Protein AF-A0A958Q5T4-F1 (afdb_monomer_lite)

pLDDT: mean 77.92, std 19.81, range [26.31, 97.94]

Sequence (708 aa):
MKKSYIVLLFTLIIPFDSLLALPPLSQSTQILERIGKQESAKDATCWTTARMMEQFYSQLPLSEEAALLKIEILKSLANQIWNEAGALRSSCRISKKDMEEVLAPYVAQVNSTFSSPEGLQARSEYARITENWRVLLSLFYQTELKEKKVLASEALELFGTSLTDITLLFLHLSSREAKAAGHREVQPEDMKQALQKLPPARESKSVLAETCPSISLAYEDLLAVTKQNVHQKISSLQSWNKRAWKSELERKRGEHDIALEFLAKVSPVPLTRKAQSYVLDAVMKAVRYISKGYYPERSNLMYEPLTLFNYHPIWDRSAQGKPLVLQSDHIFNVTQELFPRYTDIRGDVHLRLKAKHGEEKDTNILLEGTYLDALRDTTLHWWIMDTVWSEEGALPLEPLAAELLAERTSEMIGAYLQIAALGVEKDTEPLNTFDIQLRVHRFHLLSPERPEQYVAQWKEGLSSEHKLQYFKDRTSETIFSQFDCNQLSREASKKLQAGEFPDLSIQLHSGSGIAVGDLNSDGLMDLFISGTNCNRLLYNKGNFVFEDKSESLPNRSKLQSARHPLFADFNGDGSLDLLVVQSNNPSQIWFQTGDGNFRDVTEESGIQSGTGAHFAVAFDYNRDGKLDLFLGHYGEGNNPALDGKNGVLSQLYQNVGQGKFKNVTQEAQLHTTAWSLAGVSADFNGDGWNDIFLANDFGFDELFLNKG

Foldseek 3Di:
DDDDDDDDDDDDPDDPPPPPPPPPQDVLNLLLVVLLVLLQVDPLDFPLNLQLLLCVLLVFHAFPVQVQLLLVLLLVVLLLLQQQLQQPDQDLERELVSSCVSCVQVVVLLCVVQVDPVSVVSLVVNVSDSSLSLSVSLNLVDPPPDFGRHYDSNNVVVSSSSSSSSSSQLSNQQSVQCVVVVHRHRDNVSSVVSSVVGDDRDDGDHPHPPDHHGRHDDQVRLLVSLLSLLVSSLVSLCSVLVVLCVVVVVVVDDVVVLLLVLLCVLFPAFADSQQSVLLLVLLLLLLLCVQLQKAFPAAQSQDDRDPPGPIDRVDDPPPDPDADEADQVSLVVRLCRNAPWDADSQRKIKWWWPFPDPPDHTDIDIDGPVSLVSLVSSCSLSVSVSVSSPDPNGGRYRNVSSSSSSSSSSVSSVVLSVLLCPPPDPPDDHDYNVSSSVSSNGIGTDNPPDPPDDPVPPPPPDDDDDDPPVDDDPVVPCLDDDDDPVVVVVVVVVCVVVVVDDDDDPDDFDAADKEWDQQPPPPDIWIFTADQVDTFTWHDPPPSDTDTPVVLAPPCVQRRAWHEKYWDDQQPPPGTWIWTWGAAAFTWTWDADPVSGTDTCSVVQQDDLHHQFHYKEWDDQPPPPHTWIKTDGAAPDDDADQQQQQGDQTWTWDRPHSNHTDTCCVVQVRGGRHRFNDKYWDQPPPPPGIWIWTDGPHHDTDTGDRDD

Secondary structure (DSSP, 8-state):
---PPP---------S------PPPPHHHHHHHHHHHHHHHS----HHHHHHHHHHHHTSPBPHHHHHHHHHHHHHHHHHHHHHHHHSSS-SEE-HHHHHHHHHHHHHHHHHHS-SHHHHHHHHHHTT--HHHHHHHHHTT-TT---BPEEPHHHHHHHHHHHHHHHHHHHHHHHHHHHHTT-SSB-HHHHHHHHTTSPPPP-------S----B---HHHHHHHHHHHHHHHHHHHHHHSHHHHHHHHTTT--HHHHHHHHHHHH-SS-B-HHHHHHHHHHHHHHHHHHHTTEEESS--TTSSSSTT--EEESS-TTSTTPPP-B-HHHHHHHHHHHS--EE-TTS-EEEEEEESSTTS--EEEEE-HHHHHHHHTTTHHHHHHHHHHTSTTPPPB-HHHHHHHHHHHHHHHHHHHHHHHTTPPTTPPPB-HHHHHHHHHHEEEEPP---S-SSGGGT-SS------------TTS--SPPP--HHHHHHHHHHHHTT--S---S-S-----EEEE-SSSSSS-EEEE--TTT-EEEEE-STT-EEE-GGGSTTGGG-SSEEEEEEE-SSSSSSPEEEEEESSS--EEEEE-TTS-EEE-TTTT-----S-EEEEEEE-SSSSSS-EEEEEE---SSPPPTTS--SPPPEEEEEEETTEEEE-TTTTT-----EEEEEEEE-SSSSSS-EEEEEEEES--EEE----

Structure (mmCIF, N/CA/C/O backbone):
data_AF-A0A958Q5T4-F1
#
_entry.id   AF-A0A958Q5T4-F1
#
loop_
_atom_site.group_PDB
_atom_site.id
_atom_site.type_symbol
_atom_site.label_atom_id
_atom_site.label_alt_id
_atom_site.label_comp_id
_atom_site.label_asym_id
_atom_site.label_entity_id
_atom_site.label_seq_id
_atom_site.pdbx_PDB_ins_code
_atom_site.Cartn_x
_atom_site.Cartn_y
_atom_site.Cartn_z
_atom_site.occupancy
_atom_site.B_iso_or_equiv
_atom_site.auth_seq_id
_atom_site.auth_comp_id
_atom_site.auth_asym_id
_atom_site.auth_atom_id
_atom_site.pdbx_PDB_model_num
ATOM 1 N N . MET A 1 1 ? 64.726 25.976 32.834 1.00 33.22 1 MET A N 1
ATOM 2 C CA . MET A 1 1 ? 65.744 26.004 31.760 1.00 33.22 1 MET A CA 1
ATOM 3 C C . MET A 1 1 ? 65.544 24.813 30.830 1.00 33.22 1 MET A C 1
ATOM 5 O O . MET A 1 1 ? 65.548 23.688 31.298 1.00 33.22 1 MET A O 1
ATOM 9 N N . LYS A 1 2 ? 65.314 25.124 29.548 1.00 31.72 2 LYS A N 1
ATOM 10 C CA . LYS A 1 2 ? 65.485 24.340 28.309 1.00 31.72 2 LYS A CA 1
ATOM 11 C C . LYS A 1 2 ? 66.128 22.944 28.419 1.00 31.72 2 LYS A C 1
ATOM 13 O O . LYS A 1 2 ? 67.253 22.837 28.894 1.00 31.72 2 LYS A O 1
ATOM 18 N N . LYS A 1 3 ? 65.530 21.972 27.717 1.00 28.44 3 LYS A N 1
ATOM 19 C CA . LYS A 1 3 ? 66.079 21.465 26.440 1.00 28.44 3 LYS A CA 1
ATOM 20 C C . LYS A 1 3 ? 65.000 20.755 25.610 1.00 28.44 3 LYS A C 1
ATOM 22 O O . LYS A 1 3 ? 64.536 19.677 25.954 1.00 28.44 3 LYS A O 1
ATOM 27 N N . SER A 1 4 ? 64.621 21.422 24.524 1.00 27.56 4 SER A N 1
ATOM 28 C CA . SER A 1 4 ? 63.907 20.885 23.368 1.00 27.56 4 SER A CA 1
ATOM 29 C C . SER A 1 4 ? 64.782 19.869 22.629 1.00 27.56 4 SER A C 1
ATOM 31 O O . SER A 1 4 ? 65.980 20.110 22.482 1.00 27.56 4 SER A O 1
ATOM 33 N N . TYR A 1 5 ? 64.182 18.805 22.093 1.00 31.56 5 TYR A N 1
ATOM 34 C CA . TYR A 1 5 ? 64.761 18.058 20.978 1.00 31.56 5 TYR A CA 1
ATOM 35 C C . TYR A 1 5 ? 64.020 18.442 19.697 1.00 31.56 5 TYR A C 1
ATOM 37 O O . TYR A 1 5 ? 62.804 18.309 19.590 1.00 31.56 5 TYR A O 1
ATOM 45 N N . ILE A 1 6 ? 64.793 18.997 18.768 1.00 28.72 6 ILE A N 1
ATOM 46 C CA . ILE A 1 6 ? 64.432 19.305 17.388 1.00 28.72 6 ILE A CA 1
ATOM 47 C C . ILE A 1 6 ? 64.458 17.981 16.619 1.00 28.72 6 ILE A C 1
ATOM 49 O O . ILE A 1 6 ? 65.491 17.314 16.612 1.00 28.72 6 ILE A O 1
ATOM 53 N N . VAL A 1 7 ? 63.361 17.618 15.955 1.00 30.12 7 VAL A N 1
ATOM 54 C CA . VAL A 1 7 ? 63.380 16.611 14.885 1.00 30.12 7 VAL A CA 1
ATOM 55 C C . VAL A 1 7 ? 63.278 17.368 13.566 1.00 30.12 7 VAL A C 1
ATOM 57 O O . VAL A 1 7 ? 62.334 18.124 13.344 1.00 30.12 7 VAL A O 1
ATOM 60 N N . LEU A 1 8 ? 64.320 17.227 12.745 1.00 27.28 8 LEU A N 1
ATOM 61 C CA . LEU A 1 8 ? 64.471 17.872 11.446 1.00 27.28 8 LEU A CA 1
ATOM 62 C C . LEU A 1 8 ? 63.356 17.456 10.476 1.00 27.28 8 LEU A C 1
ATOM 64 O O . LEU A 1 8 ? 63.148 16.272 10.224 1.00 27.28 8 LEU A O 1
ATOM 68 N N . LEU A 1 9 ? 62.723 18.459 9.866 1.00 29.73 9 LEU A N 1
ATOM 69 C CA . LEU A 1 9 ? 61.973 18.335 8.620 1.00 29.73 9 LEU A CA 1
ATOM 70 C C . LEU A 1 9 ? 62.948 18.040 7.471 1.00 29.73 9 LEU A C 1
ATOM 72 O O . LEU A 1 9 ? 63.755 18.895 7.112 1.00 29.73 9 LEU A O 1
ATOM 76 N N . PHE A 1 10 ? 62.838 16.856 6.869 1.00 27.39 10 PHE A N 1
ATOM 77 C CA . PHE A 1 10 ? 63.330 16.605 5.517 1.00 27.39 10 PHE A CA 1
ATOM 78 C C . PHE A 1 10 ? 62.153 16.730 4.548 1.00 27.39 10 PHE A C 1
ATOM 80 O O . PHE A 1 10 ? 61.291 15.858 4.469 1.00 27.39 10 PHE A O 1
ATOM 87 N N . THR A 1 11 ? 62.110 17.838 3.812 1.00 33.59 11 THR A N 1
ATOM 88 C CA . THR A 1 11 ? 61.262 18.001 2.628 1.00 33.59 11 THR A CA 1
ATOM 89 C C . THR A 1 11 ? 61.837 17.168 1.490 1.00 33.59 11 THR A C 1
ATOM 91 O O . THR A 1 11 ? 62.760 17.598 0.799 1.00 33.59 11 THR A O 1
ATOM 94 N N . LEU A 1 12 ? 61.294 15.968 1.307 1.00 28.16 12 LEU A N 1
ATOM 95 C CA . LEU A 1 12 ? 61.454 15.186 0.087 1.00 28.16 12 LEU A CA 1
ATOM 96 C C . LEU A 1 12 ? 60.363 15.620 -0.896 1.00 28.16 12 LEU A C 1
ATOM 98 O O . LEU A 1 12 ? 59.195 15.270 -0.753 1.00 28.16 12 LEU A O 1
ATOM 102 N N . ILE A 1 13 ? 60.764 16.428 -1.877 1.00 36.38 13 ILE A N 1
ATOM 103 C CA . ILE A 1 13 ? 59.991 16.687 -3.091 1.00 36.38 13 ILE A CA 1
ATOM 104 C C . ILE A 1 13 ? 60.004 15.376 -3.885 1.00 36.38 13 ILE A C 1
ATOM 106 O O . ILE A 1 13 ? 61.005 15.035 -4.512 1.00 36.38 13 ILE A O 1
ATOM 110 N N . ILE A 1 14 ? 58.917 14.613 -3.793 1.00 28.94 14 ILE A N 1
ATOM 111 C CA . ILE A 1 14 ? 58.650 13.446 -4.641 1.00 28.94 14 ILE A CA 1
ATOM 112 C C . ILE A 1 14 ? 57.854 13.956 -5.853 1.00 28.94 14 ILE A C 1
ATOM 114 O O . ILE A 1 14 ? 56.924 14.744 -5.661 1.00 28.94 14 ILE A O 1
ATOM 118 N N . PRO A 1 15 ? 58.217 13.576 -7.092 1.00 28.61 15 PRO A N 1
ATOM 119 C CA . PRO A 1 15 ? 57.541 14.050 -8.289 1.00 28.61 15 PRO A CA 1
ATOM 120 C C . PRO A 1 15 ? 56.079 13.601 -8.287 1.00 28.61 15 PRO A C 1
ATOM 122 O O . PRO A 1 15 ? 55.739 12.478 -7.912 1.00 28.61 15 PRO A O 1
ATOM 125 N N . PHE A 1 16 ? 55.224 14.520 -8.714 1.00 33.25 16 PHE A N 1
ATOM 126 C CA . PHE A 1 16 ? 53.782 14.385 -8.855 1.00 33.25 16 PHE A CA 1
ATOM 127 C C . PHE A 1 16 ? 53.451 13.495 -10.071 1.00 33.25 16 PHE A C 1
ATOM 129 O O . PHE A 1 16 ? 52.829 13.961 -11.008 1.00 33.25 16 PHE A O 1
ATOM 136 N N . ASP A 1 17 ? 53.932 12.248 -10.090 1.00 30.55 17 ASP A N 1
ATOM 137 C CA . ASP A 1 17 ? 53.707 11.281 -11.185 1.00 30.55 17 ASP A CA 1
ATOM 138 C C . ASP A 1 17 ? 53.578 9.824 -10.700 1.00 30.55 17 ASP A C 1
ATOM 140 O O . ASP A 1 17 ? 53.676 8.871 -11.469 1.00 30.55 17 ASP A O 1
ATOM 144 N N . SER A 1 18 ? 53.262 9.633 -9.419 1.00 27.16 18 SER A N 1
ATOM 145 C CA . SER A 1 18 ? 52.708 8.369 -8.918 1.00 27.16 18 SER A CA 1
ATOM 146 C C . SER A 1 18 ? 51.216 8.553 -8.679 1.00 27.16 18 SER A C 1
ATOM 148 O O . SER A 1 18 ? 50.721 8.426 -7.559 1.00 27.16 18 SER A O 1
ATOM 150 N N . LEU A 1 19 ? 50.502 8.907 -9.752 1.00 30.08 19 LEU A N 1
ATOM 151 C CA . LEU A 1 19 ? 49.067 8.698 -9.841 1.00 30.08 19 LEU A CA 1
ATOM 152 C C . LEU A 1 19 ? 48.874 7.190 -9.641 1.00 30.08 19 LEU A C 1
ATOM 154 O O . LEU A 1 19 ? 49.152 6.394 -10.538 1.00 30.08 19 LEU A O 1
ATOM 158 N N . LEU A 1 20 ? 48.470 6.786 -8.435 1.00 30.52 20 LEU A N 1
ATOM 159 C CA . LEU A 1 20 ? 47.796 5.511 -8.247 1.00 30.52 20 LEU A CA 1
ATOM 160 C C . LEU A 1 20 ? 46.687 5.513 -9.290 1.00 30.52 20 LEU A C 1
ATOM 162 O O . LEU A 1 20 ? 45.735 6.287 -9.182 1.00 30.52 20 LEU A O 1
ATOM 166 N N . ALA A 1 21 ? 46.867 4.724 -10.346 1.00 27.05 21 ALA A N 1
ATOM 167 C CA . ALA A 1 21 ? 45.788 4.364 -11.230 1.00 27.05 21 ALA A CA 1
ATOM 168 C C . ALA A 1 21 ? 44.727 3.757 -10.313 1.00 27.05 21 ALA A C 1
ATOM 170 O O . ALA A 1 21 ? 44.869 2.620 -9.861 1.00 27.05 21 ALA A O 1
ATOM 171 N N . LEU A 1 22 ? 43.726 4.567 -9.954 1.00 26.31 22 LEU A N 1
ATOM 172 C CA . LEU A 1 22 ? 42.492 4.078 -9.368 1.00 26.31 22 LEU A CA 1
ATOM 173 C C . LEU A 1 22 ? 42.101 2.884 -10.241 1.00 26.31 22 LEU A C 1
ATOM 175 O O . LEU A 1 22 ? 42.079 3.041 -11.471 1.00 26.31 22 LEU A O 1
ATOM 179 N N . PRO A 1 23 ? 41.891 1.688 -9.661 1.00 29.09 23 PRO A N 1
ATOM 180 C CA . PRO A 1 23 ? 41.446 0.557 -10.455 1.00 29.09 23 PRO A CA 1
ATOM 181 C C . PRO A 1 23 ? 40.224 1.020 -11.257 1.00 29.09 23 PRO A C 1
ATOM 183 O O . PRO A 1 23 ? 39.472 1.868 -10.759 1.00 29.09 23 PRO A O 1
ATOM 186 N N . PRO A 1 24 ? 40.035 0.548 -12.503 1.00 36.84 24 PRO A N 1
ATOM 187 C CA . PRO A 1 24 ? 38.848 0.903 -13.266 1.00 36.84 24 PRO A CA 1
ATOM 188 C C . PRO A 1 24 ? 37.636 0.691 -12.361 1.00 36.84 24 PRO A C 1
ATOM 190 O O . PRO A 1 24 ? 37.448 -0.415 -11.854 1.00 36.84 24 PRO A O 1
ATOM 193 N N . LEU A 1 25 ? 36.883 1.764 -12.085 1.00 54.09 25 LEU A N 1
ATOM 194 C CA . LEU A 1 25 ? 35.748 1.694 -11.173 1.00 54.09 25 LEU A CA 1
ATOM 195 C C . LEU A 1 25 ? 34.855 0.540 -11.620 1.00 54.09 25 LEU A C 1
ATOM 197 O O . LEU A 1 25 ? 34.359 0.549 -12.756 1.00 54.09 25 LEU A O 1
ATOM 201 N N . SER A 1 26 ? 34.658 -0.441 -10.736 1.00 76.00 26 SER A N 1
ATOM 202 C CA . SER A 1 26 ? 33.715 -1.521 -10.996 1.00 76.00 26 SER A CA 1
ATOM 203 C C . SER A 1 26 ? 32.347 -0.910 -11.319 1.00 76.00 26 SER A C 1
ATOM 205 O O . SER A 1 26 ? 32.003 0.178 -10.845 1.00 76.00 26 SER A O 1
ATOM 207 N N . GLN A 1 27 ? 31.568 -1.554 -12.187 1.00 84.31 27 GLN A N 1
ATOM 208 C CA . GLN A 1 27 ? 30.297 -0.972 -12.616 1.00 84.31 27 GLN A CA 1
ATOM 209 C C . GLN A 1 27 ? 29.318 -0.755 -11.457 1.00 84.31 27 GLN A C 1
ATOM 211 O O . GLN A 1 27 ? 28.593 0.237 -11.466 1.00 84.31 27 GLN A O 1
ATOM 216 N N . SER A 1 28 ? 29.339 -1.624 -10.443 1.00 87.25 28 SER A N 1
ATOM 217 C CA . SER A 1 28 ? 28.566 -1.448 -9.212 1.00 87.25 28 SER A CA 1
ATOM 218 C C . SER A 1 28 ? 28.974 -0.173 -8.466 1.00 87.25 28 SER A C 1
ATOM 220 O O . SER A 1 28 ? 28.103 0.584 -8.044 1.00 87.25 28 SER A O 1
ATOM 222 N N . THR A 1 29 ? 30.274 0.142 -8.393 1.00 86.88 29 THR A N 1
ATOM 223 C CA . THR A 1 29 ? 30.763 1.405 -7.812 1.00 86.88 29 THR A CA 1
ATOM 224 C C . THR A 1 29 ? 30.268 2.623 -8.600 1.00 86.88 29 THR A C 1
ATOM 226 O O . THR A 1 29 ? 29.798 3.578 -7.990 1.00 86.88 29 THR A O 1
ATOM 229 N N . GLN A 1 30 ? 30.293 2.590 -9.941 1.00 88.94 30 GLN A N 1
ATOM 230 C CA . GLN A 1 30 ? 29.779 3.704 -10.762 1.00 88.94 30 GLN A CA 1
ATOM 231 C C . GLN A 1 30 ? 28.279 3.936 -10.541 1.00 88.94 30 GLN A C 1
ATOM 233 O O . GLN A 1 30 ? 27.825 5.079 -10.516 1.00 88.94 30 GLN A O 1
ATOM 238 N N . ILE A 1 31 ? 27.500 2.860 -10.384 1.00 92.12 31 ILE A N 1
ATOM 239 C CA . ILE A 1 31 ? 26.067 2.960 -10.087 1.00 92.12 31 ILE A CA 1
ATOM 240 C C . ILE A 1 31 ? 25.854 3.558 -8.689 1.00 92.12 31 ILE A C 1
ATOM 242 O O . ILE A 1 31 ? 25.067 4.492 -8.549 1.00 92.12 31 ILE A O 1
ATOM 246 N N . LEU A 1 32 ? 26.593 3.093 -7.677 1.00 91.12 32 LEU A N 1
ATOM 247 C CA . LEU A 1 32 ? 26.521 3.625 -6.310 1.00 91.12 32 LEU A CA 1
ATOM 248 C C . LEU A 1 32 ? 26.897 5.108 -6.223 1.00 91.12 32 LEU A C 1
ATOM 250 O O . LEU A 1 32 ? 26.228 5.870 -5.530 1.00 91.12 32 LEU A O 1
ATOM 254 N N . GLU A 1 33 ? 27.916 5.555 -6.958 1.00 89.25 33 GLU A N 1
ATOM 255 C CA . GLU A 1 33 ? 28.280 6.976 -7.019 1.00 89.25 33 GLU A CA 1
ATOM 256 C C . GLU A 1 33 ? 27.157 7.837 -7.608 1.00 89.25 33 GLU A C 1
ATOM 258 O O . GLU A 1 33 ? 26.916 8.952 -7.140 1.00 89.25 33 GLU A O 1
ATOM 263 N N . ARG A 1 34 ? 26.436 7.326 -8.613 1.00 88.94 34 ARG A N 1
ATOM 264 C CA . ARG A 1 34 ? 25.285 8.026 -9.202 1.00 88.94 34 ARG A CA 1
ATOM 265 C C . ARG A 1 34 ? 24.118 8.099 -8.234 1.00 88.94 34 ARG A C 1
ATOM 267 O O . ARG A 1 34 ? 23.555 9.182 -8.077 1.00 88.94 34 ARG A O 1
ATOM 274 N N . ILE A 1 35 ? 23.811 6.992 -7.555 1.00 90.88 35 ILE A N 1
ATOM 275 C CA . ILE A 1 35 ? 22.806 6.960 -6.488 1.00 90.88 35 ILE A CA 1
ATOM 276 C C . ILE A 1 35 ? 23.155 8.010 -5.429 1.00 90.88 35 ILE A C 1
ATOM 278 O O . ILE A 1 35 ? 22.358 8.912 -5.173 1.00 90.88 35 ILE A O 1
ATOM 282 N N . GLY A 1 36 ? 24.376 7.959 -4.891 1.00 88.12 36 GLY A N 1
ATOM 283 C CA . GLY A 1 36 ? 24.844 8.877 -3.856 1.00 88.12 36 GLY A CA 1
ATOM 284 C C . GLY A 1 36 ? 24.833 10.339 -4.297 1.00 88.12 36 GLY A C 1
ATOM 285 O O . GLY A 1 36 ? 24.403 11.206 -3.537 1.00 88.12 36 GLY A O 1
ATOM 286 N N . LYS A 1 37 ? 25.234 10.646 -5.536 1.00 85.62 37 LYS A N 1
ATOM 287 C CA . LYS A 1 37 ? 25.168 12.010 -6.085 1.00 85.62 37 LYS A CA 1
ATOM 288 C C . LYS A 1 37 ? 23.729 12.517 -6.181 1.00 85.62 37 LYS A C 1
ATOM 290 O O . LYS A 1 37 ? 23.477 13.682 -5.878 1.00 85.62 37 LYS A O 1
ATOM 295 N N . GLN A 1 38 ? 22.801 11.667 -6.611 1.00 86.25 38 GLN A N 1
ATOM 296 C CA . GLN A 1 38 ? 21.397 12.026 -6.762 1.00 86.25 38 GLN A CA 1
ATOM 297 C C . GLN A 1 38 ? 20.707 12.216 -5.404 1.00 86.25 38 GLN A C 1
ATOM 299 O O . GLN A 1 38 ? 20.081 13.255 -5.201 1.00 86.25 38 GLN A O 1
ATOM 304 N N . GLU A 1 39 ? 20.885 11.282 -4.468 1.00 86.69 39 GLU A N 1
ATOM 305 C CA . GLU A 1 39 ? 20.304 11.333 -3.115 1.00 86.69 39 GLU A CA 1
ATOM 306 C C . GLU A 1 39 ? 20.946 12.382 -2.211 1.00 86.69 39 GLU A C 1
ATOM 308 O O . GLU A 1 39 ? 20.311 12.849 -1.281 1.00 86.69 39 GLU A O 1
ATOM 313 N N . SER A 1 40 ? 22.195 12.782 -2.455 1.00 79.12 40 SER A N 1
ATOM 314 C CA . SER A 1 40 ? 22.830 13.841 -1.651 1.00 79.12 40 SER A CA 1
ATOM 315 C C . SER A 1 40 ? 22.491 15.249 -2.150 1.00 79.12 40 SER A C 1
ATOM 317 O O . SER A 1 40 ? 22.622 16.221 -1.406 1.00 79.12 40 SER A O 1
ATOM 319 N N . ALA A 1 41 ? 22.103 15.385 -3.423 1.00 73.44 41 ALA A N 1
ATOM 320 C CA . ALA A 1 41 ? 21.695 16.658 -4.021 1.00 73.44 41 ALA A CA 1
ATOM 321 C C . ALA A 1 41 ? 20.182 16.923 -3.911 1.00 73.44 41 ALA A C 1
ATOM 323 O O . ALA A 1 41 ? 19.737 18.051 -4.136 1.00 73.44 41 ALA A O 1
ATOM 324 N N . LYS A 1 42 ? 19.390 15.888 -3.627 1.00 70.50 42 LYS A N 1
ATOM 325 C CA . LYS A 1 42 ? 17.925 15.903 -3.518 1.00 70.50 42 LYS A CA 1
ATOM 326 C C . LYS A 1 42 ? 17.522 15.163 -2.235 1.00 70.50 42 LYS A C 1
ATOM 328 O O . LYS A 1 42 ? 18.385 14.830 -1.438 1.00 70.50 42 LYS A O 1
ATOM 333 N N . ASP A 1 43 ? 16.229 14.938 -2.039 1.00 70.62 43 ASP A N 1
ATOM 334 C CA . ASP A 1 43 ? 15.725 14.128 -0.933 1.00 70.62 43 ASP A CA 1
ATOM 335 C C . ASP A 1 43 ? 16.193 12.670 -1.068 1.00 70.62 43 ASP A C 1
ATOM 337 O O . ASP A 1 43 ? 16.110 12.089 -2.157 1.00 70.62 43 ASP A O 1
ATOM 341 N N . ALA A 1 44 ? 16.695 12.086 0.021 1.00 76.06 44 ALA A N 1
ATOM 342 C CA . ALA A 1 44 ? 17.087 10.683 0.078 1.00 76.06 44 ALA A CA 1
ATOM 343 C C . ALA A 1 44 ? 15.827 9.828 0.269 1.00 76.06 44 ALA A C 1
ATOM 345 O O . ALA A 1 44 ? 15.585 9.279 1.342 1.00 76.06 44 ALA A O 1
ATOM 346 N N . THR A 1 45 ? 15.022 9.741 -0.795 1.00 78.81 45 THR A N 1
ATOM 347 C CA . THR A 1 45 ? 13.688 9.126 -0.791 1.00 78.81 45 THR A CA 1
ATOM 348 C C . THR A 1 45 ? 13.698 7.752 -0.124 1.00 78.81 45 THR A C 1
ATOM 350 O O . THR A 1 45 ? 14.502 6.883 -0.489 1.00 78.81 45 THR A O 1
ATOM 353 N N . CYS A 1 46 ? 12.807 7.554 0.848 1.00 82.56 46 CYS A N 1
ATOM 354 C CA . CYS A 1 46 ? 12.574 6.251 1.459 1.00 82.56 46 CYS A CA 1
ATOM 355 C C . CYS A 1 46 ? 11.692 5.369 0.559 1.00 82.56 46 CYS A C 1
ATOM 357 O O . CYS A 1 46 ? 11.111 5.843 -0.423 1.00 82.56 46 CYS A O 1
ATOM 359 N N . TRP A 1 47 ? 11.577 4.087 0.911 1.00 83.62 47 TRP A N 1
ATOM 360 C CA . TRP A 1 47 ? 10.745 3.118 0.195 1.00 83.62 47 TRP A CA 1
ATOM 361 C C . TRP A 1 47 ? 9.298 3.597 0.023 1.00 83.62 47 TRP A C 1
ATOM 363 O O . TRP A 1 47 ? 8.774 3.613 -1.089 1.00 83.62 47 TRP A O 1
ATOM 373 N N . THR A 1 48 ? 8.660 4.033 1.110 1.00 83.25 48 THR A N 1
ATOM 374 C CA . THR A 1 48 ? 7.250 4.445 1.090 1.00 83.25 48 THR A CA 1
ATOM 375 C C . THR A 1 48 ? 7.042 5.710 0.262 1.00 83.25 48 THR A C 1
ATOM 377 O O . THR A 1 48 ? 6.130 5.745 -0.562 1.00 83.25 48 THR A O 1
ATOM 380 N N . THR A 1 49 ? 7.938 6.699 0.355 1.00 82.19 49 THR A N 1
ATOM 381 C CA . THR A 1 49 ? 7.905 7.886 -0.516 1.00 82.19 49 THR A CA 1
ATOM 382 C C . THR A 1 49 ? 8.024 7.503 -1.988 1.00 82.19 49 THR A C 1
ATOM 384 O O . THR A 1 49 ? 7.249 7.994 -2.808 1.00 82.19 49 THR A O 1
ATOM 387 N N . ALA A 1 50 ? 8.957 6.608 -2.336 1.00 85.56 50 ALA A N 1
ATOM 388 C CA . ALA A 1 50 ? 9.113 6.149 -3.711 1.00 85.56 50 ALA A CA 1
ATOM 389 C C . ALA A 1 50 ? 7.818 5.502 -4.226 1.00 85.56 50 ALA A C 1
ATOM 391 O O . ALA A 1 50 ? 7.326 5.866 -5.293 1.00 85.56 50 ALA A O 1
ATOM 392 N N . ARG A 1 51 ? 7.195 4.636 -3.419 1.00 85.25 51 ARG A N 1
ATOM 393 C CA . ARG A 1 51 ? 5.921 3.995 -3.770 1.00 85.25 51 ARG A CA 1
ATOM 394 C C . ARG A 1 51 ? 4.764 4.981 -3.891 1.00 85.25 51 ARG A C 1
ATOM 396 O O . ARG A 1 51 ? 4.004 4.886 -4.848 1.00 85.25 51 ARG A O 1
ATOM 403 N N . MET A 1 52 ? 4.634 5.950 -2.990 1.00 82.00 52 MET A N 1
ATOM 404 C CA . MET A 1 52 ? 3.600 6.988 -3.098 1.00 82.00 52 MET A CA 1
ATOM 405 C C . MET A 1 52 ? 3.768 7.829 -4.369 1.00 82.00 52 MET A C 1
ATOM 407 O O . MET A 1 52 ? 2.788 8.149 -5.041 1.00 82.00 52 MET A O 1
ATOM 411 N N . MET A 1 53 ? 5.009 8.143 -4.755 1.00 83.69 53 MET A N 1
ATOM 412 C CA . MET A 1 53 ? 5.279 8.810 -6.030 1.00 83.69 53 MET A CA 1
ATOM 413 C C . MET A 1 53 ? 4.859 7.937 -7.221 1.00 83.69 53 MET A C 1
ATOM 415 O O . MET A 1 53 ? 4.252 8.432 -8.167 1.00 83.69 53 MET A O 1
ATOM 419 N N . GLU A 1 54 ? 5.110 6.629 -7.183 1.00 86.25 54 GLU A N 1
ATOM 420 C CA . GLU A 1 54 ? 4.655 5.704 -8.230 1.00 86.25 54 GLU A CA 1
ATOM 421 C C . GLU A 1 54 ? 3.136 5.606 -8.334 1.00 86.25 54 GLU A C 1
ATOM 423 O O . GLU A 1 54 ? 2.598 5.547 -9.442 1.00 86.25 54 GLU A O 1
ATOM 428 N N . GLN A 1 55 ? 2.432 5.627 -7.204 1.00 82.69 55 GLN A N 1
ATOM 429 C CA . GLN A 1 55 ? 0.968 5.681 -7.163 1.00 82.69 55 GLN A CA 1
ATOM 430 C C . GLN A 1 55 ? 0.449 6.974 -7.801 1.00 82.69 55 GLN A C 1
ATOM 432 O O . GLN A 1 55 ? -0.492 6.951 -8.595 1.00 82.69 55 GLN A O 1
ATOM 437 N N . PHE A 1 56 ? 1.108 8.103 -7.526 1.00 81.56 56 PHE A N 1
ATOM 438 C CA . PHE A 1 56 ? 0.782 9.377 -8.159 1.00 81.56 56 PHE A CA 1
ATOM 439 C C . PHE A 1 56 ? 0.940 9.310 -9.687 1.00 81.56 56 PHE A C 1
ATOM 441 O O . PHE A 1 56 ? 0.028 9.699 -10.419 1.00 81.56 56 PHE A O 1
ATOM 448 N N . TYR A 1 57 ? 2.048 8.754 -10.189 1.00 80.50 57 TYR A N 1
ATOM 449 C CA . TYR A 1 57 ? 2.291 8.665 -11.636 1.00 80.50 57 TYR A CA 1
ATOM 450 C C . TYR A 1 57 ? 1.444 7.613 -12.349 1.00 80.50 57 TYR A C 1
ATOM 452 O O . TYR A 1 57 ? 1.027 7.824 -13.489 1.00 80.50 57 TYR A O 1
ATOM 460 N N . SER A 1 58 ? 1.157 6.492 -11.693 1.00 78.81 58 SER A N 1
ATOM 461 C CA . SER A 1 58 ? 0.225 5.493 -12.216 1.00 78.81 58 SER A CA 1
ATOM 462 C C . SER A 1 58 ? -1.230 5.964 -12.125 1.00 78.81 58 SER A C 1
ATOM 464 O O . SER A 1 58 ? -2.073 5.434 -12.838 1.00 78.81 58 SER A O 1
ATOM 466 N N . GLN A 1 59 ? -1.557 6.996 -11.339 1.00 83.31 59 GLN A N 1
ATOM 467 C CA . GLN A 1 59 ? -2.929 7.491 -11.127 1.00 83.31 59 GLN A CA 1
ATOM 468 C C . GLN A 1 59 ? -3.878 6.443 -10.520 1.00 83.31 59 GLN A C 1
ATOM 470 O O . GLN A 1 59 ? -5.099 6.600 -10.592 1.00 83.31 59 GLN A O 1
ATOM 475 N N . LEU A 1 60 ? -3.326 5.361 -9.977 1.00 85.81 60 LEU A N 1
ATOM 476 C CA . LEU A 1 60 ? -4.015 4.342 -9.203 1.00 85.81 60 LEU A CA 1
ATOM 477 C C . LEU A 1 60 ? -3.057 3.861 -8.109 1.00 85.81 60 LEU A C 1
ATOM 479 O O . LEU A 1 60 ? -1.857 3.775 -8.353 1.00 85.81 60 LEU A O 1
ATOM 483 N N . PRO A 1 61 ? -3.547 3.515 -6.913 1.00 86.12 61 PRO A N 1
ATOM 484 C CA . PRO A 1 61 ? -2.719 2.841 -5.926 1.00 86.12 61 PRO A CA 1
ATOM 485 C C . PRO A 1 61 ? -2.117 1.554 -6.501 1.00 86.12 61 PRO A C 1
ATOM 487 O O . PRO A 1 61 ? -2.737 0.902 -7.336 1.00 86.12 61 PRO A O 1
ATOM 490 N N . LEU A 1 62 ? -0.918 1.179 -6.061 1.00 85.19 62 LEU A N 1
ATOM 491 C CA . LEU A 1 62 ? -0.323 -0.126 -6.345 1.00 85.19 62 LEU A CA 1
ATOM 492 C C . LEU A 1 62 ? -0.474 -0.976 -5.093 1.00 85.19 62 LEU A C 1
ATOM 494 O O . LEU A 1 62 ? 0.033 -0.551 -4.047 1.00 85.19 62 LEU A O 1
ATOM 498 N N . SER A 1 63 ? -1.054 -2.173 -5.220 1.00 83.62 63 SER A N 1
ATOM 499 C CA . SER A 1 63 ? -1.021 -3.146 -4.126 1.00 83.62 63 SER A CA 1
ATOM 500 C C . SER A 1 63 ? 0.427 -3.476 -3.754 1.00 83.62 63 SER A C 1
ATOM 502 O O . SER A 1 63 ? 1.362 -3.297 -4.554 1.00 83.62 63 SER A O 1
ATOM 504 N N . GLU A 1 64 ? 0.665 -3.895 -2.511 1.00 78.62 64 GLU A N 1
ATOM 505 C CA . GLU A 1 64 ? 2.023 -4.122 -2.015 1.00 78.62 64 GLU A CA 1
ATOM 506 C C . GLU A 1 64 ? 2.759 -5.159 -2.875 1.00 78.62 64 GLU A C 1
ATOM 508 O O . GLU A 1 64 ? 3.878 -4.900 -3.334 1.00 78.62 64 GLU A O 1
ATOM 513 N N . GLU A 1 65 ? 2.059 -6.243 -3.204 1.00 78.50 65 GLU A N 1
ATOM 514 C CA . GLU A 1 65 ? 2.471 -7.323 -4.092 1.00 78.50 65 GLU A CA 1
ATOM 515 C C . GLU A 1 65 ? 2.748 -6.823 -5.507 1.00 78.50 65 GLU A C 1
ATOM 517 O O . GLU A 1 65 ? 3.737 -7.234 -6.117 1.00 78.50 65 GLU A O 1
ATOM 522 N N . ALA A 1 66 ? 1.917 -5.917 -6.031 1.00 83.94 66 ALA A N 1
ATOM 523 C CA . ALA A 1 66 ? 2.130 -5.363 -7.356 1.00 83.94 66 ALA A CA 1
ATOM 524 C C . ALA A 1 66 ? 3.469 -4.619 -7.427 1.00 83.94 66 ALA A C 1
ATOM 526 O O . ALA A 1 66 ? 4.279 -4.948 -8.288 1.00 83.94 66 ALA A O 1
ATOM 527 N N . ALA A 1 67 ? 3.805 -3.692 -6.517 1.00 85.56 67 ALA A N 1
ATOM 528 C CA . ALA A 1 67 ? 5.123 -3.048 -6.662 1.00 85.56 67 ALA A CA 1
ATOM 529 C C . ALA A 1 67 ? 6.327 -3.929 -6.290 1.00 85.56 67 ALA A C 1
ATOM 531 O O . ALA A 1 67 ? 7.428 -3.627 -6.749 1.00 85.56 67 ALA A O 1
ATOM 532 N N . LEU A 1 68 ? 6.148 -5.039 -5.563 1.00 82.38 68 LEU A N 1
ATOM 533 C CA . LEU A 1 68 ? 7.195 -6.068 -5.474 1.00 82.38 68 LEU A CA 1
ATOM 534 C C . LEU A 1 68 ? 7.381 -6.780 -6.816 1.00 82.38 68 LEU A C 1
ATOM 536 O O . LEU A 1 68 ? 8.503 -6.896 -7.304 1.00 82.38 68 LEU A O 1
ATOM 540 N N . LEU A 1 69 ? 6.287 -7.182 -7.466 1.00 81.50 69 LEU A N 1
ATOM 541 C CA . LEU A 1 69 ? 6.342 -7.784 -8.796 1.00 81.50 69 LEU A CA 1
ATOM 542 C C . LEU A 1 69 ? 6.941 -6.820 -9.831 1.00 81.50 69 LEU A C 1
ATOM 544 O O . LEU A 1 69 ? 7.742 -7.240 -10.662 1.00 81.50 69 LEU A O 1
ATOM 548 N N . LYS A 1 70 ? 6.609 -5.526 -9.762 1.00 89.56 70 LYS A N 1
ATOM 549 C CA . LYS A 1 70 ? 7.212 -4.472 -10.591 1.00 89.56 70 LYS A CA 1
ATOM 550 C C . LYS A 1 70 ? 8.736 -4.507 -10.497 1.00 89.56 70 LYS A C 1
ATOM 552 O O . LYS A 1 70 ? 9.395 -4.459 -11.530 1.00 89.56 70 LYS A O 1
ATOM 557 N N . ILE A 1 71 ? 9.299 -4.615 -9.293 1.00 84.12 71 ILE A N 1
ATOM 558 C CA . ILE A 1 71 ? 10.752 -4.691 -9.099 1.00 84.12 71 ILE A CA 1
ATOM 559 C C . ILE A 1 71 ? 11.343 -5.897 -9.838 1.00 84.12 71 ILE A C 1
ATOM 561 O O . ILE A 1 71 ? 12.314 -5.739 -10.579 1.00 84.12 71 ILE A O 1
ATOM 565 N N . GLU A 1 72 ? 10.740 -7.077 -9.700 1.00 82.12 72 GLU A N 1
ATOM 566 C CA . GLU A 1 72 ? 11.221 -8.290 -10.372 1.00 82.12 72 GLU A CA 1
ATOM 567 C C . GLU A 1 72 ? 11.083 -8.211 -11.899 1.00 82.12 72 GLU A C 1
ATOM 569 O O . GLU A 1 72 ? 12.003 -8.584 -12.633 1.00 82.12 72 GLU A O 1
ATOM 574 N N . ILE A 1 73 ? 9.985 -7.633 -12.397 1.00 82.19 73 ILE A N 1
ATOM 575 C CA . ILE A 1 73 ? 9.792 -7.363 -13.827 1.00 82.19 73 ILE A CA 1
ATOM 576 C C . ILE A 1 73 ? 10.869 -6.404 -14.343 1.00 82.19 73 ILE A C 1
ATOM 578 O O . ILE A 1 73 ? 11.482 -6.676 -15.375 1.00 82.19 73 ILE A O 1
ATOM 582 N N . LEU A 1 74 ? 11.146 -5.310 -13.629 1.00 87.19 74 LEU A N 1
ATOM 583 C CA . LEU A 1 74 ? 12.155 -4.329 -14.029 1.00 87.19 74 LEU A CA 1
ATOM 584 C C . LEU A 1 74 ? 13.569 -4.917 -14.010 1.00 87.19 74 LEU A C 1
ATOM 586 O O . LEU A 1 74 ? 14.344 -4.642 -14.927 1.00 87.19 74 LEU A O 1
ATOM 590 N N . LYS A 1 75 ? 13.910 -5.760 -13.025 1.00 84.25 75 LYS A N 1
ATOM 591 C CA . LYS A 1 75 ? 15.182 -6.503 -13.011 1.00 84.25 75 LYS A CA 1
ATOM 592 C C . LYS A 1 75 ? 15.286 -7.429 -14.221 1.00 84.25 75 LYS A C 1
ATOM 594 O O . LYS A 1 75 ? 16.292 -7.400 -14.926 1.00 84.25 75 LYS A O 1
ATOM 599 N N . SER A 1 76 ? 14.245 -8.213 -14.497 1.00 83.00 76 SER A N 1
ATOM 600 C CA . SER A 1 76 ? 14.210 -9.122 -15.648 1.00 83.00 76 SER A CA 1
ATOM 601 C C . SER A 1 76 ? 14.372 -8.366 -16.973 1.00 83.00 76 SER A C 1
ATOM 603 O O . SER A 1 76 ? 15.246 -8.687 -17.783 1.00 83.00 76 SER A O 1
ATOM 605 N N . LEU A 1 77 ? 13.616 -7.281 -17.148 1.00 85.69 77 LEU A N 1
ATOM 606 C CA . LEU A 1 77 ? 13.671 -6.428 -18.330 1.00 85.69 77 LEU A CA 1
ATOM 607 C C . LEU A 1 77 ? 15.047 -5.770 -18.500 1.00 85.69 77 LEU A C 1
ATOM 609 O O . LEU A 1 77 ? 15.624 -5.796 -19.587 1.00 85.69 77 LEU A O 1
ATOM 613 N N . ALA A 1 78 ? 15.616 -5.220 -17.427 1.00 89.38 78 ALA A N 1
ATOM 614 C CA . ALA A 1 78 ? 16.947 -4.626 -17.461 1.00 89.38 78 ALA A CA 1
ATOM 615 C C . ALA A 1 78 ? 18.028 -5.675 -17.783 1.00 89.38 78 ALA A C 1
ATOM 617 O O . ALA A 1 78 ? 18.942 -5.422 -18.575 1.00 89.38 78 ALA A O 1
ATOM 618 N N . ASN A 1 79 ? 17.914 -6.882 -17.224 1.00 85.81 79 ASN A N 1
ATOM 619 C CA . ASN A 1 79 ? 18.807 -7.988 -17.546 1.00 85.81 79 ASN A CA 1
ATOM 620 C C . ASN A 1 79 ? 18.760 -8.323 -19.046 1.00 85.81 79 ASN A C 1
ATOM 622 O O . ASN A 1 79 ? 19.812 -8.469 -19.679 1.00 85.81 79 ASN A O 1
ATOM 626 N N . GLN A 1 80 ? 17.555 -8.387 -19.612 1.00 84.94 80 GLN A N 1
ATOM 627 C CA . GLN A 1 80 ? 17.315 -8.672 -21.021 1.00 84.94 80 GLN A CA 1
ATOM 628 C C . GLN A 1 80 ? 17.883 -7.580 -21.940 1.00 84.94 80 GLN A C 1
ATOM 630 O O . GLN A 1 80 ? 18.680 -7.898 -22.822 1.00 84.94 80 GLN A O 1
ATOM 635 N N . ILE A 1 81 ? 17.575 -6.302 -21.687 1.00 89.75 81 ILE A N 1
ATOM 636 C CA . ILE A 1 81 ? 18.095 -5.153 -22.455 1.00 89.75 81 ILE A CA 1
ATOM 637 C C . ILE A 1 81 ? 19.626 -5.165 -22.483 1.00 89.75 81 ILE A C 1
ATOM 639 O O . ILE A 1 81 ? 20.253 -4.983 -23.529 1.00 89.75 81 ILE A O 1
ATOM 643 N N . TRP A 1 82 ? 20.253 -5.430 -21.337 1.00 88.38 82 TRP A N 1
ATOM 644 C CA . TRP A 1 82 ? 21.706 -5.509 -21.250 1.00 88.38 82 TRP A CA 1
ATOM 645 C C . TRP A 1 82 ? 22.253 -6.691 -22.069 1.00 88.38 82 TRP A C 1
ATOM 647 O O . TRP A 1 82 ? 23.232 -6.530 -22.800 1.00 88.38 82 TRP A O 1
ATOM 657 N N . ASN A 1 83 ? 21.617 -7.866 -22.012 1.00 84.69 83 ASN A N 1
ATOM 658 C CA . ASN A 1 83 ? 22.029 -9.027 -22.811 1.00 84.69 83 ASN A CA 1
ATOM 659 C C . ASN A 1 83 ? 21.903 -8.772 -24.318 1.00 84.69 83 ASN A C 1
ATOM 661 O O . ASN A 1 83 ? 22.820 -9.103 -25.070 1.00 84.69 83 ASN A O 1
ATOM 665 N N . GLU A 1 84 ? 20.812 -8.144 -24.754 1.00 87.50 84 GLU A N 1
ATOM 666 C CA . GLU A 1 84 ? 20.613 -7.746 -26.149 1.00 87.50 84 GLU A CA 1
ATOM 667 C C . GLU A 1 84 ? 21.713 -6.785 -26.610 1.00 87.50 84 GLU A C 1
ATOM 669 O O . GLU A 1 84 ? 22.352 -7.025 -27.635 1.00 87.50 84 GLU A O 1
ATOM 674 N N . ALA A 1 85 ? 22.021 -5.757 -25.813 1.00 89.50 85 ALA A N 1
ATOM 675 C CA . ALA A 1 85 ? 23.066 -4.791 -26.145 1.00 89.50 85 ALA A CA 1
ATOM 676 C C . ALA A 1 85 ? 24.458 -5.446 -26.201 1.00 89.50 85 ALA A C 1
ATOM 678 O O . ALA A 1 85 ? 25.286 -5.095 -27.043 1.00 89.50 85 ALA A O 1
ATOM 679 N N . GLY A 1 86 ? 24.708 -6.439 -25.343 1.00 85.88 86 GLY A N 1
ATOM 680 C CA . GLY A 1 86 ? 25.928 -7.247 -25.358 1.00 85.88 86 GLY A CA 1
ATOM 681 C C . GLY A 1 86 ? 26.065 -8.157 -26.583 1.00 85.88 86 GLY A C 1
ATOM 682 O O . GLY A 1 86 ? 27.190 -8.488 -26.971 1.00 85.88 86 GLY A O 1
ATOM 683 N N . ALA A 1 87 ? 24.951 -8.541 -27.206 1.00 84.12 87 ALA A N 1
ATOM 684 C CA . ALA A 1 87 ? 24.924 -9.438 -28.356 1.00 84.12 87 ALA A CA 1
ATOM 685 C C . ALA A 1 87 ? 25.053 -8.722 -29.711 1.00 84.12 87 ALA A C 1
ATOM 687 O O . ALA A 1 87 ? 25.408 -9.370 -30.693 1.00 84.12 87 ALA A O 1
ATOM 688 N N . LEU A 1 88 ? 24.813 -7.405 -29.776 1.00 85.56 88 LEU A N 1
ATOM 689 C CA . LEU A 1 88 ? 24.828 -6.650 -31.038 1.00 85.56 88 LEU A CA 1
ATOM 690 C C . LEU A 1 88 ? 26.179 -6.681 -31.760 1.00 85.56 88 LEU A C 1
ATOM 692 O O . LEU A 1 88 ? 26.230 -6.692 -32.991 1.00 85.56 88 LEU A O 1
ATOM 696 N N . ARG A 1 89 ? 27.286 -6.621 -31.012 1.00 83.88 89 ARG A N 1
ATOM 697 C CA . ARG A 1 89 ? 28.635 -6.451 -31.574 1.00 83.88 89 ARG A CA 1
ATOM 698 C C . ARG A 1 89 ? 29.639 -7.341 -30.851 1.00 83.88 89 ARG A C 1
ATOM 700 O O . ARG A 1 89 ? 29.511 -7.616 -29.660 1.00 83.88 89 ARG A O 1
ATOM 707 N N . SER A 1 90 ? 30.692 -7.748 -31.557 1.00 76.00 90 SER A N 1
ATOM 708 C CA . SER A 1 90 ? 31.768 -8.597 -31.017 1.00 76.00 90 SER A CA 1
ATOM 709 C C . SER A 1 90 ? 32.671 -7.894 -29.992 1.00 76.00 90 SER A C 1
ATOM 711 O O . SER A 1 90 ? 33.436 -8.563 -29.306 1.00 76.00 90 SER A O 1
ATOM 713 N N . SER A 1 91 ? 32.563 -6.566 -29.843 1.00 81.25 91 SER A N 1
ATOM 714 C CA . SER A 1 91 ? 33.266 -5.792 -28.808 1.00 81.25 91 SER A CA 1
ATOM 715 C C . SER A 1 91 ? 32.976 -6.336 -27.406 1.00 81.25 91 SER A C 1
ATOM 717 O O . SER A 1 91 ? 31.839 -6.700 -27.103 1.00 81.25 91 SER A O 1
ATOM 719 N N . CYS A 1 92 ? 33.984 -6.324 -26.531 1.00 78.31 92 CYS A N 1
ATOM 720 C CA . CYS A 1 92 ? 33.833 -6.676 -25.115 1.00 78.31 92 CYS A CA 1
ATOM 721 C C . CYS A 1 92 ? 33.212 -5.565 -24.261 1.00 78.31 92 CYS A C 1
ATOM 723 O O . CYS A 1 92 ? 32.839 -5.809 -23.114 1.00 78.31 92 CYS A O 1
ATOM 725 N N . ARG A 1 93 ? 33.089 -4.352 -24.811 1.00 86.56 93 ARG A N 1
ATOM 726 C CA . ARG A 1 93 ? 32.452 -3.209 -24.155 1.00 86.56 93 ARG A CA 1
ATOM 727 C C . ARG A 1 93 ? 31.232 -2.763 -24.951 1.00 86.56 93 ARG A C 1
ATOM 729 O O . ARG A 1 93 ? 31.351 -2.507 -26.150 1.00 86.56 93 ARG A O 1
ATOM 736 N N . ILE A 1 94 ? 30.094 -2.647 -24.273 1.00 89.81 94 ILE A N 1
ATOM 737 C CA . ILE A 1 94 ? 28.837 -2.143 -24.833 1.00 89.81 94 ILE A CA 1
ATOM 738 C C . ILE A 1 94 ? 28.944 -0.618 -24.916 1.00 89.81 94 ILE A C 1
ATOM 740 O O . ILE A 1 94 ? 29.070 0.064 -23.896 1.00 89.81 94 ILE A O 1
ATOM 744 N N . SER A 1 95 ? 28.948 -0.081 -26.132 1.00 93.94 95 SER A N 1
ATOM 745 C CA . SER A 1 95 ? 29.021 1.358 -26.384 1.00 93.94 95 SER A CA 1
ATOM 746 C C . SER A 1 95 ? 27.664 2.035 -26.190 1.00 93.94 95 SER A C 1
ATOM 748 O O . SER A 1 95 ? 26.617 1.385 -26.179 1.00 93.94 95 SER A O 1
ATOM 750 N N . LYS A 1 96 ? 27.659 3.371 -26.114 1.00 95.75 96 LYS A N 1
ATOM 751 C CA . LYS A 1 96 ? 26.413 4.147 -26.101 1.00 95.75 96 LYS A CA 1
ATOM 752 C C . LYS A 1 96 ? 25.526 3.806 -27.306 1.00 95.75 96 LYS A C 1
ATOM 754 O O . LYS A 1 96 ? 24.335 3.601 -27.133 1.00 95.75 96 LYS A O 1
ATOM 759 N N . LYS A 1 97 ? 26.118 3.649 -28.495 1.00 95.69 97 LYS A N 1
ATOM 760 C CA . LYS A 1 97 ? 25.401 3.314 -29.735 1.00 95.69 97 LYS A CA 1
ATOM 761 C C . LYS A 1 97 ? 24.782 1.912 -29.709 1.00 95.69 97 LYS A C 1
ATOM 763 O O . LYS A 1 97 ? 23.766 1.693 -30.352 1.00 95.69 97 LYS A O 1
ATOM 768 N N . ASP A 1 98 ? 25.413 0.939 -29.040 1.00 94.12 98 ASP A N 1
ATOM 769 C CA . ASP A 1 98 ? 24.795 -0.387 -28.824 1.00 94.12 98 ASP A CA 1
ATOM 770 C C . ASP A 1 98 ? 23.517 -0.232 -27.994 1.00 94.12 98 ASP A C 1
ATOM 772 O O . ASP A 1 98 ? 22.461 -0.740 -28.351 1.00 94.12 98 ASP A O 1
ATOM 776 N N . MET A 1 99 ? 23.613 0.538 -26.911 1.00 95.19 99 MET A N 1
ATOM 777 C CA . MET A 1 99 ? 22.502 0.761 -25.996 1.00 95.19 99 MET A CA 1
ATOM 778 C C . MET A 1 99 ? 21.373 1.595 -26.633 1.00 95.19 99 MET A C 1
ATOM 780 O O . MET A 1 99 ? 20.207 1.243 -26.490 1.00 95.19 99 MET A O 1
ATOM 784 N N . GLU A 1 100 ? 21.695 2.637 -27.411 1.00 96.38 100 GLU A N 1
ATOM 785 C CA . GLU A 1 100 ? 20.721 3.422 -28.195 1.00 96.38 100 GLU A CA 1
ATOM 786 C C . GLU A 1 100 ? 19.907 2.531 -29.147 1.00 96.38 100 GLU A C 1
ATOM 788 O O . GLU A 1 100 ? 18.699 2.709 -29.284 1.00 96.38 100 GLU A O 1
ATOM 793 N N . GLU A 1 101 ? 20.547 1.545 -29.781 1.00 94.75 101 GLU A N 1
ATOM 794 C CA . GLU A 1 101 ? 19.903 0.654 -30.749 1.00 94.75 101 GLU A CA 1
ATOM 795 C C . GLU A 1 101 ? 18.890 -0.308 -30.104 1.00 94.75 101 GLU A C 1
ATOM 797 O O . GLU A 1 101 ? 17.839 -0.579 -30.697 1.00 94.75 101 GLU A O 1
ATOM 802 N N . VAL A 1 102 ? 19.188 -0.809 -28.899 1.00 93.88 102 VAL A N 1
ATOM 803 C CA . VAL A 1 102 ? 18.283 -1.681 -28.126 1.00 93.88 102 VAL A CA 1
ATOM 804 C C . VAL A 1 102 ? 17.159 -0.883 -27.472 1.00 93.88 102 VAL A C 1
ATOM 806 O O . VAL A 1 102 ? 16.017 -1.335 -27.449 1.00 93.88 102 VAL A O 1
ATOM 809 N N . LEU A 1 103 ? 17.453 0.322 -26.979 1.00 95.44 103 LEU A N 1
ATOM 810 C CA . LEU A 1 103 ? 16.474 1.170 -26.296 1.00 95.44 103 LEU A CA 1
ATOM 811 C C . LEU A 1 103 ? 15.547 1.930 -27.251 1.00 95.44 103 LEU A C 1
ATOM 813 O O . LEU A 1 103 ? 14.472 2.348 -26.830 1.00 95.44 103 LEU A O 1
ATOM 817 N N . ALA A 1 104 ? 15.913 2.092 -28.527 1.00 95.31 104 ALA A N 1
ATOM 818 C CA . ALA A 1 104 ? 15.122 2.806 -29.533 1.00 95.31 104 ALA A CA 1
ATOM 819 C C . ALA A 1 104 ? 13.604 2.498 -29.527 1.00 95.31 104 ALA A C 1
ATOM 821 O O . ALA A 1 104 ? 12.827 3.456 -29.510 1.00 95.31 104 ALA A O 1
ATOM 822 N N . PRO A 1 105 ? 13.135 1.229 -29.514 1.00 94.62 105 PRO A N 1
ATOM 823 C CA . PRO A 1 105 ? 11.701 0.937 -29.470 1.00 94.62 105 PRO A CA 1
ATOM 824 C C . PRO A 1 105 ? 11.032 1.410 -28.171 1.00 94.62 105 PRO A C 1
ATOM 826 O O . PRO A 1 105 ? 9.932 1.959 -28.221 1.00 94.62 105 PRO A O 1
ATOM 829 N N . TYR A 1 106 ? 11.706 1.273 -27.026 1.00 94.50 106 TYR A N 1
ATOM 830 C CA . TYR A 1 106 ? 11.208 1.763 -25.739 1.00 94.50 106 TYR A CA 1
ATOM 831 C C . TYR A 1 106 ? 11.108 3.290 -25.741 1.00 94.50 106 TYR A C 1
ATOM 833 O O . TYR A 1 106 ? 10.065 3.844 -25.408 1.00 94.50 106 TYR A O 1
ATOM 841 N N . VAL A 1 107 ? 12.159 3.976 -26.199 1.00 93.44 107 VAL A N 1
ATOM 842 C CA . VAL A 1 107 ? 12.203 5.443 -26.302 1.00 93.44 107 VAL A CA 1
ATOM 843 C C . VAL A 1 107 ? 11.111 5.969 -27.237 1.00 93.44 107 VAL A C 1
ATOM 845 O O . VAL A 1 107 ? 10.469 6.974 -26.931 1.00 93.44 107 VAL A O 1
ATOM 848 N N . ALA A 1 108 ? 10.858 5.296 -28.362 1.00 94.50 108 ALA A N 1
ATOM 849 C CA . ALA A 1 108 ? 9.781 5.665 -29.276 1.00 94.50 108 ALA A CA 1
ATOM 850 C C . ALA A 1 108 ? 8.405 5.579 -28.594 1.00 94.50 108 ALA A C 1
ATOM 852 O O . ALA A 1 108 ? 7.617 6.525 -28.678 1.00 94.50 108 ALA A O 1
ATOM 853 N N . GLN A 1 109 ? 8.139 4.490 -27.866 1.00 94.88 109 GLN A N 1
ATOM 854 C CA . GLN A 1 109 ? 6.876 4.309 -27.152 1.00 94.88 109 GLN A CA 1
ATOM 855 C C . GLN A 1 109 ? 6.719 5.308 -25.997 1.00 94.88 109 GLN A C 1
ATOM 857 O O . GLN A 1 109 ? 5.664 5.937 -25.881 1.00 94.88 109 GLN A O 1
ATOM 862 N N . VAL A 1 110 ? 7.771 5.533 -25.203 1.00 92.50 110 VAL A N 1
ATOM 863 C CA . VAL A 1 110 ? 7.812 6.562 -24.149 1.00 92.50 110 VAL A CA 1
ATOM 864 C C . VAL A 1 110 ? 7.473 7.929 -24.733 1.00 92.50 110 VAL A C 1
ATOM 866 O O . VAL A 1 110 ? 6.582 8.606 -24.228 1.00 92.50 110 VAL A O 1
ATOM 869 N N . ASN A 1 111 ? 8.133 8.333 -25.820 1.00 92.62 111 ASN A N 1
ATOM 870 C CA . ASN A 1 111 ? 7.897 9.638 -26.432 1.00 92.62 111 ASN A CA 1
ATOM 871 C C . ASN A 1 111 ? 6.480 9.766 -26.990 1.00 92.62 111 ASN A C 1
ATOM 873 O O . ASN A 1 111 ? 5.883 10.825 -26.844 1.00 92.62 111 ASN A O 1
ATOM 877 N N . SER A 1 112 ? 5.920 8.700 -27.569 1.00 92.69 112 SER A N 1
ATOM 878 C CA . SER A 1 112 ? 4.522 8.704 -28.015 1.00 92.69 112 SER A CA 1
ATOM 879 C C . SER A 1 112 ? 3.516 8.792 -26.859 1.00 92.69 112 SER A C 1
ATOM 881 O O . SER A 1 112 ? 2.429 9.330 -27.039 1.00 92.69 112 SER A O 1
ATOM 883 N N . THR A 1 113 ? 3.885 8.296 -25.674 1.00 89.56 113 THR A N 1
ATOM 884 C CA . THR A 1 113 ? 3.015 8.261 -24.487 1.00 89.56 113 THR A CA 1
ATOM 885 C C . THR A 1 113 ? 3.097 9.562 -23.683 1.00 89.56 113 THR A C 1
ATOM 887 O O . THR A 1 113 ? 2.082 10.060 -23.208 1.00 89.56 113 THR A O 1
ATOM 890 N N . PHE A 1 114 ? 4.293 10.144 -23.553 1.00 88.19 114 PHE A N 1
ATOM 891 C CA . PHE A 1 114 ? 4.582 11.276 -22.664 1.00 88.19 114 PHE A CA 1
ATOM 892 C C . PHE A 1 114 ? 5.047 12.537 -23.411 1.00 88.19 114 PHE A C 1
ATOM 894 O O . PHE A 1 114 ? 5.858 13.304 -22.887 1.00 88.19 114 PHE A O 1
ATOM 901 N N . SER A 1 115 ? 4.569 12.766 -24.639 1.00 86.00 115 SER A N 1
ATOM 902 C CA . SER A 1 115 ? 4.914 13.961 -25.429 1.00 86.00 115 SER A CA 1
ATOM 903 C C . SER A 1 115 ? 4.305 15.264 -24.898 1.00 86.00 115 SER A C 1
ATOM 905 O O . SER A 1 115 ? 4.661 16.332 -25.393 1.00 86.00 115 SER A O 1
ATOM 907 N N . SER A 1 116 ? 3.380 15.206 -23.934 1.00 86.62 116 SER A N 1
ATOM 908 C CA . SER A 1 116 ? 2.781 16.406 -23.341 1.00 86.62 116 SER A CA 1
ATOM 909 C C . SER A 1 116 ? 3.722 17.075 -22.320 1.00 86.62 116 SER A C 1
ATOM 911 O O . SER A 1 116 ? 4.584 16.399 -21.745 1.00 86.62 116 SER A O 1
ATOM 913 N N . PRO A 1 117 ? 3.571 18.389 -22.059 1.00 83.88 117 PRO A N 1
ATOM 914 C CA . PRO A 1 117 ? 4.312 19.088 -21.006 1.00 83.88 117 PRO A CA 1
ATOM 915 C C . PRO A 1 117 ? 4.197 18.416 -19.631 1.00 83.88 117 PRO A C 1
ATOM 917 O O . PRO A 1 117 ? 5.193 18.290 -18.922 1.00 83.88 117 PRO A O 1
ATOM 920 N N . GLU A 1 118 ? 3.012 17.915 -19.282 1.00 80.25 118 GLU A N 1
ATOM 921 C CA . GLU A 1 118 ? 2.751 17.214 -18.022 1.00 80.25 118 GLU A CA 1
ATOM 922 C C . GLU A 1 118 ? 3.505 15.879 -17.965 1.00 80.25 118 GLU A C 1
ATOM 924 O O . GLU A 1 118 ? 4.122 15.553 -16.953 1.00 80.25 118 GLU A O 1
ATOM 929 N N . GLY A 1 119 ? 3.528 15.123 -19.070 1.00 80.19 119 GLY A N 1
ATOM 930 C CA . GLY A 1 119 ? 4.297 13.880 -19.168 1.00 80.19 119 GLY A CA 1
ATOM 931 C C . GLY A 1 119 ? 5.812 14.102 -19.079 1.00 80.19 119 GLY A C 1
ATOM 932 O O . GLY A 1 119 ? 6.532 13.296 -18.491 1.00 80.19 119 GLY A O 1
ATOM 933 N N . LEU A 1 120 ? 6.317 15.210 -19.625 1.00 82.06 120 LEU A N 1
ATOM 934 C CA . LEU A 1 120 ? 7.718 15.621 -19.480 1.00 82.06 120 LEU A CA 1
ATOM 935 C C . LEU A 1 120 ? 8.057 16.024 -18.039 1.00 82.06 120 LEU A C 1
ATOM 937 O O . LEU A 1 120 ? 9.115 15.645 -17.531 1.00 82.06 120 LEU A O 1
ATOM 941 N N . GLN A 1 121 ? 7.162 16.753 -17.369 1.00 84.25 121 GLN A N 1
ATOM 942 C CA . GLN A 1 121 ? 7.322 17.104 -15.959 1.00 84.25 121 GLN A CA 1
ATOM 943 C C . GLN A 1 121 ? 7.347 15.850 -15.078 1.00 84.25 121 GLN A C 1
ATOM 945 O O . GLN A 1 121 ? 8.267 15.698 -14.275 1.00 84.25 121 GLN A O 1
ATOM 950 N N . ALA A 1 122 ? 6.414 14.918 -15.293 1.00 78.94 122 ALA A N 1
ATOM 951 C CA . ALA A 1 122 ? 6.366 13.647 -14.577 1.00 78.94 122 ALA A CA 1
ATOM 952 C C . ALA A 1 122 ? 7.678 12.856 -14.710 1.00 78.94 122 ALA A C 1
ATOM 954 O O . ALA A 1 122 ? 8.224 12.393 -13.710 1.00 78.94 122 ALA A O 1
ATOM 955 N N . ARG A 1 123 ? 8.247 12.782 -15.922 1.00 83.69 123 ARG A N 1
ATOM 956 C CA . ARG A 1 123 ? 9.576 12.187 -16.155 1.00 83.69 123 ARG A CA 1
ATOM 957 C C . ARG A 1 123 ? 10.673 12.864 -15.339 1.00 83.69 123 ARG A C 1
ATOM 959 O O . ARG A 1 123 ? 11.446 12.192 -14.660 1.00 83.69 123 ARG A O 1
ATOM 966 N N . SER A 1 124 ? 10.730 14.194 -15.374 1.00 84.12 124 SER A N 1
ATOM 967 C CA . SER A 1 124 ? 11.738 14.970 -14.642 1.00 84.12 124 SER A CA 1
ATOM 968 C C . SER A 1 124 ? 11.637 14.798 -13.121 1.00 84.12 124 SER A C 1
ATOM 970 O O . SER A 1 124 ? 12.654 14.785 -12.421 1.00 84.12 124 SER A O 1
ATOM 972 N N . GLU A 1 125 ? 10.422 14.704 -12.590 1.00 84.00 125 GLU A N 1
ATOM 973 C CA . GLU A 1 125 ? 10.172 14.538 -11.160 1.00 84.00 125 GLU A CA 1
ATOM 974 C C . GLU A 1 125 ? 10.419 13.099 -10.690 1.00 84.00 125 GLU A C 1
ATOM 976 O O . GLU A 1 125 ? 11.086 12.904 -9.674 1.00 84.00 125 GLU A O 1
ATOM 981 N N . TYR A 1 126 ? 9.984 12.091 -11.449 1.00 84.81 126 TYR A N 1
ATOM 982 C CA . TYR A 1 126 ? 10.240 10.686 -11.123 1.00 84.81 126 TYR A CA 1
ATOM 983 C C . TYR A 1 126 ? 11.723 10.319 -11.242 1.00 84.81 126 TYR A C 1
ATOM 985 O O . TYR A 1 126 ? 12.233 9.546 -10.438 1.00 84.81 126 TYR A O 1
ATOM 993 N N . ALA A 1 127 ? 12.470 10.956 -12.152 1.00 83.25 127 ALA A N 1
ATOM 994 C CA . ALA A 1 127 ? 13.926 10.815 -12.249 1.00 83.25 127 ALA A CA 1
ATOM 995 C C . ALA A 1 127 ? 14.683 11.263 -10.987 1.00 83.25 127 ALA A C 1
ATOM 997 O O . ALA A 1 127 ? 15.907 11.155 -10.928 1.00 83.25 127 ALA A O 1
ATOM 998 N N . ARG A 1 128 ? 13.995 11.806 -9.974 1.00 80.62 128 ARG A N 1
ATOM 999 C CA . ARG A 1 128 ? 14.559 12.052 -8.641 1.00 80.62 128 ARG A CA 1
ATOM 1000 C C . ARG A 1 128 ? 14.662 10.767 -7.818 1.00 80.62 128 ARG A C 1
ATOM 1002 O O . ARG A 1 128 ? 15.572 10.690 -6.997 1.00 80.62 128 ARG A O 1
ATOM 1009 N N . ILE A 1 129 ? 13.826 9.767 -8.086 1.00 83.25 129 ILE A N 1
ATOM 1010 C CA . ILE A 1 129 ? 13.857 8.464 -7.423 1.00 83.25 129 ILE A CA 1
ATOM 1011 C C . ILE A 1 129 ? 15.010 7.636 -7.997 1.00 83.25 129 ILE A C 1
ATOM 1013 O O . ILE A 1 129 ? 15.173 7.481 -9.207 1.00 83.25 129 ILE A O 1
ATOM 1017 N N . THR A 1 130 ? 15.844 7.105 -7.113 1.00 85.94 130 THR A N 1
ATOM 1018 C CA . THR A 1 130 ? 17.041 6.314 -7.441 1.00 85.94 130 THR A CA 1
ATOM 1019 C C . THR A 1 130 ? 16.760 4.815 -7.578 1.00 85.94 130 THR A C 1
ATOM 1021 O O . THR A 1 130 ? 17.690 4.021 -7.726 1.00 85.94 130 THR A O 1
ATOM 1024 N N . GLU A 1 131 ? 15.491 4.407 -7.553 1.00 87.19 131 GLU A N 1
ATOM 1025 C CA . GLU A 1 131 ? 15.069 3.006 -7.614 1.00 87.19 131 GLU A CA 1
ATOM 1026 C C . GLU A 1 131 ? 15.545 2.321 -8.902 1.00 87.19 131 GLU A C 1
ATOM 1028 O O . GLU A 1 131 ? 16.079 1.219 -8.851 1.00 87.19 131 GLU A O 1
ATOM 1033 N N . ASN A 1 132 ? 15.498 3.009 -10.047 1.00 89.12 132 ASN A N 1
ATOM 1034 C CA . ASN A 1 132 ? 15.973 2.458 -11.324 1.00 89.12 132 ASN A CA 1
ATOM 1035 C C . ASN A 1 132 ? 17.486 2.175 -11.314 1.00 89.12 132 ASN A C 1
ATOM 1037 O O . ASN A 1 132 ? 17.948 1.164 -11.843 1.00 89.12 132 ASN A O 1
ATOM 1041 N N . TRP A 1 133 ? 18.278 3.020 -10.650 1.00 92.81 133 TRP A N 1
ATOM 1042 C CA . TRP A 1 133 ? 19.700 2.740 -10.439 1.00 92.81 133 TRP A CA 1
ATOM 1043 C C . TRP A 1 133 ? 19.906 1.538 -9.511 1.00 92.81 133 TRP A C 1
ATOM 1045 O O . TRP A 1 133 ? 20.804 0.730 -9.748 1.00 92.81 133 TRP A O 1
ATOM 1055 N N . ARG A 1 134 ? 19.045 1.361 -8.502 1.00 92.81 134 ARG A N 1
ATOM 1056 C CA . ARG A 1 134 ? 19.056 0.173 -7.636 1.00 92.81 134 ARG A CA 1
ATOM 1057 C C . ARG A 1 134 ? 18.622 -1.094 -8.358 1.00 92.81 134 ARG A C 1
ATOM 1059 O O . ARG A 1 134 ? 19.176 -2.144 -8.051 1.00 92.81 134 ARG A O 1
ATOM 1066 N N . VAL A 1 135 ? 17.720 -1.021 -9.339 1.00 92.25 135 VAL A N 1
ATOM 1067 C CA . VAL A 1 135 ? 17.409 -2.152 -10.232 1.00 92.25 135 VAL A CA 1
ATOM 1068 C C . VAL A 1 135 ? 18.680 -2.596 -10.954 1.00 92.25 135 VAL A C 1
ATOM 1070 O O . VAL A 1 135 ? 19.037 -3.769 -10.881 1.00 92.25 135 VAL A O 1
ATOM 1073 N N . LEU A 1 136 ? 19.422 -1.663 -11.566 1.00 92.31 136 LEU A N 1
ATOM 1074 C CA . LEU A 1 136 ? 20.692 -1.980 -12.234 1.00 92.31 136 LEU A CA 1
ATOM 1075 C C . LEU A 1 136 ? 21.739 -2.553 -11.271 1.00 92.31 136 LEU A C 1
ATOM 1077 O O . LEU A 1 136 ? 22.443 -3.496 -11.628 1.00 92.31 136 LEU A O 1
ATOM 1081 N N . LEU A 1 137 ? 21.836 -2.011 -10.055 1.00 92.31 137 LEU A N 1
ATOM 1082 C CA . LEU A 1 137 ? 22.751 -2.516 -9.030 1.00 92.31 137 LEU A CA 1
ATOM 1083 C C . LEU A 1 137 ? 22.341 -3.906 -8.512 1.00 92.31 137 LEU A C 1
ATOM 1085 O O . LEU A 1 137 ? 23.205 -4.724 -8.214 1.00 92.31 137 LEU A O 1
ATOM 1089 N N . SER A 1 138 ? 21.040 -4.201 -8.455 1.00 90.56 138 SER A N 1
ATOM 1090 C CA . SER A 1 138 ? 20.516 -5.506 -8.030 1.00 90.56 138 SER A CA 1
ATOM 1091 C C . SER A 1 138 ? 20.853 -6.615 -9.024 1.00 90.56 138 SER A C 1
ATOM 1093 O O . SER A 1 138 ? 20.974 -7.768 -8.628 1.00 90.56 138 SER A O 1
ATOM 1095 N N . LEU A 1 139 ? 21.083 -6.291 -10.303 1.00 87.12 139 LEU A N 1
ATOM 1096 C CA . LEU A 1 139 ? 21.461 -7.306 -11.288 1.00 87.12 139 LEU A CA 1
ATOM 1097 C C . LEU A 1 139 ? 22.738 -8.042 -10.883 1.00 87.12 139 LEU A C 1
ATOM 1099 O O . LEU A 1 139 ? 22.780 -9.257 -11.014 1.00 87.12 139 LEU A O 1
ATOM 1103 N N . PHE A 1 140 ? 23.730 -7.356 -10.304 1.00 85.19 140 PHE A N 1
ATOM 1104 C CA . PHE A 1 140 ? 25.003 -7.961 -9.882 1.00 85.19 140 PHE A CA 1
ATOM 1105 C C . PHE A 1 140 ? 24.839 -9.103 -8.872 1.00 85.19 140 PHE A C 1
ATOM 1107 O O . PHE A 1 140 ? 25.723 -9.944 -8.759 1.00 85.19 140 PHE A O 1
ATOM 1114 N N . TYR A 1 141 ? 23.712 -9.136 -8.167 1.00 82.12 141 TYR A N 1
ATOM 1115 C CA . TYR A 1 141 ? 23.384 -10.121 -7.149 1.00 82.12 141 TYR A CA 1
ATOM 1116 C C . TYR A 1 141 ? 22.682 -11.371 -7.714 1.00 82.12 141 TYR A C 1
ATOM 1118 O O . TYR A 1 141 ? 22.487 -12.347 -6.989 1.00 82.12 141 TYR A O 1
ATOM 1126 N N . GLN A 1 142 ? 22.302 -11.378 -8.997 1.00 73.06 142 GLN A N 1
ATOM 1127 C CA . GLN A 1 142 ? 21.607 -12.504 -9.621 1.00 73.06 142 GLN A CA 1
ATOM 1128 C C . GLN A 1 142 ? 22.591 -13.586 -10.086 1.00 73.06 142 GLN A C 1
ATOM 1130 O O . GLN A 1 142 ? 23.433 -13.365 -10.953 1.00 73.06 142 GLN A O 1
ATOM 1135 N N . THR A 1 143 ? 22.433 -14.807 -9.567 1.00 57.19 143 THR A N 1
ATOM 1136 C CA . THR A 1 143 ? 23.333 -15.939 -9.877 1.00 57.19 143 THR A CA 1
ATOM 1137 C C . THR A 1 143 ? 23.198 -16.494 -11.301 1.00 57.19 143 THR A C 1
ATOM 1139 O O . THR A 1 143 ? 24.000 -17.331 -11.720 1.00 57.19 143 THR A O 1
ATOM 1142 N N . GLU A 1 144 ? 22.172 -16.067 -12.040 1.00 54.44 144 GLU A N 1
ATOM 1143 C CA . GLU A 1 144 ? 21.928 -16.432 -13.442 1.00 54.44 144 GLU A CA 1
ATOM 1144 C C . GLU A 1 144 ? 22.607 -15.480 -14.432 1.00 54.44 144 GLU A C 1
ATOM 1146 O O . GLU A 1 144 ? 22.570 -15.717 -15.644 1.00 54.44 144 GLU A O 1
ATOM 1151 N N . LEU A 1 145 ? 23.261 -14.427 -13.927 1.00 56.72 145 LEU A N 1
ATOM 1152 C CA . LEU A 1 145 ? 24.141 -13.583 -14.717 1.00 56.72 145 LEU A CA 1
ATOM 1153 C C . LEU A 1 145 ? 25.323 -14.398 -15.243 1.00 56.72 145 LEU A C 1
ATOM 1155 O O . LEU A 1 145 ? 26.396 -14.453 -14.650 1.00 56.72 145 LEU A O 1
ATOM 1159 N N . LYS A 1 146 ? 25.141 -15.013 -16.411 1.00 52.91 146 LYS A N 1
ATOM 1160 C CA . LYS A 1 146 ? 26.269 -15.398 -17.256 1.00 52.91 146 LYS A CA 1
ATOM 1161 C C . LYS A 1 146 ? 27.071 -14.140 -17.573 1.00 52.91 146 LYS A C 1
ATOM 1163 O O . LYS A 1 146 ? 26.489 -13.075 -17.765 1.00 52.91 146 LYS A O 1
ATOM 1168 N N . GLU A 1 147 ? 28.386 -14.301 -17.637 1.00 63.44 147 GLU A N 1
ATOM 1169 C CA . GLU A 1 147 ? 29.390 -13.296 -17.977 1.00 63.44 147 GLU A CA 1
ATOM 1170 C C . GLU A 1 147 ? 28.858 -12.105 -18.807 1.00 63.44 147 GLU A C 1
ATOM 1172 O O . GLU A 1 147 ? 28.779 -12.160 -20.036 1.00 63.44 147 GLU A O 1
ATOM 1177 N N . LYS A 1 148 ? 28.469 -11.007 -18.138 1.00 70.81 148 LYS A N 1
ATOM 1178 C CA . LYS A 1 148 ? 27.983 -9.804 -18.829 1.00 70.81 148 LYS A CA 1
ATOM 1179 C C . LYS A 1 148 ? 29.150 -8.967 -19.335 1.00 70.81 148 LYS A C 1
ATOM 1181 O O . LYS A 1 148 ? 30.108 -8.713 -18.603 1.00 70.81 148 LYS A O 1
ATOM 1186 N N . LYS A 1 149 ? 29.024 -8.469 -20.569 1.00 81.88 149 LYS A N 1
ATOM 1187 C CA . LYS A 1 149 ? 29.923 -7.445 -21.116 1.00 81.88 149 LYS A CA 1
ATOM 1188 C C . LYS A 1 149 ? 29.757 -6.129 -20.361 1.00 81.88 149 LYS A C 1
ATOM 1190 O O . LYS A 1 149 ? 28.641 -5.712 -20.042 1.00 81.88 149 LYS A O 1
ATOM 1195 N N . VAL A 1 150 ? 30.878 -5.449 -20.145 1.00 85.00 150 VAL A N 1
ATOM 1196 C CA . VAL A 1 150 ? 30.938 -4.164 -19.443 1.00 85.00 150 VAL A CA 1
ATOM 1197 C C . VAL A 1 150 ? 30.287 -3.066 -20.295 1.00 85.00 150 VAL A C 1
ATOM 1199 O O . VAL A 1 150 ? 30.588 -2.917 -21.478 1.00 85.00 150 VAL A O 1
ATOM 1202 N N . LEU A 1 151 ? 29.424 -2.248 -19.697 1.00 88.81 151 LEU A N 1
ATOM 1203 C CA . LEU A 1 151 ? 28.887 -1.023 -20.305 1.00 88.81 151 LEU A CA 1
ATOM 1204 C C . LEU A 1 151 ? 29.930 0.101 -20.252 1.00 88.81 151 LEU A C 1
ATOM 1206 O O . LEU A 1 151 ? 30.573 0.334 -19.225 1.00 88.81 151 LEU A O 1
ATOM 1210 N N . ALA A 1 152 ? 30.075 0.844 -21.348 1.00 90.75 152 ALA A N 1
ATOM 1211 C CA . ALA A 1 152 ? 30.713 2.156 -21.312 1.00 90.75 152 ALA A CA 1
ATOM 1212 C C . ALA A 1 152 ? 29.968 3.105 -20.363 1.00 90.75 152 ALA A C 1
ATOM 1214 O O . ALA A 1 152 ? 28.770 2.943 -20.146 1.00 90.75 152 ALA A O 1
ATOM 1215 N N . SER A 1 153 ? 30.658 4.089 -19.785 1.00 89.50 153 SER A N 1
ATOM 1216 C CA . SER A 1 153 ? 30.056 4.964 -18.770 1.00 89.50 153 SER A CA 1
ATOM 1217 C C . SER A 1 153 ? 28.880 5.765 -19.341 1.00 89.50 153 SER A C 1
ATOM 1219 O O . SER A 1 153 ? 27.861 5.929 -18.674 1.00 89.50 153 SER A O 1
ATOM 1221 N N . GLU A 1 154 ? 28.969 6.171 -20.607 1.00 92.88 154 GLU A N 1
ATOM 1222 C CA . GLU A 1 154 ? 27.903 6.829 -21.363 1.00 92.88 154 GLU A CA 1
ATOM 1223 C C . GLU A 1 154 ? 26.748 5.873 -21.691 1.00 92.88 154 GLU A C 1
ATOM 1225 O O . GLU A 1 154 ? 25.594 6.291 -21.724 1.00 92.88 154 GLU A O 1
ATOM 1230 N N . ALA A 1 155 ? 27.043 4.586 -21.907 1.00 93.56 155 ALA A N 1
ATOM 1231 C CA . ALA A 1 155 ? 26.024 3.557 -22.116 1.00 93.56 155 ALA A CA 1
ATOM 1232 C C . ALA A 1 155 ? 25.273 3.249 -20.815 1.00 93.56 155 ALA A C 1
ATOM 1234 O O . ALA A 1 155 ? 24.053 3.152 -20.826 1.00 93.56 155 ALA A O 1
ATOM 1235 N N . LEU A 1 156 ? 25.987 3.157 -19.689 1.00 92.56 156 LEU A N 1
ATOM 1236 C CA . LEU A 1 156 ? 25.395 3.002 -18.362 1.00 92.56 156 LEU A CA 1
ATOM 1237 C C . LEU A 1 156 ? 24.524 4.215 -18.005 1.00 92.56 156 LEU A C 1
ATOM 1239 O O . LEU A 1 156 ? 23.476 4.059 -17.392 1.00 92.56 156 LEU A O 1
ATOM 1243 N N . GLU A 1 157 ? 24.957 5.431 -18.366 1.00 92.50 157 GLU A N 1
ATOM 1244 C CA . GLU A 1 157 ? 24.179 6.665 -18.149 1.00 92.50 157 GLU A CA 1
ATOM 1245 C C . GLU A 1 157 ? 22.875 6.655 -18.940 1.00 92.50 157 GLU A C 1
ATOM 1247 O O . GLU A 1 157 ? 21.797 6.840 -18.375 1.00 92.50 157 GLU A O 1
ATOM 1252 N N . LEU A 1 158 ? 22.972 6.357 -20.235 1.00 95.12 158 LEU A N 1
ATOM 1253 C CA . LEU A 1 158 ? 21.803 6.203 -21.086 1.00 95.12 158 LEU A CA 1
ATOM 1254 C C . LEU A 1 158 ? 20.868 5.106 -20.566 1.00 95.12 158 LEU A C 1
ATOM 1256 O O . LEU A 1 158 ? 19.653 5.276 -20.591 1.00 95.12 158 LEU A O 1
ATOM 1260 N N . PHE A 1 159 ? 21.420 3.994 -20.081 1.00 94.81 159 PHE A N 1
ATOM 1261 C CA . PHE A 1 159 ? 20.615 2.876 -19.619 1.00 94.81 159 PHE A CA 1
ATOM 1262 C C . PHE A 1 159 ? 19.839 3.207 -18.341 1.00 94.81 159 PHE A C 1
ATOM 1264 O O . PHE A 1 159 ? 18.629 3.013 -18.310 1.00 94.81 159 PHE A O 1
ATOM 1271 N N . GLY A 1 160 ? 20.487 3.768 -17.314 1.00 92.44 160 GLY A N 1
ATOM 1272 C CA . GLY A 1 160 ? 19.794 4.129 -16.071 1.00 92.44 160 GLY A CA 1
ATOM 1273 C C . GLY A 1 160 ? 18.744 5.227 -16.256 1.00 92.44 160 GLY A C 1
ATOM 1274 O O . GLY A 1 160 ? 17.653 5.147 -15.688 1.00 92.44 160 GLY A O 1
ATOM 1275 N N . THR A 1 161 ? 19.022 6.217 -17.111 1.00 91.12 161 THR A N 1
ATOM 1276 C CA . THR A 1 161 ? 18.039 7.260 -17.454 1.00 91.12 161 THR A CA 1
ATOM 1277 C C . THR A 1 161 ? 16.866 6.694 -18.252 1.00 91.12 161 THR A C 1
ATOM 1279 O O . THR A 1 161 ? 15.717 6.950 -17.908 1.00 91.12 161 THR A O 1
ATOM 1282 N N . SER A 1 162 ? 17.124 5.838 -19.242 1.00 93.69 162 SER A N 1
ATOM 1283 C CA . SER A 1 162 ? 16.053 5.207 -20.026 1.00 93.69 162 SER A CA 1
ATOM 1284 C C . SER A 1 162 ? 15.234 4.209 -19.210 1.00 93.69 162 SER A C 1
ATOM 1286 O O . SER A 1 162 ? 14.042 4.063 -19.455 1.00 93.69 162 SER A O 1
ATOM 1288 N N . LEU A 1 163 ? 15.831 3.545 -18.215 1.00 93.31 163 LEU A N 1
ATOM 1289 C CA . LEU A 1 163 ? 15.095 2.662 -17.312 1.00 93.31 163 LEU A CA 1
ATOM 1290 C C . LEU A 1 163 ? 14.072 3.445 -16.478 1.00 93.31 163 LEU A C 1
ATOM 1292 O O . LEU A 1 163 ? 12.981 2.947 -16.244 1.00 93.31 163 LEU A O 1
ATOM 1296 N N . THR A 1 164 ? 14.373 4.696 -16.120 1.00 91.50 164 THR A N 1
ATOM 1297 C CA . THR A 1 164 ? 13.402 5.598 -15.476 1.00 91.50 164 THR A CA 1
ATOM 1298 C C . THR A 1 164 ? 12.178 5.838 -16.359 1.00 91.50 164 THR A C 1
ATOM 1300 O O . THR A 1 164 ? 11.044 5.702 -15.900 1.00 91.50 164 THR A O 1
ATOM 1303 N N . ASP A 1 165 ? 12.402 6.135 -17.638 1.00 91.75 165 ASP A N 1
ATOM 1304 C CA . ASP A 1 165 ? 11.328 6.334 -18.611 1.00 91.75 165 ASP A CA 1
ATOM 1305 C C . ASP A 1 165 ? 10.520 5.049 -18.858 1.00 91.75 165 ASP A C 1
ATOM 1307 O O . ASP A 1 165 ? 9.291 5.086 -18.949 1.00 91.75 165 ASP A O 1
ATOM 1311 N N . ILE A 1 166 ? 11.203 3.903 -18.933 1.00 93.12 166 ILE A N 1
ATOM 1312 C CA . ILE A 1 166 ? 10.578 2.585 -19.086 1.00 93.12 166 ILE A CA 1
ATOM 1313 C C . ILE A 1 166 ? 9.708 2.256 -17.872 1.00 93.12 166 ILE A C 1
ATOM 1315 O O . ILE A 1 166 ? 8.589 1.783 -18.052 1.00 93.12 166 ILE A O 1
ATOM 1319 N N . THR A 1 167 ? 10.173 2.537 -16.655 1.00 93.69 167 THR A N 1
ATOM 1320 C CA . THR A 1 167 ? 9.392 2.317 -15.433 1.00 93.69 167 THR A CA 1
ATOM 1321 C C . THR A 1 167 ? 8.122 3.161 -15.425 1.00 93.69 167 THR A C 1
ATOM 1323 O O . THR A 1 167 ? 7.046 2.633 -15.158 1.00 93.69 167 THR A O 1
ATOM 1326 N N . LEU A 1 168 ? 8.196 4.441 -15.803 1.00 92.75 168 LEU A N 1
ATOM 1327 C CA . LEU A 1 168 ? 7.002 5.284 -15.930 1.00 92.75 168 LEU A CA 1
ATOM 1328 C C . LEU A 1 168 ? 6.028 4.777 -16.996 1.00 92.75 168 LEU A C 1
ATOM 1330 O O . LEU A 1 168 ? 4.820 4.748 -16.760 1.00 92.75 168 LEU A O 1
ATOM 1334 N N . LEU A 1 169 ? 6.539 4.353 -18.155 1.00 92.81 169 LEU A N 1
ATOM 1335 C CA . LEU A 1 169 ? 5.717 3.727 -19.188 1.00 92.81 169 LEU A CA 1
ATOM 1336 C C . LEU A 1 169 ? 5.041 2.461 -18.653 1.00 92.81 169 LEU A C 1
ATOM 1338 O O . LEU A 1 169 ? 3.845 2.273 -18.857 1.00 92.81 169 LEU A O 1
ATOM 1342 N N . PHE A 1 170 ? 5.781 1.617 -17.938 1.00 93.56 170 PHE A N 1
ATOM 1343 C CA . PHE A 1 170 ? 5.267 0.381 -17.366 1.00 93.56 170 PHE A CA 1
ATOM 1344 C C . PHE A 1 170 ? 4.181 0.635 -16.311 1.00 93.56 170 PHE A C 1
ATOM 1346 O O . PHE A 1 170 ? 3.128 0.001 -16.357 1.00 93.56 170 PHE A O 1
ATOM 1353 N N . LEU A 1 171 ? 4.378 1.608 -15.419 1.00 93.44 171 LEU A N 1
ATOM 1354 C CA . LEU A 1 171 ? 3.375 2.041 -14.440 1.00 93.44 171 LEU A CA 1
ATOM 1355 C C . LEU A 1 171 ? 2.114 2.589 -15.122 1.00 93.44 171 LEU A C 1
ATOM 1357 O O . LEU A 1 171 ? 0.996 2.246 -14.736 1.00 93.44 171 LEU A O 1
ATOM 1361 N N . HIS A 1 172 ? 2.284 3.396 -16.173 1.00 93.44 172 HIS A N 1
ATOM 1362 C CA . HIS A 1 172 ? 1.173 3.921 -16.962 1.00 93.44 172 HIS A CA 1
ATOM 1363 C C . HIS A 1 172 ? 0.373 2.802 -17.643 1.00 93.44 172 HIS A C 1
ATOM 1365 O O . HIS A 1 172 ? -0.856 2.797 -17.585 1.00 93.44 172 HIS A O 1
ATOM 1371 N N . LEU A 1 173 ? 1.054 1.835 -18.265 1.00 94.19 173 LEU A N 1
ATOM 1372 C CA . LEU A 1 173 ? 0.411 0.679 -18.890 1.00 94.19 173 LEU A CA 1
ATOM 1373 C C . LEU A 1 173 ? -0.303 -0.192 -17.849 1.00 94.19 173 LEU A C 1
ATOM 1375 O O . LEU A 1 173 ? -1.456 -0.545 -18.060 1.00 94.19 173 LEU A O 1
ATOM 1379 N N . SER A 1 174 ? 0.326 -0.454 -16.702 1.00 93.81 174 SER A N 1
ATOM 1380 C CA . SER A 1 174 ? -0.266 -1.245 -15.610 1.00 93.81 174 SER A CA 1
ATOM 1381 C C . SER A 1 174 ? -1.540 -0.602 -15.066 1.00 93.81 174 SER A C 1
ATOM 1383 O O . SER A 1 174 ? -2.544 -1.277 -14.870 1.00 93.81 174 SER A O 1
ATOM 1385 N N . SER A 1 175 ? -1.547 0.723 -14.913 1.00 94.81 175 SER A N 1
ATOM 1386 C CA . SER A 1 175 ? -2.754 1.473 -14.549 1.00 94.81 175 SER A CA 1
ATOM 1387 C C . SER A 1 175 ? -3.858 1.368 -15.595 1.00 94.81 175 SER A C 1
ATOM 1389 O O . SER A 1 175 ? -5.034 1.263 -15.253 1.00 94.81 175 SER A O 1
ATOM 1391 N N . ARG A 1 176 ? -3.511 1.378 -16.886 1.00 94.31 176 ARG A N 1
ATOM 1392 C CA . ARG A 1 176 ? -4.503 1.194 -17.951 1.00 94.31 176 ARG A CA 1
ATOM 1393 C C . ARG A 1 176 ? -5.131 -0.194 -17.917 1.00 94.31 176 ARG A C 1
ATOM 1395 O O . ARG A 1 176 ? -6.341 -0.274 -18.114 1.00 94.31 176 ARG A O 1
ATOM 1402 N N . GLU A 1 177 ? -4.350 -1.237 -17.644 1.00 94.62 177 GLU A N 1
ATOM 1403 C CA . GLU A 1 177 ? -4.881 -2.597 -17.482 1.00 94.62 177 GLU A CA 1
ATOM 1404 C C . GLU A 1 177 ? -5.793 -2.687 -16.262 1.00 94.62 177 GLU A C 1
ATOM 1406 O O . GLU A 1 177 ? -6.934 -3.119 -16.397 1.00 94.62 177 GLU A O 1
ATOM 1411 N N . ALA A 1 178 ? -5.359 -2.145 -15.121 1.00 91.44 178 ALA A N 1
ATOM 1412 C CA . ALA A 1 178 ? -6.167 -2.094 -13.906 1.00 91.44 178 ALA A CA 1
ATOM 1413 C C . ALA A 1 178 ? -7.507 -1.371 -14.134 1.00 91.44 178 ALA A C 1
ATOM 1415 O O . ALA A 1 178 ? -8.569 -1.889 -13.791 1.00 91.44 178 ALA A O 1
ATOM 1416 N N . LYS A 1 179 ? -7.488 -0.203 -14.798 1.00 91.12 179 LYS A N 1
ATOM 1417 C CA . LYS A 1 179 ? -8.706 0.545 -15.161 1.00 91.12 179 LYS A CA 1
ATOM 1418 C C . LYS A 1 179 ? -9.604 -0.243 -16.115 1.00 91.12 179 LYS A C 1
ATOM 1420 O O . LYS A 1 179 ? -10.821 -0.193 -15.968 1.00 91.12 179 LYS A O 1
ATOM 1425 N N . ALA A 1 180 ? -9.028 -0.959 -17.082 1.00 90.88 180 ALA A N 1
ATOM 1426 C CA . ALA A 1 180 ? -9.785 -1.789 -18.018 1.00 90.88 180 ALA A CA 1
ATOM 1427 C C . ALA A 1 180 ? -10.421 -3.013 -17.336 1.00 90.88 180 ALA A C 1
ATOM 1429 O O . ALA A 1 180 ? -11.517 -3.415 -17.721 1.00 90.88 180 ALA A O 1
ATOM 1430 N N . ALA A 1 181 ? -9.769 -3.561 -16.308 1.00 85.94 181 ALA A N 1
ATOM 1431 C CA . ALA A 1 181 ? -10.268 -4.659 -15.483 1.00 85.94 181 ALA A CA 1
ATOM 1432 C C . ALA A 1 181 ? -11.229 -4.208 -14.361 1.00 85.94 181 ALA A C 1
ATOM 1434 O O . ALA A 1 181 ? -11.767 -5.043 -13.638 1.00 85.94 181 ALA A O 1
ATOM 1435 N N . GLY A 1 182 ? -11.465 -2.898 -14.200 1.00 87.56 182 GLY A N 1
ATOM 1436 C CA . GLY A 1 182 ? -12.314 -2.350 -13.136 1.00 87.56 182 GLY A CA 1
ATOM 1437 C C . GLY A 1 182 ? -11.680 -2.389 -11.740 1.00 87.56 182 GLY A C 1
ATOM 1438 O O . GLY A 1 182 ? -12.381 -2.220 -10.741 1.00 87.56 182 GLY A O 1
ATOM 1439 N N . HIS A 1 183 ? -10.365 -2.599 -11.647 1.00 83.75 183 HIS A N 1
ATOM 1440 C CA . HIS A 1 183 ? -9.651 -2.619 -10.378 1.00 83.75 183 HIS A CA 1
ATOM 1441 C C . HIS A 1 183 ? -9.488 -1.202 -9.802 1.00 83.75 183 HIS A C 1
ATOM 1443 O O . HIS A 1 183 ? -9.240 -0.231 -10.521 1.00 83.75 183 HIS A O 1
ATOM 1449 N N . ARG A 1 184 ? -9.608 -1.086 -8.472 1.00 83.88 184 ARG A N 1
ATOM 1450 C CA . ARG A 1 184 ? -9.388 0.173 -7.728 1.00 83.88 184 ARG A CA 1
ATOM 1451 C C . ARG A 1 184 ? -7.919 0.428 -7.386 1.00 83.88 184 ARG A C 1
ATOM 1453 O O . ARG A 1 184 ? -7.569 1.544 -7.018 1.00 83.88 184 ARG A O 1
ATOM 1460 N N . GLU A 1 185 ? -7.082 -0.590 -7.524 1.00 86.06 185 GLU A N 1
ATOM 1461 C CA . GLU A 1 185 ? -5.632 -0.548 -7.367 1.00 86.06 185 GLU A CA 1
ATOM 1462 C C . GLU A 1 185 ? -4.998 -1.456 -8.427 1.00 86.06 185 GLU A C 1
ATOM 1464 O O . GLU A 1 185 ? -5.629 -2.403 -8.892 1.00 86.06 185 GLU A O 1
ATOM 1469 N N . VAL A 1 186 ? -3.764 -1.164 -8.826 1.00 87.06 186 VAL A N 1
ATOM 1470 C CA . VAL A 1 186 ? -2.992 -2.002 -9.743 1.00 87.06 186 VAL A CA 1
ATOM 1471 C C . VAL A 1 186 ? -2.622 -3.295 -9.029 1.00 87.06 186 VAL A C 1
ATOM 1473 O O . VAL A 1 186 ? -1.925 -3.260 -8.013 1.00 87.06 186 VAL A O 1
ATOM 1476 N N . GLN A 1 187 ? -3.059 -4.416 -9.594 1.00 86.88 187 GLN A N 1
ATOM 1477 C CA . GLN A 1 187 ? -2.798 -5.767 -9.112 1.00 86.88 187 GLN A CA 1
ATOM 1478 C C . GLN A 1 187 ? -1.644 -6.435 -9.877 1.00 86.88 187 GLN A C 1
ATOM 1480 O O . GLN A 1 187 ? -1.291 -6.014 -10.985 1.00 86.88 187 GLN A O 1
ATOM 1485 N N . PRO A 1 188 ? -1.070 -7.535 -9.348 1.00 82.69 188 PRO A N 1
ATOM 1486 C CA . PRO A 1 188 ? -0.034 -8.296 -10.045 1.00 82.69 188 PRO A CA 1
ATOM 1487 C C . PRO A 1 188 ? -0.417 -8.735 -11.468 1.00 82.69 188 PRO A C 1
ATOM 1489 O O . PRO A 1 188 ? 0.435 -8.769 -12.354 1.00 82.69 188 PRO A O 1
ATOM 1492 N N . GLU A 1 189 ? -1.687 -9.065 -11.713 1.00 81.38 189 GLU A N 1
ATOM 1493 C CA . GLU A 1 189 ? -2.142 -9.509 -13.036 1.00 81.38 189 GLU A CA 1
ATOM 1494 C C . GLU A 1 189 ? -2.151 -8.370 -14.068 1.00 81.38 189 GLU A C 1
ATOM 1496 O O . GLU A 1 189 ? -1.754 -8.574 -15.216 1.00 81.38 189 GLU A O 1
ATOM 1501 N N . ASP A 1 190 ? -2.482 -7.150 -13.640 1.00 90.50 190 ASP A N 1
ATOM 1502 C CA . ASP A 1 190 ? -2.447 -5.949 -14.483 1.00 90.50 190 ASP A CA 1
ATOM 1503 C C . ASP A 1 190 ? -1.021 -5.659 -14.962 1.00 90.50 190 ASP A C 1
ATOM 1505 O O . ASP A 1 190 ? -0.789 -5.317 -16.121 1.00 90.50 190 ASP A O 1
ATOM 1509 N N . MET A 1 191 ? -0.036 -5.868 -14.084 1.00 85.25 191 MET A N 1
ATOM 1510 C CA . MET A 1 191 ? 1.382 -5.720 -14.409 1.00 85.25 191 MET A CA 1
ATOM 1511 C C . MET A 1 191 ? 1.876 -6.769 -15.406 1.00 85.25 191 MET A C 1
ATOM 1513 O O . MET A 1 191 ? 2.660 -6.448 -16.302 1.00 85.25 191 MET A O 1
ATOM 1517 N N . LYS A 1 192 ? 1.404 -8.018 -15.301 1.00 82.06 192 LYS A N 1
ATOM 1518 C CA . LYS A 1 192 ? 1.727 -9.060 -16.289 1.00 82.06 192 LYS A CA 1
ATOM 1519 C C . LYS A 1 192 ? 1.147 -8.728 -17.661 1.00 82.06 192 LYS A C 1
ATOM 1521 O O . LYS A 1 192 ? 1.828 -8.915 -18.668 1.00 82.06 192 LYS A O 1
ATOM 1526 N N . GLN A 1 193 ? -0.080 -8.212 -17.711 1.00 85.12 193 GLN A N 1
ATOM 1527 C CA . GLN A 1 193 ? -0.702 -7.766 -18.959 1.00 85.12 193 GLN A CA 1
ATOM 1528 C C . GLN A 1 193 ? 0.021 -6.543 -19.540 1.00 85.12 193 GLN A C 1
ATOM 1530 O O . GLN A 1 193 ? 0.303 -6.498 -20.737 1.00 85.12 193 GLN A O 1
ATOM 1535 N N . ALA A 1 194 ? 0.409 -5.584 -18.697 1.00 89.56 194 ALA A N 1
ATOM 1536 C CA . ALA A 1 194 ? 1.180 -4.417 -19.109 1.00 89.56 194 ALA A CA 1
ATOM 1537 C C . ALA A 1 194 ? 2.563 -4.780 -19.665 1.00 89.56 194 ALA A C 1
ATOM 1539 O O . ALA A 1 194 ? 3.010 -4.167 -20.635 1.00 89.56 194 ALA A O 1
ATOM 1540 N N . LEU A 1 195 ? 3.220 -5.804 -19.109 1.00 85.50 195 LEU A N 1
ATOM 1541 C CA . LEU A 1 195 ? 4.510 -6.295 -19.597 1.00 85.50 195 LEU A CA 1
ATOM 1542 C C . LEU A 1 195 ? 4.421 -6.760 -21.057 1.00 85.50 195 LEU A C 1
ATOM 1544 O O . LEU A 1 195 ? 5.322 -6.483 -21.843 1.00 85.50 195 LEU A O 1
ATOM 1548 N N . GLN A 1 196 ? 3.310 -7.386 -21.454 1.00 86.81 196 GLN A N 1
ATOM 1549 C CA . GLN A 1 196 ? 3.077 -7.817 -22.840 1.00 86.81 196 GLN A CA 1
ATOM 1550 C C . GLN A 1 196 ? 2.906 -6.641 -23.819 1.00 86.81 196 GLN A C 1
ATOM 1552 O O . GLN A 1 196 ? 2.991 -6.834 -25.031 1.00 86.81 196 GLN A O 1
ATOM 1557 N N . LYS A 1 197 ? 2.657 -5.426 -23.310 1.00 91.31 197 LYS A N 1
ATOM 1558 C CA . LYS A 1 197 ? 2.501 -4.192 -24.100 1.00 91.31 197 LYS A CA 1
ATOM 1559 C C . LYS A 1 197 ? 3.793 -3.387 -24.226 1.00 91.31 197 LYS A C 1
ATOM 1561 O O . LYS A 1 197 ? 3.807 -2.379 -24.939 1.00 91.31 197 LYS A O 1
ATOM 1566 N N . LEU A 1 198 ? 4.857 -3.802 -23.538 1.00 88.38 198 LEU A N 1
ATOM 1567 C CA . LEU A 1 198 ? 6.197 -3.280 -23.772 1.00 88.38 198 LEU A CA 1
ATOM 1568 C C . LEU A 1 198 ? 6.787 -3.893 -25.052 1.00 88.38 198 LEU A C 1
ATOM 1570 O O . LEU A 1 198 ? 6.353 -4.966 -25.483 1.00 88.38 198 LEU A O 1
ATOM 1574 N N . PRO A 1 199 ? 7.770 -3.231 -25.687 1.00 87.38 199 PRO A N 1
ATOM 1575 C CA . PRO A 1 199 ? 8.423 -3.774 -26.864 1.00 87.38 199 PRO A CA 1
ATOM 1576 C C . PRO A 1 199 ? 9.013 -5.160 -26.567 1.00 87.38 199 PRO A C 1
ATOM 1578 O O . PRO A 1 199 ? 9.677 -5.327 -25.542 1.00 87.38 199 PRO A O 1
ATOM 1581 N N . PRO A 1 200 ? 8.791 -6.156 -27.442 1.00 76.25 200 PRO A N 1
ATOM 1582 C CA . PRO A 1 200 ? 9.267 -7.507 -27.200 1.00 76.25 200 PRO A CA 1
ATOM 1583 C C . PRO A 1 200 ? 10.794 -7.579 -27.259 1.00 76.25 200 PRO A C 1
ATOM 1585 O O . PRO A 1 200 ? 11.450 -6.810 -27.969 1.00 76.25 200 PRO A O 1
ATOM 1588 N N . ALA A 1 201 ? 11.339 -8.569 -26.554 1.00 65.75 201 ALA A N 1
ATOM 1589 C CA . ALA A 1 201 ? 12.740 -8.949 -26.644 1.00 65.75 201 ALA A CA 1
ATOM 1590 C C . ALA A 1 201 ? 13.161 -9.224 -28.086 1.00 65.75 201 ALA A C 1
ATOM 1592 O O . ALA A 1 201 ? 12.463 -9.944 -28.806 1.00 65.75 201 ALA A O 1
ATOM 1593 N N . ARG A 1 202 ? 14.332 -8.736 -28.504 1.00 69.31 202 ARG A N 1
ATOM 1594 C CA . ARG A 1 202 ? 14.938 -9.241 -29.742 1.00 69.31 202 ARG A CA 1
ATOM 1595 C C . ARG A 1 202 ? 15.503 -10.632 -29.473 1.00 69.31 202 ARG A C 1
ATOM 1597 O O . ARG A 1 202 ? 16.314 -10.807 -28.564 1.00 69.31 202 ARG A O 1
ATOM 1604 N N . GLU A 1 203 ? 15.128 -11.619 -30.289 1.00 57.28 203 GLU A N 1
ATOM 1605 C CA . GLU A 1 203 ? 15.809 -12.916 -30.276 1.00 57.28 203 GLU A CA 1
ATOM 1606 C C . GLU A 1 203 ? 17.296 -12.707 -30.587 1.00 57.28 203 GLU A C 1
ATOM 1608 O O . GLU A 1 203 ? 17.683 -12.295 -31.682 1.00 57.28 203 GLU A O 1
ATOM 1613 N N . SER A 1 204 ? 18.141 -12.973 -29.597 1.00 54.44 204 SER A N 1
ATOM 1614 C CA . SER A 1 204 ? 19.585 -12.799 -29.686 1.00 54.44 204 SER A CA 1
ATOM 1615 C C . SER A 1 204 ? 20.249 -14.176 -29.695 1.00 54.44 204 SER A C 1
ATOM 1617 O O . SER A 1 204 ? 20.200 -14.927 -28.720 1.00 54.44 204 SER A O 1
ATOM 1619 N N . LYS A 1 205 ? 20.886 -14.526 -30.820 1.00 51.25 205 LYS A N 1
ATOM 1620 C CA . LYS A 1 205 ? 21.903 -15.583 -30.836 1.00 51.25 205 LYS A CA 1
ATOM 1621 C C . LYS A 1 205 ? 23.177 -14.973 -30.271 1.00 51.25 205 LYS A C 1
ATOM 1623 O O . LYS A 1 205 ? 23.706 -14.027 -30.848 1.00 51.25 205 LYS A O 1
ATOM 1628 N N . SER A 1 206 ? 23.643 -15.496 -29.140 1.00 49.69 206 SER A N 1
ATOM 1629 C CA . SER A 1 206 ? 24.841 -14.978 -28.483 1.00 49.69 206 SER A CA 1
ATOM 1630 C C . SER A 1 206 ? 26.027 -15.021 -29.457 1.00 49.69 206 SER A C 1
ATOM 1632 O O . SER A 1 206 ? 26.401 -16.071 -29.980 1.00 49.69 206 SER A O 1
ATOM 1634 N N . VAL A 1 207 ? 26.607 -13.854 -29.738 1.00 52.47 207 VAL A N 1
ATOM 1635 C CA . VAL A 1 207 ? 27.924 -13.750 -30.370 1.00 52.47 207 VAL A CA 1
ATOM 1636 C C . VAL A 1 207 ? 28.920 -13.616 -29.225 1.00 52.47 207 VAL A C 1
ATOM 1638 O O . VAL A 1 207 ? 29.396 -12.523 -28.908 1.00 52.47 207 VAL A O 1
ATOM 1641 N N . LEU A 1 208 ? 29.158 -14.718 -28.512 1.00 50.22 208 LEU A N 1
ATOM 1642 C CA . LEU A 1 208 ? 30.219 -14.760 -27.510 1.00 50.22 208 LEU A CA 1
ATOM 1643 C C . LEU A 1 208 ? 31.558 -14.793 -28.252 1.00 50.22 208 LEU A C 1
ATOM 1645 O O . LEU A 1 208 ? 31.936 -15.804 -28.835 1.00 50.22 208 LEU A O 1
ATOM 1649 N N . ALA A 1 209 ? 32.257 -13.657 -28.261 1.00 48.38 209 ALA A N 1
ATOM 1650 C CA . ALA A 1 209 ? 33.685 -13.640 -28.539 1.00 48.38 209 ALA A CA 1
ATOM 1651 C C . ALA A 1 209 ? 34.376 -14.353 -27.366 1.00 48.38 209 ALA A C 1
ATOM 1653 O O . ALA A 1 209 ? 34.151 -13.972 -26.220 1.00 48.38 209 ALA A O 1
ATOM 1654 N N . GLU A 1 210 ? 35.172 -15.384 -27.646 1.00 51.50 210 GLU A N 1
ATOM 1655 C CA . GLU A 1 210 ? 35.676 -16.376 -26.677 1.00 51.50 210 GLU A CA 1
ATOM 1656 C C . GLU A 1 210 ? 36.541 -15.832 -25.516 1.00 51.50 210 GLU A C 1
ATOM 1658 O O . GLU A 1 210 ? 36.984 -16.617 -24.688 1.00 51.50 210 GLU A O 1
ATOM 1663 N N . THR A 1 211 ? 36.761 -14.519 -25.377 1.00 61.25 211 THR A N 1
ATOM 1664 C CA . THR A 1 211 ? 37.552 -13.938 -24.274 1.00 61.25 211 THR A CA 1
ATOM 1665 C C . THR A 1 211 ? 37.171 -12.477 -23.978 1.00 61.25 211 THR A C 1
ATOM 1667 O O . THR A 1 211 ? 37.932 -11.558 -24.294 1.00 61.25 211 THR A O 1
ATOM 1670 N N . CYS A 1 212 ? 36.005 -12.219 -23.379 1.00 62.88 212 CYS A N 1
ATOM 1671 C CA . CYS A 1 212 ? 35.682 -10.890 -22.845 1.00 62.88 212 CYS A CA 1
ATOM 1672 C C . CYS A 1 212 ? 35.722 -10.891 -21.312 1.00 62.88 212 CYS A C 1
ATOM 1674 O O . CYS A 1 212 ? 35.195 -11.823 -20.716 1.00 62.88 212 CYS A O 1
ATOM 1676 N N . PRO A 1 213 ? 36.301 -9.862 -20.657 1.00 61.66 213 PRO A N 1
ATOM 1677 C CA . PRO A 1 213 ? 36.247 -9.748 -19.207 1.00 61.66 213 PRO A CA 1
ATOM 1678 C C . PRO A 1 213 ? 34.789 -9.639 -18.771 1.00 61.66 213 PRO A C 1
ATOM 1680 O O . PRO A 1 213 ? 34.078 -8.689 -19.111 1.00 61.66 213 PRO A O 1
ATOM 1683 N N . SER A 1 214 ? 34.359 -10.661 -18.052 1.00 60.28 214 SER A N 1
ATOM 1684 C CA . SER A 1 214 ? 33.014 -10.810 -17.551 1.00 60.28 214 SER A CA 1
ATOM 1685 C C . SER A 1 214 ? 32.828 -10.132 -16.212 1.00 60.28 214 SER A C 1
ATOM 1687 O O . SER A 1 214 ? 33.719 -10.158 -15.363 1.00 60.28 214 SER A O 1
ATOM 1689 N N . ILE A 1 215 ? 31.629 -9.622 -15.978 1.00 66.94 215 ILE A N 1
ATOM 1690 C CA . ILE A 1 215 ? 31.232 -9.173 -14.651 1.00 66.94 215 ILE A CA 1
ATOM 1691 C C . ILE A 1 215 ? 30.630 -10.360 -13.908 1.00 66.94 215 ILE A C 1
ATOM 1693 O O . ILE A 1 215 ? 29.514 -10.777 -14.203 1.00 66.94 215 ILE A O 1
ATOM 1697 N N . SER A 1 216 ? 31.385 -10.880 -12.948 1.00 65.69 216 SER A N 1
ATOM 1698 C CA . SER A 1 216 ? 30.898 -11.777 -11.905 1.00 65.69 216 SER A CA 1
ATOM 1699 C C . SER A 1 216 ? 31.503 -11.300 -10.595 1.00 65.69 216 SER A C 1
ATOM 1701 O O . SER A 1 216 ? 32.707 -11.060 -10.533 1.00 65.69 216 SER A O 1
ATOM 1703 N N . LEU A 1 217 ? 30.673 -11.131 -9.573 1.00 73.06 217 LEU A N 1
ATOM 1704 C CA . LEU A 1 217 ? 31.121 -10.752 -8.237 1.00 73.06 217 LEU A CA 1
ATOM 1705 C C . LEU A 1 217 ? 31.174 -11.998 -7.358 1.00 73.06 217 LEU A C 1
ATOM 1707 O O . LEU A 1 217 ? 30.257 -12.823 -7.392 1.00 73.06 217 LEU A O 1
ATOM 1711 N N . ALA A 1 218 ? 32.252 -12.145 -6.591 1.00 78.88 218 ALA A N 1
ATOM 1712 C CA . ALA A 1 218 ? 32.317 -13.161 -5.553 1.00 78.88 218 ALA A CA 1
ATOM 1713 C C . ALA A 1 218 ? 31.389 -12.789 -4.385 1.00 78.88 218 ALA A C 1
ATOM 1715 O O . ALA A 1 218 ? 30.881 -11.668 -4.293 1.00 78.88 218 ALA A O 1
ATOM 1716 N N . TYR A 1 219 ? 31.178 -13.729 -3.464 1.00 81.94 219 TYR A N 1
ATOM 1717 C CA . TYR A 1 219 ? 30.379 -13.491 -2.260 1.00 81.94 219 TYR A CA 1
ATOM 1718 C C . TYR A 1 219 ? 30.871 -12.261 -1.483 1.00 81.94 219 TYR A C 1
ATOM 1720 O O . TYR A 1 219 ? 30.076 -11.410 -1.085 1.00 81.94 219 TYR A O 1
ATOM 1728 N N . GLU A 1 220 ? 32.187 -12.150 -1.298 1.00 84.12 220 GLU A N 1
ATOM 1729 C CA . GLU A 1 220 ? 32.824 -11.058 -0.566 1.00 84.12 220 GLU A CA 1
ATOM 1730 C C . GLU A 1 220 ? 32.611 -9.709 -1.258 1.00 84.12 220 GLU A C 1
ATOM 1732 O O . GLU A 1 220 ? 32.364 -8.707 -0.585 1.00 84.12 220 GLU A O 1
ATOM 1737 N N . ASP A 1 221 ? 32.632 -9.691 -2.592 1.00 85.12 221 ASP A N 1
ATOM 1738 C CA . ASP A 1 221 ? 32.374 -8.488 -3.379 1.00 85.12 221 ASP A CA 1
ATOM 1739 C C . ASP A 1 221 ? 30.910 -8.046 -3.244 1.00 85.12 221 ASP A C 1
ATOM 1741 O O . ASP A 1 221 ? 30.633 -6.865 -3.041 1.00 85.12 221 ASP A O 1
ATOM 1745 N N . LEU A 1 222 ? 29.956 -8.984 -3.297 1.00 86.88 222 LEU A N 1
ATOM 1746 C CA . LEU A 1 222 ? 28.531 -8.691 -3.098 1.00 86.88 222 LEU A CA 1
ATOM 1747 C C . LEU A 1 222 ? 28.253 -8.163 -1.688 1.00 86.88 222 LEU A C 1
ATOM 1749 O O . LEU A 1 222 ? 27.478 -7.220 -1.501 1.00 86.88 222 LEU A O 1
ATOM 1753 N N . LEU A 1 223 ? 28.907 -8.734 -0.677 1.00 88.81 223 LEU A N 1
ATOM 1754 C CA . LEU A 1 223 ? 28.808 -8.240 0.690 1.00 88.81 223 LEU A CA 1
ATOM 1755 C C . LEU A 1 223 ? 29.432 -6.840 0.826 1.00 88.81 223 LEU A C 1
ATOM 1757 O O . LEU A 1 223 ? 28.864 -5.981 1.502 1.00 88.81 223 LEU A O 1
ATOM 1761 N N . ALA A 1 224 ? 30.553 -6.570 0.152 1.00 89.62 224 ALA A N 1
ATOM 1762 C CA . ALA A 1 224 ? 31.169 -5.244 0.125 1.00 89.62 224 ALA A CA 1
ATOM 1763 C C . ALA A 1 224 ? 30.257 -4.197 -0.538 1.00 89.62 224 ALA A C 1
ATOM 1765 O O . ALA A 1 224 ? 30.081 -3.109 0.013 1.00 89.62 224 ALA A O 1
ATOM 1766 N N . VAL A 1 225 ? 29.614 -4.538 -1.660 1.00 90.81 225 VAL A N 1
ATOM 1767 C CA . VAL A 1 225 ? 28.616 -3.678 -2.323 1.00 90.81 225 VAL A CA 1
ATOM 1768 C C . VAL A 1 225 ? 27.413 -3.431 -1.406 1.00 90.81 225 VAL A C 1
ATOM 1770 O O . VAL A 1 225 ? 26.940 -2.300 -1.318 1.00 90.81 225 VAL A O 1
ATOM 1773 N N . THR A 1 226 ? 26.973 -4.445 -0.652 1.00 93.25 226 THR A N 1
ATOM 1774 C CA . THR A 1 226 ? 25.883 -4.315 0.332 1.00 93.25 226 THR A CA 1
ATOM 1775 C C . THR A 1 226 ? 26.223 -3.270 1.396 1.00 93.25 226 THR A C 1
ATOM 1777 O O . THR A 1 226 ? 25.456 -2.335 1.622 1.00 93.25 226 THR A O 1
ATOM 1780 N N . LYS A 1 227 ? 27.414 -3.380 1.998 1.00 93.06 227 LYS A N 1
ATOM 1781 C CA . LYS A 1 227 ? 27.920 -2.421 2.993 1.00 93.06 227 LYS A CA 1
ATOM 1782 C C . LYS A 1 227 ? 28.062 -1.019 2.406 1.00 93.06 227 LYS A C 1
ATOM 1784 O O . LYS A 1 227 ? 27.672 -0.041 3.033 1.00 93.06 227 LYS A O 1
ATOM 1789 N N . GLN A 1 228 ? 28.579 -0.909 1.182 1.00 92.31 228 GLN A N 1
ATOM 1790 C CA . GLN A 1 228 ? 28.724 0.378 0.506 1.00 92.31 228 GLN A CA 1
ATOM 1791 C C . GLN A 1 228 ? 27.364 1.046 0.243 1.00 92.31 228 GLN A C 1
ATOM 1793 O O . GLN A 1 228 ? 27.242 2.253 0.446 1.00 92.31 228 GLN A O 1
ATOM 1798 N N . ASN A 1 229 ? 26.345 0.279 -0.158 1.00 93.12 229 ASN A N 1
ATOM 1799 C CA . ASN A 1 229 ? 24.979 0.770 -0.352 1.00 93.12 229 ASN A CA 1
ATOM 1800 C C . ASN A 1 229 ? 24.374 1.300 0.961 1.00 93.12 229 ASN A C 1
ATOM 1802 O O . ASN A 1 229 ? 23.847 2.411 0.992 1.00 93.12 229 ASN A O 1
ATOM 1806 N N . VAL A 1 230 ? 24.515 0.547 2.058 1.00 93.38 230 VAL A N 1
ATOM 1807 C CA . VAL A 1 230 ? 24.044 0.955 3.396 1.00 93.38 230 VAL A CA 1
ATOM 1808 C C . VAL A 1 230 ? 24.740 2.240 3.864 1.00 93.38 230 VAL A C 1
ATOM 1810 O O . VAL A 1 230 ? 24.067 3.220 4.190 1.00 93.38 230 VAL A O 1
ATOM 1813 N N . HIS A 1 231 ? 26.076 2.287 3.824 1.00 91.00 231 HIS A N 1
ATOM 1814 C CA . HIS A 1 231 ? 26.843 3.478 4.201 1.00 91.00 231 HIS A CA 1
ATOM 1815 C C . HIS A 1 231 ? 26.485 4.702 3.350 1.00 91.00 231 HIS A C 1
ATOM 1817 O O . HIS A 1 231 ? 26.374 5.814 3.872 1.00 91.00 231 HIS A O 1
ATOM 1823 N N . GLN A 1 232 ? 26.303 4.521 2.038 1.00 90.69 232 GLN A N 1
ATOM 1824 C CA . GLN A 1 232 ? 25.913 5.612 1.150 1.00 90.69 232 GLN A CA 1
ATOM 1825 C C . GLN A 1 232 ? 24.548 6.177 1.546 1.00 90.69 232 GLN A C 1
ATOM 1827 O O . GLN A 1 232 ? 24.415 7.398 1.630 1.00 90.69 232 GLN A O 1
ATOM 1832 N N . LYS A 1 233 ? 23.562 5.322 1.843 1.00 90.75 233 LYS A N 1
ATOM 1833 C CA . LYS A 1 233 ? 22.227 5.772 2.247 1.00 90.75 233 LYS A CA 1
ATOM 1834 C C . LYS A 1 233 ? 22.253 6.548 3.563 1.00 90.75 233 LYS A C 1
ATOM 1836 O O . LYS A 1 233 ? 21.639 7.612 3.651 1.00 90.75 233 LYS A O 1
ATOM 1841 N N . ILE A 1 234 ? 23.031 6.083 4.546 1.00 89.19 234 ILE A N 1
ATOM 1842 C CA . ILE A 1 234 ? 23.280 6.822 5.796 1.00 89.19 234 ILE A CA 1
ATOM 1843 C C . ILE A 1 234 ? 23.884 8.194 5.487 1.00 89.19 234 ILE A C 1
ATOM 1845 O O . ILE A 1 234 ? 23.369 9.213 5.944 1.00 89.19 234 ILE A O 1
ATOM 1849 N N . SER A 1 235 ? 24.939 8.240 4.669 1.00 87.12 235 SER A N 1
ATOM 1850 C CA . SER A 1 235 ? 25.621 9.486 4.309 1.00 87.12 235 SER A CA 1
ATOM 1851 C C . SER A 1 235 ? 24.696 10.483 3.600 1.00 87.12 235 SER A C 1
ATOM 1853 O O . SER A 1 235 ? 24.734 11.682 3.896 1.00 87.12 235 SER A O 1
ATOM 1855 N N . SER A 1 236 ? 23.833 10.006 2.699 1.00 87.00 236 SER A N 1
ATOM 1856 C CA . SER A 1 236 ? 22.860 10.841 1.994 1.00 87.00 236 SER A CA 1
ATOM 1857 C C . SER A 1 236 ? 21.784 11.385 2.931 1.00 87.00 236 SER A C 1
ATOM 1859 O O . SER A 1 236 ? 21.559 12.595 2.935 1.00 87.00 236 SER A O 1
ATOM 1861 N N . LEU A 1 237 ? 21.202 10.555 3.803 1.00 84.12 237 LEU A N 1
ATOM 1862 C CA . LEU A 1 237 ? 20.218 11.013 4.789 1.00 84.12 237 LEU A CA 1
ATOM 1863 C C . LEU A 1 237 ? 20.822 12.002 5.799 1.00 84.12 237 LEU A C 1
ATOM 1865 O O . LEU A 1 237 ? 20.226 13.039 6.078 1.00 84.12 237 LEU A O 1
ATOM 1869 N N . GLN A 1 238 ? 22.034 11.748 6.300 1.00 81.12 238 GLN A N 1
ATOM 1870 C CA . GLN A 1 238 ? 22.753 12.688 7.172 1.00 81.12 238 GLN A CA 1
ATOM 1871 C C . GLN A 1 238 ? 23.042 14.018 6.464 1.00 81.12 238 GLN A C 1
ATOM 1873 O O . GLN A 1 238 ? 22.954 15.093 7.064 1.00 81.12 238 GLN A O 1
ATOM 1878 N N . SER A 1 239 ? 23.384 13.955 5.174 1.00 81.56 239 SER A N 1
ATOM 1879 C CA . SER A 1 239 ? 23.661 15.134 4.354 1.00 81.56 239 SER A CA 1
ATOM 1880 C C . SER A 1 239 ? 22.408 15.955 4.053 1.00 81.56 239 SER A C 1
ATOM 1882 O O . SER A 1 239 ? 22.504 17.184 3.971 1.00 81.56 239 SER A O 1
ATOM 1884 N N . TRP A 1 240 ? 21.258 15.303 3.906 1.00 75.12 240 TRP A N 1
ATOM 1885 C CA . TRP A 1 240 ? 19.958 15.942 3.729 1.00 75.12 240 TRP A CA 1
ATOM 1886 C C . TRP A 1 240 ? 19.462 16.553 5.048 1.00 75.12 240 TRP A C 1
ATOM 1888 O O . TRP A 1 240 ? 19.231 17.761 5.139 1.00 75.12 240 TRP A O 1
ATOM 1898 N N . ASN A 1 241 ? 19.479 15.770 6.129 1.00 74.88 241 ASN A N 1
ATOM 1899 C CA . ASN A 1 241 ? 18.997 16.146 7.462 1.00 74.88 241 ASN A CA 1
ATOM 1900 C C . ASN A 1 241 ? 20.072 16.827 8.332 1.00 74.88 241 ASN A C 1
ATOM 1902 O O . ASN A 1 241 ? 20.069 16.729 9.564 1.00 74.88 241 ASN A O 1
ATOM 1906 N N . LYS A 1 242 ? 20.974 17.601 7.708 1.00 70.25 242 LYS A N 1
ATOM 1907 C CA . LYS A 1 242 ? 22.123 18.267 8.359 1.00 70.25 242 LYS A CA 1
ATOM 1908 C C . LYS A 1 242 ? 21.763 19.037 9.626 1.00 70.25 242 LYS A C 1
ATOM 1910 O O . LYS A 1 242 ? 22.561 19.064 10.555 1.00 70.25 242 LYS A O 1
ATOM 1915 N N . ARG A 1 243 ? 20.592 19.683 9.694 1.00 66.50 243 ARG A N 1
ATOM 1916 C CA . ARG A 1 243 ? 20.179 20.443 10.892 1.00 66.50 243 ARG A CA 1
ATOM 1917 C C . ARG A 1 243 ? 19.906 19.540 12.095 1.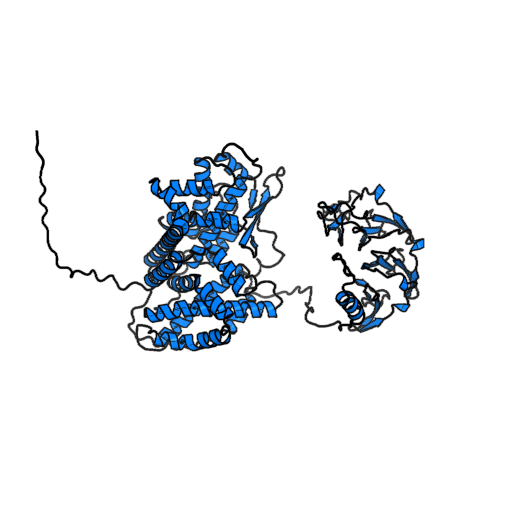00 66.50 243 ARG A C 1
ATOM 1919 O O . ARG A 1 243 ? 20.314 19.901 13.192 1.00 66.50 243 ARG A O 1
ATOM 1926 N N . ALA A 1 244 ? 19.266 18.389 11.883 1.00 63.28 244 ALA A N 1
ATOM 1927 C CA . ALA A 1 244 ? 18.977 17.419 12.939 1.00 63.28 244 ALA A CA 1
ATOM 1928 C C . ALA A 1 244 ? 20.256 16.736 13.457 1.00 63.28 244 ALA A C 1
ATOM 1930 O O . ALA A 1 244 ? 20.359 16.429 14.642 1.00 63.28 244 ALA A O 1
ATOM 1931 N N . TRP A 1 245 ? 21.247 16.559 12.577 1.00 65.62 245 TRP A N 1
ATOM 1932 C CA . TRP A 1 245 ? 22.517 15.895 12.882 1.00 65.62 245 TRP A CA 1
ATOM 1933 C C . TRP A 1 245 ? 23.610 16.823 13.422 1.00 65.62 245 TRP A C 1
ATOM 1935 O O . TRP A 1 245 ? 24.446 16.391 14.215 1.00 65.62 245 TRP A O 1
ATOM 1945 N N . LYS A 1 246 ? 23.610 18.107 13.043 1.00 62.53 246 LYS A N 1
ATOM 1946 C CA . LYS A 1 246 ? 24.654 19.067 13.431 1.00 62.53 246 LYS A CA 1
ATOM 1947 C C . LYS A 1 246 ? 24.775 19.228 14.950 1.00 62.53 246 LYS A C 1
ATOM 1949 O O . LYS A 1 246 ? 25.885 19.184 15.464 1.00 62.53 246 LYS A O 1
ATOM 1954 N N . SER A 1 247 ? 23.657 19.336 15.672 1.00 60.19 247 SER A N 1
ATOM 1955 C CA . SER A 1 247 ? 23.671 19.468 17.138 1.00 60.19 247 SER A CA 1
ATOM 1956 C C . SER A 1 247 ? 24.191 18.221 17.860 1.00 60.19 247 SER A C 1
ATOM 1958 O O . SER A 1 247 ? 24.700 18.323 18.974 1.00 60.19 247 SER A O 1
ATOM 1960 N N . GLU A 1 248 ? 24.057 17.049 17.236 1.00 61.16 248 GLU A N 1
ATOM 1961 C CA . GLU A 1 248 ? 24.359 15.760 17.859 1.00 61.16 248 GLU A CA 1
ATOM 1962 C C . GLU A 1 248 ? 25.804 15.313 17.587 1.00 61.16 248 GLU A C 1
ATOM 1964 O O . GLU A 1 248 ? 26.523 14.907 18.501 1.00 61.16 248 GLU A O 1
ATOM 1969 N N . LEU A 1 249 ? 26.285 15.513 16.354 1.00 56.38 249 LEU A N 1
ATOM 1970 C CA . LEU A 1 249 ? 27.679 15.267 15.965 1.00 56.38 249 LEU A CA 1
ATOM 1971 C C . LEU A 1 249 ? 28.658 16.229 16.665 1.00 56.38 249 LEU A C 1
ATOM 1973 O O . LEU A 1 249 ? 29.761 15.829 17.042 1.00 56.38 249 LEU A O 1
ATOM 1977 N N . GLU A 1 250 ? 28.252 17.481 16.911 1.00 56.38 250 GLU A N 1
ATOM 1978 C CA . GLU A 1 250 ? 29.058 18.474 17.643 1.00 56.38 250 GLU A CA 1
ATOM 1979 C C . GLU A 1 250 ? 29.314 18.071 19.110 1.00 56.38 250 GLU A C 1
ATOM 1981 O O . GLU A 1 250 ? 30.312 18.489 19.702 1.00 56.38 250 GLU A O 1
ATOM 1986 N N . ARG A 1 251 ? 28.481 17.191 19.691 1.00 60.38 251 ARG A N 1
ATOM 1987 C CA . ARG A 1 251 ? 28.650 16.677 21.061 1.00 60.38 251 ARG A CA 1
ATOM 1988 C C . ARG A 1 251 ? 29.660 15.529 21.205 1.00 60.38 251 ARG A C 1
ATOM 1990 O O . ARG A 1 251 ? 29.876 15.089 22.334 1.00 60.38 251 ARG A O 1
ATOM 1997 N N . LYS A 1 252 ? 30.301 15.062 20.120 1.00 56.56 252 LYS A N 1
ATOM 1998 C CA . LYS A 1 252 ? 31.293 13.955 20.113 1.00 56.56 252 LYS A CA 1
ATOM 1999 C C . LYS A 1 252 ? 30.820 12.677 20.832 1.00 56.56 252 LYS A C 1
ATOM 2001 O O . LYS A 1 252 ? 31.601 12.014 21.515 1.00 56.56 252 LYS A O 1
ATOM 2006 N N . ARG A 1 253 ? 29.536 12.347 20.715 1.00 65.69 253 ARG A N 1
ATOM 2007 C CA . ARG A 1 253 ? 28.958 11.107 21.255 1.00 65.69 253 ARG A CA 1
ATOM 2008 C C . ARG A 1 253 ? 29.215 9.936 20.305 1.00 65.69 253 ARG A C 1
ATOM 2010 O O . ARG A 1 253 ? 29.374 10.146 19.107 1.00 65.69 253 ARG A O 1
ATOM 2017 N N . GLY A 1 254 ? 29.280 8.715 20.841 1.00 76.12 254 GLY A N 1
ATOM 2018 C CA . GLY A 1 254 ? 29.354 7.505 20.015 1.00 76.12 254 GLY A CA 1
ATOM 2019 C C . GLY A 1 254 ? 28.037 7.267 19.272 1.00 76.12 254 GLY A C 1
ATOM 2020 O O . GLY A 1 254 ? 26.983 7.656 19.765 1.00 76.12 254 GLY A O 1
ATOM 2021 N N . GLU A 1 255 ? 28.074 6.612 18.112 1.00 76.75 255 GLU A N 1
ATOM 2022 C CA . GLU A 1 255 ? 26.893 6.431 17.245 1.00 76.75 255 GLU A CA 1
ATOM 2023 C C . GLU A 1 255 ? 25.717 5.737 17.945 1.00 76.75 255 GLU A C 1
ATOM 2025 O O . GLU A 1 255 ? 24.568 6.127 17.763 1.00 76.75 255 GLU A O 1
ATOM 2030 N N . HIS A 1 256 ? 26.000 4.778 18.830 1.00 83.62 256 HIS A N 1
ATOM 2031 C CA . HIS A 1 256 ? 24.976 4.141 19.658 1.00 83.62 256 HIS A CA 1
ATOM 2032 C C . HIS A 1 256 ? 24.252 5.145 20.575 1.00 83.62 256 HIS A C 1
ATOM 2034 O O . HIS A 1 256 ? 23.040 5.069 20.746 1.00 83.62 256 HIS A O 1
ATOM 2040 N N . ASP A 1 257 ? 24.960 6.120 21.152 1.00 84.44 257 ASP A N 1
ATOM 2041 C CA . ASP A 1 257 ? 24.331 7.145 21.996 1.00 84.44 257 ASP A CA 1
ATOM 2042 C C . ASP A 1 257 ? 23.453 8.088 21.173 1.00 84.44 257 ASP A C 1
ATOM 2044 O O . ASP A 1 257 ? 22.374 8.471 21.619 1.00 84.44 257 ASP A O 1
ATOM 2048 N N . ILE A 1 258 ? 23.884 8.401 19.953 1.00 83.06 258 ILE A N 1
ATOM 2049 C CA . ILE A 1 258 ? 23.106 9.179 18.988 1.00 83.06 258 ILE A CA 1
ATOM 2050 C C . ILE A 1 258 ? 21.814 8.433 18.616 1.00 83.06 258 ILE A C 1
ATOM 2052 O O . ILE A 1 258 ? 20.735 9.026 18.620 1.00 83.06 258 ILE A O 1
ATOM 2056 N N . ALA A 1 259 ? 21.902 7.123 18.366 1.00 85.44 259 ALA A N 1
ATOM 2057 C CA . ALA A 1 259 ? 20.755 6.267 18.068 1.00 85.44 259 ALA A CA 1
ATOM 2058 C C . ALA A 1 259 ? 19.711 6.269 19.200 1.00 85.44 259 ALA A C 1
ATOM 2060 O O . ALA A 1 259 ? 18.516 6.422 18.940 1.00 85.44 259 ALA A O 1
ATOM 2061 N N . LEU A 1 260 ? 20.150 6.170 20.462 1.00 88.81 260 LEU A N 1
ATOM 2062 C CA . LEU A 1 260 ? 19.252 6.239 21.621 1.00 88.81 260 LEU A CA 1
ATOM 2063 C C . LEU A 1 260 ? 18.552 7.599 21.740 1.00 88.81 260 LEU A C 1
ATOM 2065 O O . LEU A 1 260 ? 17.379 7.661 22.105 1.00 88.81 260 LEU A O 1
ATOM 2069 N N . GLU A 1 261 ? 19.240 8.690 21.409 1.00 87.31 261 GLU A N 1
ATOM 2070 C CA . GLU A 1 261 ? 18.653 10.030 21.457 1.00 87.31 261 GLU A CA 1
ATOM 2071 C C . GLU A 1 261 ? 17.653 10.285 20.339 1.00 87.31 261 GLU A C 1
ATOM 2073 O O . GLU A 1 261 ? 16.629 10.928 20.571 1.00 87.31 261 GLU A O 1
ATOM 2078 N N . PHE A 1 262 ? 17.900 9.755 19.143 1.00 88.00 262 PHE A N 1
ATOM 2079 C CA . PHE A 1 262 ? 16.896 9.772 18.087 1.00 88.00 262 PHE A CA 1
ATOM 2080 C C . PHE A 1 262 ? 15.669 8.950 18.461 1.00 88.00 262 PHE A C 1
ATOM 2082 O O . PHE A 1 262 ? 14.557 9.457 18.332 1.00 88.00 262 PHE A O 1
ATOM 2089 N N . LEU A 1 263 ? 15.863 7.747 19.009 1.00 89.44 263 LEU A N 1
ATOM 2090 C CA . LEU A 1 263 ? 14.764 6.920 19.506 1.00 89.44 263 LEU A CA 1
ATOM 2091 C C . LEU A 1 263 ? 13.941 7.664 20.572 1.00 89.44 263 LEU A C 1
ATOM 2093 O O . LEU A 1 263 ? 12.715 7.635 20.537 1.00 89.44 263 LEU A O 1
ATOM 2097 N N . ALA A 1 264 ? 14.602 8.383 21.483 1.00 88.50 264 ALA A N 1
ATOM 2098 C CA . ALA A 1 264 ? 13.932 9.193 22.497 1.00 88.50 264 ALA A CA 1
ATOM 2099 C C . ALA A 1 264 ? 13.090 10.332 21.896 1.00 88.50 264 ALA A C 1
ATOM 2101 O O . ALA A 1 264 ? 12.015 10.622 22.412 1.00 88.50 264 ALA A O 1
ATOM 2102 N N . LYS A 1 265 ? 13.558 10.968 20.813 1.00 87.62 265 LYS A N 1
ATOM 2103 C CA . LYS A 1 265 ? 12.851 12.073 20.137 1.00 87.62 265 LYS A CA 1
ATOM 2104 C C . LYS A 1 265 ? 11.589 11.619 19.403 1.00 87.62 265 LYS A C 1
ATOM 2106 O O . LYS A 1 265 ? 10.648 12.398 19.313 1.00 87.62 265 LYS A O 1
ATOM 2111 N N . VAL A 1 266 ? 11.580 10.395 18.873 1.00 89.19 266 VAL A N 1
ATOM 2112 C CA . VAL A 1 266 ? 10.436 9.831 18.127 1.00 89.19 266 VAL A CA 1
ATOM 2113 C C . VAL A 1 266 ? 9.519 8.965 18.997 1.00 89.19 266 VAL A C 1
ATOM 2115 O O . VAL A 1 266 ? 8.503 8.456 18.521 1.00 89.19 266 VAL A O 1
ATOM 2118 N N . SER A 1 267 ? 9.865 8.778 20.272 1.00 90.12 267 SER A N 1
ATOM 2119 C CA . SER A 1 267 ? 9.030 8.046 21.219 1.00 90.12 267 SER A CA 1
ATOM 2120 C C . SER A 1 267 ? 7.825 8.896 21.642 1.00 90.12 267 SER A C 1
ATOM 2122 O O . SER A 1 267 ? 8.017 10.028 22.090 1.00 90.12 267 SER A O 1
ATOM 2124 N N . PRO A 1 268 ? 6.590 8.366 21.568 1.00 89.38 268 PRO A N 1
ATOM 2125 C CA . PRO A 1 268 ? 5.394 9.081 22.018 1.00 89.38 268 PRO A CA 1
ATOM 2126 C C . PRO A 1 268 ? 5.327 9.235 23.547 1.00 89.38 268 PRO A C 1
ATOM 2128 O O . PRO A 1 268 ? 4.595 10.086 24.047 1.00 89.38 268 PRO A O 1
ATOM 2131 N N . VAL A 1 269 ? 6.096 8.431 24.292 1.00 90.12 269 VAL A N 1
ATOM 2132 C CA . VAL A 1 269 ? 6.191 8.468 25.760 1.00 90.12 269 VAL A CA 1
ATOM 2133 C C . VAL A 1 269 ? 7.652 8.539 26.220 1.00 90.12 269 VAL A C 1
ATOM 2135 O O . VAL A 1 269 ? 8.532 7.997 25.541 1.00 90.12 269 VAL A O 1
ATOM 2138 N N . PRO A 1 270 ? 7.961 9.171 27.367 1.00 91.56 270 PRO A N 1
ATOM 2139 C CA . PRO A 1 270 ? 9.323 9.205 27.887 1.00 91.56 270 PRO A CA 1
ATOM 2140 C C . PRO A 1 270 ? 9.825 7.796 28.233 1.00 91.56 270 PRO A C 1
ATOM 2142 O O . PRO A 1 270 ? 9.147 7.027 28.912 1.00 91.56 270 PRO A O 1
ATOM 2145 N N . LEU A 1 271 ? 11.043 7.464 27.800 1.00 91.81 271 LEU A N 1
ATOM 2146 C CA . LEU A 1 271 ? 11.692 6.178 28.068 1.00 91.81 271 LEU A CA 1
ATOM 2147 C C . LEU A 1 271 ? 12.990 6.388 28.846 1.00 91.81 271 LEU A C 1
ATOM 2149 O O . LEU A 1 271 ? 13.789 7.264 28.508 1.00 91.81 271 LEU A O 1
ATOM 2153 N N . THR A 1 272 ? 13.256 5.538 29.838 1.00 94.00 272 THR A N 1
ATOM 2154 C CA . THR A 1 272 ? 14.592 5.466 30.449 1.00 94.00 272 THR A CA 1
ATOM 2155 C C . THR A 1 272 ? 15.635 5.029 29.415 1.00 94.00 272 THR A C 1
ATOM 2157 O O . THR A 1 272 ? 15.335 4.298 28.471 1.00 94.00 272 THR A O 1
ATOM 2160 N N . ARG A 1 273 ? 16.909 5.384 29.621 1.00 92.69 273 ARG A N 1
ATOM 2161 C CA . ARG A 1 273 ? 17.991 4.991 28.698 1.00 92.69 273 ARG A CA 1
ATOM 2162 C C . ARG A 1 273 ? 18.115 3.470 28.521 1.00 92.69 273 ARG A C 1
ATOM 2164 O O . ARG A 1 273 ? 18.379 2.998 27.423 1.00 92.69 273 ARG A O 1
ATOM 2171 N N . LYS A 1 274 ? 17.872 2.689 29.582 1.00 92.38 274 LYS A N 1
ATOM 2172 C CA . LYS A 1 274 ? 17.849 1.215 29.505 1.00 92.38 274 LYS A CA 1
ATOM 2173 C C . LYS A 1 274 ? 16.674 0.695 28.671 1.00 92.38 274 LYS A C 1
ATOM 2175 O O . LYS A 1 274 ? 16.830 -0.287 27.953 1.00 92.38 274 LYS A O 1
ATOM 2180 N N . ALA A 1 275 ? 15.518 1.351 28.752 1.00 90.75 275 ALA A N 1
ATOM 2181 C CA . ALA A 1 275 ? 14.347 1.015 27.951 1.00 90.75 275 ALA A CA 1
ATOM 2182 C C . ALA A 1 275 ? 14.561 1.347 26.463 1.00 90.75 275 ALA A C 1
ATOM 2184 O O . ALA A 1 275 ? 14.242 0.527 25.607 1.00 90.75 275 ALA A O 1
ATOM 2185 N N . GLN A 1 276 ? 15.202 2.482 26.161 1.00 93.25 276 GLN A N 1
ATOM 2186 C CA . GLN A 1 276 ? 15.629 2.833 24.800 1.00 93.25 276 GLN A CA 1
ATOM 2187 C C . GLN A 1 276 ? 16.549 1.752 24.211 1.00 93.25 276 GLN A C 1
ATOM 2189 O O . GLN A 1 276 ? 16.300 1.250 23.117 1.00 93.25 276 GLN A O 1
ATOM 2194 N N . SER A 1 277 ? 17.572 1.329 24.966 1.00 91.69 277 SER A N 1
ATOM 2195 C CA . SER A 1 277 ? 18.466 0.247 24.536 1.00 91.69 277 SER A CA 1
ATOM 2196 C C . SER A 1 277 ? 17.729 -1.076 24.334 1.00 91.69 277 SER A C 1
ATOM 2198 O O . SER A 1 277 ? 18.048 -1.800 23.401 1.00 91.69 277 SER A O 1
ATOM 2200 N N . TYR A 1 278 ? 16.733 -1.386 25.168 1.00 90.00 278 TYR A N 1
ATOM 2201 C CA . TYR A 1 278 ? 15.937 -2.604 25.020 1.00 90.00 278 TYR A CA 1
ATOM 2202 C C . TYR A 1 278 ? 15.145 -2.635 23.703 1.00 90.00 278 TYR A C 1
ATOM 2204 O O . TYR A 1 278 ? 15.193 -3.643 23.002 1.00 90.00 278 TYR A O 1
ATOM 2212 N N . VAL A 1 279 ? 14.460 -1.542 23.344 1.00 89.31 279 VAL A N 1
ATOM 2213 C CA . VAL A 1 279 ? 13.712 -1.443 22.074 1.00 89.31 279 VAL A CA 1
ATOM 2214 C C . VAL A 1 279 ? 14.654 -1.596 20.881 1.00 89.31 279 VAL A C 1
ATOM 2216 O O . VAL A 1 279 ? 14.387 -2.384 19.974 1.00 89.31 279 VAL A O 1
ATOM 2219 N N . LEU A 1 280 ? 15.787 -0.891 20.911 1.00 90.81 280 LEU A N 1
ATOM 2220 C CA . LEU A 1 280 ? 16.787 -0.949 19.848 1.00 90.81 280 LEU A CA 1
ATOM 2221 C C . LEU A 1 280 ? 17.355 -2.365 19.671 1.00 90.81 280 LEU A C 1
ATOM 2223 O O . LEU A 1 280 ? 17.431 -2.867 18.552 1.00 90.81 280 LEU A O 1
ATOM 2227 N N . ASP A 1 281 ? 17.702 -3.031 20.774 1.00 88.94 281 ASP A N 1
ATOM 2228 C CA . ASP A 1 281 ? 18.256 -4.387 20.771 1.00 88.94 281 ASP A CA 1
ATOM 2229 C C . ASP A 1 281 ? 17.222 -5.437 20.319 1.00 88.94 281 ASP A C 1
ATOM 2231 O O . ASP A 1 281 ? 17.573 -6.404 19.642 1.00 88.94 281 ASP A O 1
ATOM 2235 N N . ALA A 1 282 ? 15.935 -5.241 20.635 1.00 85.88 282 ALA A N 1
ATOM 2236 C CA . ALA A 1 282 ? 14.852 -6.108 20.171 1.00 85.88 282 ALA A CA 1
ATOM 2237 C C . ALA A 1 282 ? 14.698 -6.067 18.642 1.00 85.88 282 ALA A C 1
ATOM 2239 O O . ALA A 1 282 ? 14.709 -7.117 17.996 1.00 85.88 282 ALA A O 1
ATOM 2240 N N . VAL A 1 283 ? 14.639 -4.870 18.050 1.00 90.88 283 VAL A N 1
ATOM 2241 C CA . VAL A 1 283 ? 14.553 -4.713 16.587 1.00 90.88 283 VAL A CA 1
ATOM 2242 C C . VAL A 1 283 ? 15.838 -5.195 15.911 1.00 90.88 283 VAL A C 1
ATOM 2244 O O . VAL A 1 283 ? 15.786 -5.938 14.931 1.00 90.88 283 VAL A O 1
ATOM 2247 N N . MET A 1 284 ? 17.007 -4.857 16.462 1.00 90.69 284 MET A N 1
ATOM 2248 C CA . MET A 1 284 ? 18.296 -5.290 15.918 1.00 90.69 284 MET A CA 1
ATOM 2249 C C . MET A 1 284 ? 18.435 -6.817 15.893 1.00 90.69 284 MET A C 1
ATOM 2251 O O . MET A 1 284 ? 18.998 -7.362 14.947 1.00 90.69 284 MET A O 1
ATOM 2255 N N . LYS A 1 285 ? 17.886 -7.534 16.883 1.00 86.00 285 LYS A N 1
ATOM 2256 C CA . LYS A 1 285 ? 17.834 -9.006 16.865 1.00 86.00 285 LYS A CA 1
ATOM 2257 C C . LYS A 1 285 ? 17.010 -9.552 15.701 1.00 86.00 285 LYS A C 1
ATOM 2259 O O . LYS A 1 285 ? 17.452 -10.516 15.081 1.00 86.00 285 LYS A O 1
ATOM 2264 N N . ALA A 1 286 ? 15.866 -8.944 15.382 1.00 84.75 286 ALA A N 1
ATOM 2265 C CA . ALA A 1 286 ? 15.054 -9.345 14.232 1.00 84.75 286 ALA A CA 1
ATOM 2266 C C . ALA A 1 286 ? 15.803 -9.114 12.906 1.00 84.75 286 ALA A C 1
ATOM 2268 O O . ALA A 1 286 ? 15.876 -10.009 12.067 1.00 84.75 286 ALA A O 1
ATOM 2269 N N . VAL A 1 287 ? 16.455 -7.959 12.750 1.00 91.62 287 VAL A N 1
ATOM 2270 C CA . VAL A 1 287 ? 17.257 -7.645 11.553 1.00 91.62 287 VAL A CA 1
ATOM 2271 C C . VAL A 1 287 ? 18.469 -8.581 11.425 1.00 91.62 287 VAL A C 1
ATOM 2273 O O . VAL A 1 287 ? 18.728 -9.116 10.349 1.00 91.62 287 VAL A O 1
ATOM 2276 N N . ARG A 1 288 ? 19.171 -8.862 12.532 1.00 89.50 288 ARG A N 1
ATOM 2277 C CA . ARG A 1 288 ? 20.287 -9.828 12.603 1.00 89.50 288 ARG A CA 1
ATOM 2278 C C . ARG A 1 288 ? 19.872 -11.250 12.246 1.00 89.50 288 ARG A C 1
ATOM 2280 O O . ARG A 1 288 ? 20.669 -12.029 11.733 1.00 89.50 288 ARG A O 1
ATOM 2287 N N . TYR A 1 289 ? 18.638 -11.616 12.552 1.00 81.31 289 TYR A N 1
ATOM 2288 C CA . TYR A 1 289 ? 18.108 -12.922 12.203 1.00 81.31 289 TYR A CA 1
ATOM 2289 C C . TYR A 1 289 ? 17.919 -13.061 10.687 1.00 81.31 289 TYR A C 1
ATOM 2291 O O . TYR A 1 289 ? 18.392 -14.027 10.084 1.00 81.31 289 TYR A O 1
ATOM 2299 N N . ILE A 1 290 ? 17.317 -12.042 10.072 1.00 86.31 290 ILE A N 1
ATOM 2300 C CA . ILE A 1 290 ? 17.120 -11.961 8.622 1.00 86.31 290 ILE A CA 1
ATOM 2301 C C . ILE A 1 290 ? 18.468 -11.937 7.895 1.00 86.31 290 ILE A C 1
ATOM 2303 O O . ILE A 1 290 ? 18.643 -12.663 6.918 1.00 86.31 290 ILE A O 1
ATOM 2307 N N . SER A 1 291 ? 19.453 -11.184 8.404 1.00 89.50 291 SER A N 1
ATOM 2308 C CA . SER A 1 291 ? 20.777 -11.073 7.775 1.00 89.50 291 SER A CA 1
ATOM 2309 C C . SER A 1 291 ? 21.522 -12.406 7.669 1.00 89.50 291 SER A C 1
ATOM 2311 O O . SER A 1 291 ? 22.373 -12.554 6.798 1.00 89.50 291 SER A O 1
ATOM 2313 N N . LYS A 1 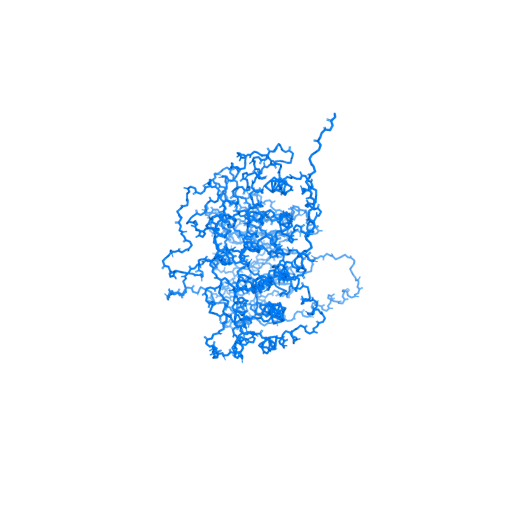292 ? 21.187 -13.392 8.510 1.00 83.25 292 LYS A N 1
ATOM 2314 C CA . LYS A 1 292 ? 21.788 -14.735 8.506 1.00 83.25 292 LYS A CA 1
ATOM 2315 C C . LYS A 1 292 ? 20.977 -15.777 7.725 1.00 83.25 292 LYS A C 1
ATOM 2317 O O . LYS A 1 292 ? 21.396 -16.930 7.651 1.00 83.25 292 LYS A O 1
ATOM 2322 N N . GLY A 1 293 ? 19.842 -15.388 7.138 1.00 67.69 293 GLY A N 1
ATOM 2323 C CA . GLY A 1 293 ? 19.042 -16.239 6.254 1.00 67.69 293 GLY A CA 1
ATOM 2324 C C . GLY A 1 293 ? 18.197 -17.307 6.956 1.00 67.69 293 GLY A C 1
ATOM 2325 O O . GLY A 1 293 ? 18.074 -18.422 6.446 1.00 67.69 293 GLY A O 1
ATOM 2326 N N . TYR A 1 294 ? 17.633 -16.993 8.124 1.00 63.47 294 TYR A N 1
ATOM 2327 C CA . TYR A 1 294 ? 16.757 -17.900 8.878 1.00 63.47 294 TYR A CA 1
ATOM 2328 C C . TYR A 1 294 ? 15.272 -17.496 8.804 1.00 63.47 294 TYR A C 1
ATOM 2330 O O . TYR A 1 294 ? 14.959 -16.327 8.573 1.00 63.47 294 TYR A O 1
ATOM 2338 N N . TYR A 1 295 ? 14.372 -18.466 9.032 1.00 48.69 295 TYR A N 1
ATOM 2339 C CA . TYR A 1 295 ? 12.914 -18.296 9.092 1.00 48.69 295 TYR A CA 1
ATOM 2340 C C . TYR A 1 295 ? 12.295 -18.931 10.363 1.00 48.69 295 TYR A C 1
ATOM 2342 O O . TYR A 1 295 ? 12.684 -20.048 10.737 1.00 48.69 295 TYR A O 1
ATOM 2350 N N . PRO A 1 296 ? 11.352 -18.256 11.054 1.00 44.94 296 PRO A N 1
ATOM 2351 C CA . PRO A 1 296 ? 10.717 -18.789 12.256 1.00 44.94 296 PRO A CA 1
ATOM 2352 C C . PRO A 1 296 ? 9.462 -19.609 11.916 1.00 44.94 296 PRO A C 1
ATOM 2354 O O . PRO A 1 296 ? 8.517 -19.066 11.364 1.00 44.94 296 PRO A O 1
ATOM 2357 N N . GLU A 1 297 ? 9.363 -20.883 12.316 1.00 37.41 297 GLU A N 1
ATOM 2358 C CA . GLU A 1 297 ? 8.158 -21.684 11.997 1.00 37.41 297 GLU A CA 1
ATOM 2359 C C . GLU A 1 297 ? 6.869 -21.235 12.713 1.00 37.41 297 GLU A C 1
ATOM 2361 O O . GLU A 1 297 ? 5.777 -21.633 12.313 1.00 37.41 297 GLU A O 1
ATOM 2366 N N . ARG A 1 298 ? 6.959 -20.403 13.757 1.00 41.06 298 ARG A N 1
ATOM 2367 C CA . ARG A 1 298 ? 5.822 -19.732 14.411 1.00 41.06 298 ARG A CA 1
ATOM 2368 C C . ARG A 1 298 ? 6.324 -18.455 15.074 1.00 41.06 298 ARG A C 1
ATOM 2370 O O . ARG A 1 298 ? 6.992 -18.524 16.106 1.00 41.06 298 ARG A O 1
ATOM 2377 N N . SER A 1 299 ? 6.034 -17.289 14.507 1.00 38.47 299 SER A N 1
ATOM 2378 C CA . SER A 1 299 ? 6.382 -16.016 15.136 1.00 38.47 299 SER A CA 1
ATOM 2379 C C . SER A 1 299 ? 5.337 -15.630 16.185 1.00 38.47 299 SER A C 1
ATOM 2381 O O . SER A 1 299 ? 4.170 -15.379 15.917 1.00 38.47 299 SER A O 1
ATOM 2383 N N . ASN A 1 300 ? 5.787 -15.559 17.432 1.00 42.25 300 ASN A N 1
ATOM 2384 C CA . ASN A 1 300 ? 5.198 -14.684 18.428 1.00 42.25 300 ASN A CA 1
ATOM 2385 C C . ASN A 1 300 ? 6.324 -13.738 18.838 1.00 42.25 300 ASN A C 1
ATOM 2387 O O . ASN A 1 300 ? 7.031 -14.027 19.799 1.00 42.25 300 ASN A O 1
ATOM 2391 N N . LEU A 1 301 ? 6.497 -12.619 18.114 1.00 41.19 301 LEU A N 1
ATOM 2392 C CA . LEU A 1 301 ? 7.480 -11.542 18.396 1.00 41.19 301 LEU A CA 1
ATOM 2393 C C . LEU A 1 301 ? 7.510 -11.093 19.877 1.00 41.19 301 LEU A C 1
ATOM 2395 O O . LEU A 1 301 ? 8.436 -10.430 20.331 1.00 41.19 301 LEU A O 1
ATOM 2399 N N . MET A 1 302 ? 6.476 -11.466 20.624 1.00 48.34 302 MET A N 1
ATOM 2400 C CA . MET A 1 302 ? 6.079 -10.950 21.920 1.00 48.34 302 MET A CA 1
ATOM 2401 C C . MET A 1 302 ? 6.299 -11.951 23.079 1.00 48.34 302 MET A C 1
ATOM 2403 O O . MET A 1 302 ? 5.735 -11.772 24.159 1.00 48.34 302 MET A O 1
ATOM 2407 N N . TYR A 1 303 ? 7.067 -13.031 22.883 1.00 40.47 303 TYR A N 1
ATOM 2408 C CA . TYR A 1 303 ? 7.469 -13.985 23.936 1.00 40.47 303 TYR A CA 1
ATOM 2409 C C . TYR A 1 303 ? 9.001 -14.111 23.992 1.00 40.47 303 TYR A C 1
ATOM 2411 O O . TYR A 1 303 ? 9.544 -15.116 23.562 1.00 40.47 303 TYR A O 1
ATOM 2419 N N . GLU A 1 304 ? 9.696 -13.105 24.537 1.00 35.22 304 GLU A N 1
ATOM 2420 C CA . GLU A 1 304 ? 11.159 -13.129 24.750 1.00 35.22 304 GLU A CA 1
ATOM 2421 C C . GLU A 1 304 ? 12.042 -13.352 23.489 1.00 35.22 304 GLU A C 1
ATOM 2423 O O . GLU A 1 304 ? 11.580 -13.783 22.432 1.00 35.22 304 GLU A O 1
ATOM 2428 N N . PRO A 1 305 ? 13.340 -12.982 23.519 1.00 35.62 305 PRO A N 1
ATOM 2429 C CA . PRO A 1 305 ? 14.183 -13.069 22.334 1.00 35.62 305 PRO A CA 1
ATOM 2430 C C . PRO A 1 305 ? 14.512 -14.533 22.011 1.00 35.62 305 PRO A C 1
ATOM 2432 O O . PRO A 1 305 ? 15.421 -15.130 22.576 1.00 35.62 305 PRO A O 1
ATOM 2435 N N . LEU A 1 306 ? 13.804 -15.076 21.026 1.00 35.69 306 LEU A N 1
ATOM 2436 C CA . LEU A 1 306 ? 14.216 -16.206 20.193 1.00 35.69 306 LEU A CA 1
ATOM 2437 C C . LEU A 1 306 ? 14.376 -17.599 20.843 1.00 35.69 306 LEU A C 1
ATOM 2439 O O . LEU A 1 306 ? 14.805 -18.529 20.169 1.00 35.69 306 LEU A O 1
ATOM 2443 N N . THR A 1 307 ? 13.970 -17.848 22.084 1.00 30.39 307 THR A N 1
ATOM 2444 C CA . THR A 1 307 ? 14.112 -19.197 22.682 1.00 30.39 307 THR A CA 1
ATOM 2445 C C . THR A 1 307 ? 13.047 -20.222 22.258 1.00 30.39 307 THR A C 1
ATOM 2447 O O . THR A 1 307 ? 13.151 -21.384 22.641 1.00 30.39 307 THR A O 1
ATOM 2450 N N . LEU A 1 308 ? 12.067 -19.845 21.427 1.00 27.77 308 LEU A N 1
ATOM 2451 C CA . LEU A 1 308 ? 10.952 -20.712 20.996 1.00 27.77 308 LEU A CA 1
ATOM 2452 C C . LEU A 1 308 ? 10.797 -20.861 19.475 1.00 27.77 308 LEU A C 1
ATOM 2454 O O . LEU A 1 308 ? 9.736 -21.258 18.995 1.00 27.77 308 LEU A O 1
ATOM 2458 N N . PHE A 1 309 ? 11.832 -20.565 18.694 1.00 33.66 309 PHE A N 1
ATOM 2459 C CA . PHE A 1 309 ? 11.779 -20.830 17.260 1.00 33.66 309 PHE A CA 1
ATOM 2460 C C . PHE A 1 309 ? 12.253 -22.255 16.973 1.00 33.66 309 PHE A C 1
ATOM 2462 O O . PHE A 1 309 ? 13.408 -22.596 17.218 1.00 33.66 309 PHE A O 1
ATOM 2469 N N . ASN A 1 310 ? 11.376 -23.084 16.407 1.00 31.69 310 ASN A N 1
ATOM 2470 C CA . ASN A 1 310 ? 11.852 -24.143 15.527 1.00 31.69 310 ASN A CA 1
ATOM 2471 C C . ASN A 1 310 ? 12.378 -23.437 14.274 1.00 31.69 310 ASN A C 1
ATOM 2473 O O . ASN A 1 310 ? 11.642 -22.730 13.583 1.00 31.69 310 ASN A O 1
ATOM 2477 N N . TYR A 1 311 ? 13.691 -23.516 14.084 1.00 40.53 311 TYR A N 1
ATOM 2478 C CA . TYR A 1 311 ? 14.405 -22.797 13.042 1.00 40.53 311 TYR A CA 1
ATOM 2479 C C . TYR A 1 311 ? 14.474 -23.653 11.789 1.00 40.53 311 TYR A C 1
ATOM 2481 O O . TYR A 1 311 ? 15.058 -24.737 11.829 1.00 40.53 311 TYR A O 1
ATOM 2489 N N . HIS A 1 312 ? 13.985 -23.125 10.672 1.00 37.53 312 HIS A N 1
ATOM 2490 C CA . HIS A 1 312 ? 14.367 -23.632 9.364 1.00 37.53 312 HIS A CA 1
ATOM 2491 C C . HIS A 1 312 ? 15.265 -22.597 8.669 1.00 37.53 312 HIS A C 1
ATOM 2493 O O . HIS A 1 312 ? 15.000 -21.391 8.743 1.00 37.53 312 HIS A O 1
ATOM 2499 N N . PRO A 1 313 ? 16.377 -23.014 8.035 1.00 43.22 313 PRO A N 1
ATOM 2500 C CA . PRO A 1 313 ? 17.068 -22.135 7.103 1.00 43.22 313 PRO A CA 1
ATOM 2501 C C . PRO A 1 313 ? 16.087 -21.758 5.989 1.00 43.22 313 PRO A C 1
ATOM 2503 O O . PRO A 1 313 ? 15.240 -22.580 5.635 1.00 43.22 313 PRO A O 1
ATOM 2506 N N . ILE A 1 314 ? 16.207 -20.543 5.436 1.00 47.69 314 ILE A N 1
ATOM 2507 C CA . ILE A 1 314 ? 15.329 -20.084 4.347 1.00 47.69 314 ILE A CA 1
ATOM 2508 C C . ILE A 1 314 ? 15.270 -21.148 3.232 1.00 47.69 314 ILE A C 1
ATOM 2510 O O . ILE A 1 314 ? 14.179 -21.370 2.725 1.00 47.69 314 ILE A O 1
ATOM 2514 N N . TRP A 1 315 ? 16.366 -21.900 2.985 1.00 49.00 315 TRP A N 1
ATOM 2515 C CA . TRP A 1 315 ? 16.397 -23.205 2.292 1.00 49.00 315 TRP A CA 1
ATOM 2516 C C . TRP A 1 315 ? 17.546 -24.121 2.776 1.00 49.00 315 TRP A C 1
ATOM 2518 O O . TRP A 1 315 ? 18.542 -23.654 3.334 1.00 49.00 315 TRP A O 1
ATOM 2528 N N . ASP A 1 316 ? 17.411 -25.434 2.532 1.00 39.88 316 ASP A N 1
ATOM 2529 C CA . ASP A 1 316 ? 18.441 -26.470 2.722 1.00 39.88 316 ASP A CA 1
ATOM 2530 C C . ASP A 1 316 ? 19.756 -26.069 2.024 1.00 39.88 316 ASP A C 1
ATOM 2532 O O . ASP A 1 316 ? 19.775 -25.735 0.839 1.00 39.88 316 ASP A O 1
ATOM 2536 N N . ARG A 1 317 ? 20.881 -26.132 2.747 1.00 40.94 317 ARG A N 1
ATOM 2537 C CA . ARG A 1 317 ? 22.237 -25.806 2.252 1.00 40.94 317 ARG A CA 1
ATOM 2538 C C . ARG A 1 317 ? 22.705 -26.724 1.100 1.00 40.94 317 ARG A C 1
ATOM 2540 O O . ARG A 1 317 ? 23.862 -26.647 0.692 1.00 40.94 317 ARG A O 1
ATOM 2547 N N . SER A 1 318 ? 21.843 -27.608 0.600 1.00 38.12 318 SER A N 1
ATOM 2548 C CA . SER A 1 318 ? 22.142 -28.681 -0.348 1.00 38.12 318 SER A CA 1
ATOM 2549 C C . SER A 1 318 ? 22.020 -28.292 -1.828 1.00 38.12 318 SER A C 1
ATOM 2551 O O . SER A 1 318 ? 22.570 -28.992 -2.681 1.00 38.12 318 SER A O 1
ATOM 2553 N N . ALA A 1 319 ? 21.391 -27.163 -2.177 1.00 40.78 319 ALA A N 1
ATOM 2554 C CA . ALA A 1 319 ? 21.257 -26.745 -3.574 1.00 40.78 319 ALA A CA 1
ATOM 2555 C C . ALA A 1 319 ? 22.511 -26.005 -4.103 1.00 40.78 319 ALA A C 1
ATOM 2557 O O . ALA A 1 319 ? 22.530 -24.795 -4.299 1.00 40.78 319 ALA A O 1
ATOM 2558 N N . GLN A 1 320 ? 23.558 -26.781 -4.406 1.00 42.94 320 GLN A N 1
ATOM 2559 C CA . GLN A 1 320 ? 24.523 -26.506 -5.489 1.00 42.94 320 GLN A CA 1
ATOM 2560 C C . GLN A 1 320 ? 25.525 -25.340 -5.331 1.00 42.94 320 GLN A C 1
ATOM 2562 O O . GLN A 1 320 ? 25.820 -24.654 -6.307 1.00 42.94 320 GLN A O 1
ATOM 2567 N N . GLY A 1 321 ? 26.133 -25.142 -4.157 1.00 46.50 321 GLY A N 1
ATOM 2568 C CA . GLY A 1 321 ? 27.425 -24.431 -4.053 1.00 46.50 321 GLY A CA 1
ATOM 2569 C C . GLY A 1 321 ? 27.462 -22.968 -4.532 1.00 46.50 321 GLY A C 1
ATOM 2570 O O . GLY A 1 321 ? 28.548 -22.444 -4.773 1.00 46.50 321 GLY A O 1
ATOM 2571 N N . LYS A 1 322 ? 26.308 -22.307 -4.674 1.00 49.56 322 LYS A N 1
ATOM 2572 C CA . LYS A 1 322 ? 26.209 -20.884 -5.019 1.00 49.56 322 LYS A CA 1
ATOM 2573 C C . LYS A 1 322 ? 26.076 -20.026 -3.753 1.00 49.56 322 LYS A C 1
ATOM 2575 O O . LYS A 1 322 ? 25.418 -20.458 -2.806 1.00 49.56 322 LYS A O 1
ATOM 2580 N N . PRO A 1 323 ? 26.667 -18.818 -3.723 1.00 54.00 323 PRO A N 1
ATOM 2581 C CA . PRO A 1 323 ? 26.467 -17.883 -2.623 1.00 54.00 323 PRO A CA 1
ATOM 2582 C C . PRO A 1 323 ? 24.989 -17.487 -2.494 1.00 54.00 323 PRO A C 1
ATOM 2584 O O . PRO A 1 323 ? 24.360 -17.097 -3.477 1.00 54.00 323 PRO A O 1
ATOM 2587 N N . LEU A 1 324 ? 24.447 -17.598 -1.279 1.00 71.06 324 LEU A N 1
ATOM 2588 C CA . LEU A 1 324 ? 23.070 -17.226 -0.950 1.00 71.06 324 LEU A CA 1
ATOM 2589 C C . LEU A 1 324 ? 22.955 -15.699 -0.836 1.00 71.06 324 LEU A C 1
ATOM 2591 O O . LEU A 1 324 ? 23.760 -15.073 -0.148 1.00 71.06 324 LEU A O 1
ATOM 2595 N N . VAL A 1 325 ? 21.948 -15.117 -1.488 1.00 81.50 325 VAL A N 1
ATOM 2596 C CA . VAL A 1 325 ? 21.671 -13.675 -1.498 1.00 81.50 325 VAL A CA 1
ATOM 2597 C C . VAL A 1 325 ? 20.251 -13.414 -0.993 1.00 81.50 325 VAL A C 1
ATOM 2599 O O . VAL A 1 325 ? 19.314 -14.126 -1.350 1.00 81.50 325 VAL A O 1
ATOM 2602 N N . LEU A 1 326 ? 20.079 -12.368 -0.185 1.00 86.62 326 LEU A N 1
ATOM 2603 C CA . LEU A 1 326 ? 18.774 -11.887 0.265 1.00 86.62 326 LEU A CA 1
ATOM 2604 C C . LEU A 1 326 ? 18.164 -10.934 -0.775 1.00 86.62 326 LEU A C 1
ATOM 2606 O O . LEU A 1 326 ? 18.791 -9.940 -1.147 1.00 86.62 326 LEU A O 1
ATOM 2610 N N . GLN A 1 327 ? 16.944 -11.249 -1.218 1.00 82.38 327 GLN A N 1
ATOM 2611 C CA . GLN A 1 327 ? 16.191 -10.558 -2.269 1.00 82.38 327 GLN A CA 1
ATOM 2612 C C . GLN A 1 327 ? 14.884 -9.970 -1.715 1.00 82.38 327 GLN A C 1
ATOM 2614 O O . GLN A 1 327 ? 14.486 -10.275 -0.587 1.00 82.38 327 GLN A O 1
ATOM 2619 N N . SER A 1 328 ? 14.237 -9.079 -2.470 1.00 83.25 328 SER A N 1
ATOM 2620 C CA . SER A 1 328 ? 13.049 -8.341 -2.020 1.00 83.25 328 SER A CA 1
ATOM 2621 C C . SER A 1 328 ? 11.895 -9.249 -1.581 1.00 83.25 328 SER A C 1
ATOM 2623 O O . SER A 1 328 ? 11.247 -8.956 -0.579 1.00 83.25 328 SER A O 1
ATOM 2625 N N . ASP A 1 329 ? 11.662 -10.363 -2.270 1.00 72.69 329 ASP A N 1
ATOM 2626 C CA . ASP A 1 329 ? 10.648 -11.364 -1.920 1.00 72.69 329 ASP A CA 1
ATOM 2627 C C . ASP A 1 329 ? 10.994 -12.113 -0.621 1.00 72.69 329 ASP A C 1
ATOM 2629 O O . ASP A 1 329 ? 10.123 -12.300 0.232 1.00 72.69 329 ASP A O 1
ATOM 2633 N N . HIS A 1 330 ? 12.271 -12.464 -0.411 1.00 79.31 330 HIS A N 1
ATOM 2634 C CA . HIS A 1 330 ? 12.748 -13.046 0.848 1.00 79.31 330 HIS A CA 1
ATOM 2635 C C . HIS A 1 330 ? 12.440 -12.116 2.027 1.00 79.31 330 HIS A C 1
ATOM 2637 O O . HIS A 1 330 ? 11.889 -12.554 3.038 1.00 79.31 330 HIS A O 1
ATOM 2643 N N . ILE A 1 331 ? 12.772 -10.828 1.882 1.00 86.12 331 ILE A N 1
ATOM 2644 C CA . ILE A 1 331 ? 12.530 -9.807 2.907 1.00 86.12 331 ILE A CA 1
ATOM 2645 C C . ILE A 1 331 ? 11.034 -9.592 3.131 1.00 86.12 331 ILE A C 1
ATOM 2647 O O . ILE A 1 331 ? 10.602 -9.515 4.281 1.00 86.12 331 ILE A O 1
ATOM 2651 N N . PHE A 1 332 ? 10.233 -9.509 2.069 1.00 82.81 332 PHE A N 1
ATOM 2652 C CA . PHE A 1 332 ? 8.787 -9.350 2.194 1.00 82.81 332 PHE A CA 1
ATOM 2653 C C . PHE A 1 332 ? 8.166 -10.500 2.990 1.00 82.81 332 PHE A C 1
ATOM 2655 O O . PHE A 1 332 ? 7.535 -10.256 4.015 1.00 82.81 332 PHE A O 1
ATOM 2662 N N . ASN A 1 333 ? 8.428 -11.745 2.587 1.00 73.06 333 ASN A N 1
ATOM 2663 C CA . ASN A 1 333 ? 7.842 -12.923 3.224 1.00 73.06 333 ASN A CA 1
ATOM 2664 C C . ASN A 1 333 ? 8.252 -13.033 4.698 1.00 73.06 333 ASN A C 1
ATOM 2666 O O . ASN A 1 333 ? 7.396 -13.134 5.576 1.00 73.06 333 ASN A O 1
ATOM 2670 N N . VAL A 1 334 ? 9.555 -12.940 4.996 1.00 74.75 334 VAL A N 1
ATOM 2671 C CA . VAL A 1 334 ? 10.039 -13.096 6.377 1.00 74.75 334 VAL A CA 1
ATOM 2672 C C . VAL A 1 334 ? 9.527 -11.981 7.288 1.00 74.75 334 VAL A C 1
ATOM 2674 O O . VAL A 1 334 ? 9.202 -12.229 8.447 1.00 74.75 334 VAL A O 1
ATOM 2677 N N . THR A 1 335 ? 9.418 -10.748 6.784 1.00 82.94 335 THR A N 1
ATOM 2678 C CA . THR A 1 335 ? 8.942 -9.623 7.597 1.00 82.94 335 THR A CA 1
ATOM 2679 C C . THR A 1 335 ? 7.429 -9.585 7.734 1.00 82.94 335 THR A C 1
ATOM 2681 O O . THR A 1 335 ? 6.968 -9.164 8.789 1.00 82.94 335 THR A O 1
ATOM 2684 N N . GLN A 1 336 ? 6.666 -10.064 6.749 1.00 76.94 336 GLN A N 1
ATOM 2685 C CA . GLN A 1 336 ? 5.214 -10.201 6.863 1.00 76.94 336 GLN A CA 1
ATOM 2686 C C . GLN A 1 336 ? 4.821 -11.259 7.894 1.00 76.94 336 GLN A C 1
ATOM 2688 O O . GLN A 1 336 ? 3.773 -11.162 8.527 1.00 76.94 336 GLN A O 1
ATOM 2693 N N . GLU A 1 337 ? 5.666 -12.262 8.092 1.00 71.88 337 GLU A N 1
ATOM 2694 C CA . GLU A 1 337 ? 5.432 -13.266 9.116 1.00 71.88 337 GLU A CA 1
ATOM 2695 C C . GLU A 1 337 ? 5.958 -12.873 10.477 1.00 71.88 337 GLU A C 1
ATOM 2697 O O . GLU A 1 337 ? 5.258 -13.035 11.472 1.00 71.88 337 GLU A O 1
ATOM 2702 N N . LEU A 1 338 ? 7.183 -12.349 10.549 1.00 73.50 338 LEU A N 1
ATOM 2703 C CA . LEU A 1 338 ? 7.717 -11.832 11.802 1.00 73.50 338 LEU A CA 1
ATOM 2704 C C . LEU A 1 338 ? 6.794 -10.748 12.348 1.00 73.50 338 LEU A C 1
ATOM 2706 O O . LEU A 1 338 ? 6.449 -10.793 13.522 1.00 73.50 338 LEU A O 1
ATOM 2710 N N . PHE A 1 339 ? 6.377 -9.823 11.487 1.00 80.50 339 PHE A N 1
ATOM 2711 C CA . PHE A 1 339 ? 5.647 -8.611 11.822 1.00 80.50 339 PHE A CA 1
ATOM 2712 C C . PHE A 1 339 ? 4.447 -8.419 10.867 1.00 80.50 339 PHE A C 1
ATOM 2714 O O . PHE A 1 339 ? 4.516 -7.614 9.929 1.00 80.50 339 PHE A O 1
ATOM 2721 N N . PRO A 1 340 ? 3.347 -9.170 11.086 1.00 78.69 340 PRO A N 1
ATOM 2722 C 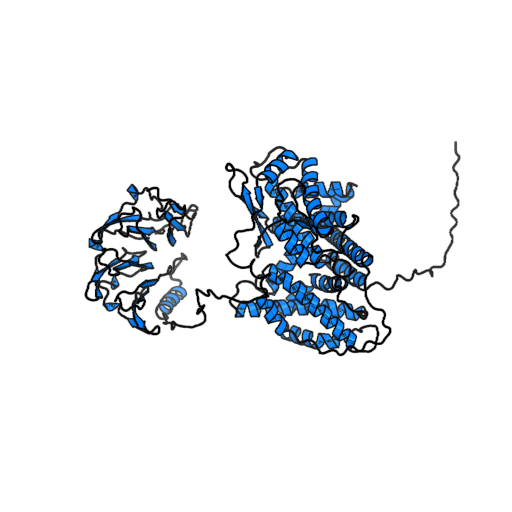CA . PRO A 1 340 ? 2.147 -9.082 10.263 1.00 78.69 340 PRO A CA 1
ATOM 2723 C C . PRO A 1 340 ? 1.499 -7.705 10.351 1.00 78.69 340 PRO A C 1
ATOM 2725 O O . PRO A 1 340 ? 1.249 -7.190 11.442 1.00 78.69 340 PRO A O 1
ATOM 2728 N N . ARG A 1 341 ? 1.205 -7.131 9.185 1.00 84.81 341 ARG A N 1
ATOM 2729 C CA . ARG A 1 341 ? 0.634 -5.789 9.049 1.00 84.81 341 ARG A CA 1
ATOM 2730 C C . ARG A 1 341 ? -0.096 -5.600 7.726 1.00 84.81 341 ARG A C 1
ATOM 2732 O O . ARG A 1 341 ? -0.001 -6.450 6.840 1.00 84.81 341 ARG A O 1
ATOM 2739 N N . TYR A 1 342 ? -0.747 -4.452 7.599 1.00 81.25 342 TYR A N 1
ATOM 2740 C CA . TYR A 1 342 ? -1.270 -3.915 6.347 1.00 81.25 342 TYR A CA 1
ATOM 2741 C C . TYR A 1 342 ? -0.797 -2.468 6.164 1.00 81.25 342 TYR A C 1
ATOM 2743 O O . TYR A 1 342 ? -0.792 -1.709 7.132 1.00 81.25 342 TYR A O 1
ATOM 2751 N N . THR A 1 343 ? -0.419 -2.081 4.947 1.00 80.06 343 THR A N 1
ATOM 2752 C CA . THR A 1 343 ? -0.093 -0.690 4.603 1.00 80.06 343 THR A CA 1
ATOM 2753 C C . THR A 1 343 ? -1.148 -0.146 3.652 1.00 80.06 343 THR A C 1
ATOM 2755 O O . THR A 1 343 ? -1.409 -0.751 2.615 1.00 80.06 343 THR A O 1
ATOM 2758 N N . ASP A 1 344 ? -1.758 0.986 3.997 1.00 75.81 344 ASP A N 1
ATOM 2759 C CA . ASP A 1 344 ? -2.776 1.612 3.156 1.00 75.81 344 ASP A CA 1
ATOM 2760 C C . ASP A 1 344 ? -2.173 2.515 2.063 1.00 75.81 344 ASP A C 1
ATOM 2762 O O . ASP A 1 344 ? -0.963 2.733 1.968 1.00 75.81 344 ASP A O 1
ATOM 2766 N N . ILE A 1 345 ? -3.043 3.070 1.216 1.00 71.62 345 ILE A N 1
ATOM 2767 C CA . ILE A 1 345 ? -2.651 3.912 0.076 1.00 71.62 345 ILE A CA 1
ATOM 2768 C C . ILE A 1 345 ? -1.961 5.227 0.475 1.00 71.62 345 ILE A C 1
ATOM 2770 O O . ILE A 1 345 ? -1.366 5.882 -0.373 1.00 71.62 345 ILE A O 1
ATOM 2774 N N . ARG A 1 346 ? -2.059 5.648 1.740 1.00 73.75 346 ARG A N 1
ATOM 2775 C CA . ARG A 1 346 ? -1.384 6.845 2.264 1.00 73.75 346 ARG A CA 1
ATOM 2776 C C . ARG A 1 346 ? -0.008 6.508 2.835 1.00 73.75 346 ARG A C 1
ATOM 2778 O O . ARG A 1 346 ? 0.723 7.419 3.210 1.00 73.75 346 ARG A O 1
ATOM 2785 N N . GLY A 1 347 ? 0.345 5.223 2.881 1.00 77.12 347 GLY A N 1
ATOM 2786 C CA . GLY A 1 347 ? 1.542 4.738 3.551 1.00 77.12 347 GLY A CA 1
ATOM 2787 C C . GLY A 1 347 ? 1.358 4.560 5.059 1.00 77.12 347 GLY A C 1
ATOM 2788 O O . GLY A 1 347 ? 2.362 4.386 5.752 1.00 77.12 347 GLY A O 1
ATOM 2789 N N . ASP A 1 348 ? 0.120 4.594 5.572 1.00 84.88 348 ASP A N 1
ATOM 2790 C CA . ASP A 1 348 ? -0.144 4.307 6.982 1.00 84.88 348 ASP A CA 1
ATOM 2791 C C . ASP A 1 348 ? -0.081 2.798 7.224 1.00 84.88 348 ASP A C 1
ATOM 2793 O O . ASP A 1 348 ? -0.589 2.003 6.429 1.00 84.88 348 ASP A O 1
ATOM 2797 N N . VAL A 1 349 ? 0.516 2.394 8.342 1.00 88.50 349 VAL A N 1
ATOM 2798 C CA . VAL A 1 349 ? 0.691 0.987 8.710 1.00 88.50 349 VAL A CA 1
ATOM 2799 C C . VAL A 1 349 ? -0.271 0.612 9.826 1.00 88.50 349 VAL A C 1
ATOM 2801 O O . VAL A 1 349 ? -0.270 1.202 10.905 1.00 88.50 349 VAL A O 1
ATOM 2804 N N . HIS A 1 350 ? -1.066 -0.419 9.571 1.00 85.31 350 HIS A N 1
ATOM 2805 C CA . HIS A 1 350 ? -2.085 -0.948 10.464 1.00 85.31 350 HIS A CA 1
ATOM 2806 C C . HIS A 1 350 ? -1.616 -2.271 11.065 1.00 85.31 350 HIS A C 1
ATOM 2808 O O . HIS A 1 350 ? -1.245 -3.207 10.350 1.00 85.31 350 HIS A O 1
ATOM 2814 N N . LEU A 1 351 ? -1.664 -2.353 12.391 1.00 83.69 351 LEU A N 1
ATOM 2815 C CA . LEU A 1 351 ? -1.284 -3.523 13.177 1.00 83.69 351 LEU A CA 1
ATOM 2816 C C . LEU A 1 351 ? -2.457 -3.928 14.061 1.00 83.69 351 LEU A C 1
ATOM 2818 O O . LEU A 1 351 ? -2.985 -3.098 14.800 1.00 83.69 351 LEU A O 1
ATOM 2822 N N . ARG A 1 352 ? -2.827 -5.209 14.038 1.00 81.25 352 ARG A N 1
ATOM 2823 C CA . ARG A 1 352 ? -3.845 -5.761 14.936 1.00 81.25 352 ARG A CA 1
ATOM 2824 C C . ARG A 1 352 ? -3.165 -6.530 16.059 1.00 81.25 352 ARG A C 1
ATOM 2826 O O . ARG A 1 352 ? -2.385 -7.447 15.813 1.00 81.25 352 ARG A O 1
ATOM 2833 N N . LEU A 1 353 ? -3.463 -6.155 17.293 1.00 79.62 353 LEU A N 1
ATOM 2834 C CA . LEU A 1 353 ? -2.936 -6.770 18.501 1.00 79.62 353 LEU A CA 1
ATOM 2835 C C . LEU A 1 353 ? -4.047 -7.531 19.217 1.00 79.62 353 LEU A C 1
ATOM 2837 O O . LEU A 1 353 ? -5.035 -6.936 19.639 1.00 79.62 353 LEU A O 1
ATOM 2841 N N . LYS A 1 354 ? -3.868 -8.839 19.391 1.00 78.69 354 LYS A N 1
ATOM 2842 C CA . LYS A 1 354 ? -4.744 -9.675 20.213 1.00 78.69 354 LYS A CA 1
ATOM 2843 C C . LYS A 1 354 ? -4.238 -9.746 21.636 1.00 78.69 354 LYS A C 1
ATOM 2845 O O . LYS A 1 354 ? -3.078 -10.102 21.846 1.00 78.69 354 LYS A O 1
ATOM 2850 N N . ALA A 1 355 ? -5.094 -9.462 22.605 1.00 78.25 355 ALA A N 1
ATOM 2851 C CA . ALA A 1 355 ? -4.733 -9.613 24.008 1.00 78.25 355 ALA A CA 1
ATOM 2852 C C . ALA A 1 355 ? -4.524 -11.098 24.365 1.00 78.25 355 ALA A C 1
ATOM 2854 O O . ALA A 1 355 ? -5.292 -11.971 23.956 1.00 78.25 355 ALA A O 1
ATOM 2855 N N . LYS A 1 356 ? -3.473 -11.413 25.133 1.00 69.88 356 LYS A N 1
ATOM 2856 C CA . LYS A 1 356 ? -3.159 -12.798 25.544 1.00 69.88 356 LYS A CA 1
ATOM 2857 C C . LYS A 1 356 ? -4.040 -13.314 26.679 1.00 69.88 356 LYS A C 1
ATOM 2859 O O . LYS A 1 356 ? -4.199 -14.524 26.833 1.00 69.88 356 LYS A O 1
ATOM 2864 N N . HIS A 1 357 ? -4.576 -12.413 27.498 1.00 64.44 357 HIS A N 1
ATOM 2865 C CA . HIS A 1 357 ? -5.316 -12.737 28.714 1.00 64.44 357 HIS A CA 1
ATOM 2866 C C . HIS A 1 357 ? -6.616 -11.928 28.767 1.00 64.44 357 HIS A C 1
ATOM 2868 O O . HIS A 1 357 ? -6.624 -10.760 28.389 1.00 64.44 357 HIS A O 1
ATOM 2874 N N . GLY A 1 358 ? -7.704 -12.552 29.237 1.00 48.66 358 GLY A N 1
ATOM 2875 C CA . GLY A 1 358 ? -9.092 -12.065 29.130 1.00 48.66 358 GLY A CA 1
ATOM 2876 C C . GLY A 1 358 ? -9.459 -10.792 29.906 1.00 48.66 358 GLY A C 1
ATOM 2877 O O . GLY A 1 358 ? -10.643 -10.528 30.086 1.00 48.66 358 GLY A O 1
ATOM 2878 N N . GLU A 1 359 ? -8.477 -10.021 30.369 1.00 55.94 359 GLU A N 1
ATOM 2879 C CA . GLU A 1 359 ? -8.677 -8.713 31.005 1.00 55.94 359 GLU A CA 1
ATOM 2880 C C . GLU A 1 359 ? -8.411 -7.538 30.044 1.00 55.94 359 GLU A C 1
ATOM 2882 O O . GLU A 1 359 ? -8.936 -6.448 30.262 1.00 55.94 359 GLU A O 1
ATOM 2887 N N . GLU A 1 360 ? -7.645 -7.737 28.962 1.00 65.94 360 GLU A N 1
ATOM 2888 C CA . GLU A 1 360 ? -7.336 -6.689 27.978 1.00 65.94 360 GLU A CA 1
ATOM 2889 C C . GLU A 1 360 ? -8.106 -6.892 26.668 1.00 65.94 360 GLU A C 1
ATOM 2891 O O . GLU A 1 360 ? -8.364 -8.018 26.246 1.00 65.94 360 GLU A O 1
ATOM 2896 N N . LYS A 1 361 ? -8.495 -5.787 26.023 1.00 75.69 361 LYS A N 1
ATOM 2897 C CA . LYS A 1 361 ? -9.181 -5.820 24.726 1.00 75.69 361 LYS A CA 1
ATOM 2898 C C . LYS A 1 361 ? -8.170 -5.895 23.588 1.00 75.69 361 LYS A C 1
ATOM 2900 O O . LYS A 1 361 ? -7.109 -5.267 23.647 1.00 75.69 361 LYS A O 1
ATOM 2905 N N . ASP A 1 362 ? -8.549 -6.593 22.522 1.00 79.38 362 ASP A N 1
ATOM 2906 C CA . ASP A 1 362 ? -7.862 -6.489 21.238 1.00 79.38 362 ASP A CA 1
ATOM 2907 C C . ASP A 1 362 ? -7.750 -5.015 20.833 1.00 79.38 362 ASP A C 1
ATOM 2909 O O . ASP A 1 362 ? -8.678 -4.223 21.013 1.00 79.38 362 ASP A O 1
ATOM 2913 N N . THR A 1 363 ? -6.578 -4.636 20.341 1.00 80.81 363 THR A N 1
ATOM 2914 C CA . THR A 1 363 ? -6.205 -3.245 20.096 1.00 80.81 363 THR A CA 1
ATOM 2915 C C . THR A 1 363 ? -5.613 -3.121 18.702 1.00 80.81 363 THR A C 1
ATOM 2917 O O . THR A 1 363 ? -4.829 -3.963 18.278 1.00 80.81 363 THR A O 1
ATOM 2920 N N . ASN A 1 364 ? -5.953 -2.052 17.988 1.00 83.75 364 ASN A N 1
ATOM 2921 C CA . ASN A 1 364 ? -5.305 -1.720 16.725 1.00 83.75 364 ASN A CA 1
ATOM 2922 C C . ASN A 1 364 ? -4.296 -0.597 16.952 1.00 83.75 364 ASN A C 1
ATOM 2924 O O . ASN A 1 364 ? -4.597 0.381 17.636 1.00 83.75 364 ASN A O 1
ATOM 2928 N N . ILE A 1 365 ? -3.111 -0.734 16.366 1.00 84.81 365 ILE A N 1
ATOM 2929 C CA . ILE A 1 365 ? -2.121 0.336 16.293 1.00 84.81 365 ILE A CA 1
ATOM 2930 C C . ILE A 1 365 ? -2.087 0.848 14.861 1.00 84.81 365 ILE A C 1
ATOM 2932 O O . ILE A 1 365 ? -1.902 0.077 13.920 1.00 84.81 365 ILE A O 1
ATOM 2936 N N . LEU A 1 366 ? -2.236 2.163 14.731 1.00 87.38 366 LEU A N 1
ATOM 2937 C CA . LEU A 1 366 ? -2.008 2.897 13.499 1.00 87.38 366 LEU A CA 1
ATOM 2938 C C . LEU A 1 366 ? -0.662 3.613 13.605 1.00 87.38 366 LEU A C 1
ATOM 2940 O O . LEU A 1 366 ? -0.462 4.436 14.499 1.00 87.38 366 LEU A O 1
ATOM 2944 N N . LEU A 1 367 ? 0.258 3.302 12.699 1.00 90.75 367 LEU A N 1
ATOM 2945 C CA . LEU A 1 367 ? 1.459 4.097 12.477 1.00 90.75 367 LEU A CA 1
ATOM 2946 C C . LEU A 1 367 ? 1.191 4.984 11.264 1.00 90.75 367 LEU A C 1
ATOM 2948 O O . LEU A 1 367 ? 1.219 4.512 10.129 1.00 90.75 367 LEU A O 1
ATOM 2952 N N . GLU A 1 368 ? 0.905 6.258 11.509 1.00 88.44 368 GLU A N 1
ATOM 2953 C CA . GLU A 1 368 ? 0.704 7.228 10.432 1.00 88.44 368 GLU A CA 1
ATOM 2954 C C . GLU A 1 368 ? 1.980 7.365 9.588 1.00 88.44 368 GLU A C 1
ATOM 2956 O O . GLU A 1 368 ? 3.098 7.353 10.119 1.00 88.44 368 GLU A O 1
ATOM 2961 N N . GLY A 1 369 ? 1.831 7.544 8.276 1.00 84.81 369 GLY A N 1
ATOM 2962 C CA . GLY A 1 369 ? 2.952 7.728 7.356 1.00 84.81 369 GLY A CA 1
ATOM 2963 C C . GLY A 1 369 ? 3.851 8.898 7.765 1.00 84.81 369 GLY A C 1
ATOM 2964 O O . GLY A 1 369 ? 5.072 8.782 7.705 1.00 84.81 369 GLY A O 1
ATOM 2965 N N . THR A 1 370 ? 3.263 9.971 8.302 1.00 86.12 370 THR A N 1
ATOM 2966 C CA . THR A 1 370 ? 3.969 11.144 8.850 1.00 86.12 370 THR A CA 1
ATOM 2967 C C . THR A 1 370 ? 4.799 10.815 10.094 1.00 86.12 370 THR A C 1
ATOM 2969 O O . THR A 1 370 ? 5.906 11.330 10.259 1.00 86.12 370 THR A O 1
ATOM 2972 N N . TYR A 1 371 ? 4.293 9.944 10.972 1.00 89.44 371 TYR A N 1
ATOM 2973 C CA . TYR A 1 371 ? 5.035 9.450 12.131 1.00 89.44 371 TYR A CA 1
ATOM 2974 C C . TYR A 1 371 ? 6.223 8.588 11.689 1.00 89.44 371 TYR A C 1
ATOM 2976 O O . TYR A 1 371 ? 7.338 8.749 12.192 1.00 89.44 371 TYR A O 1
ATOM 2984 N N . LEU A 1 372 ? 6.004 7.706 10.712 1.00 90.62 372 LEU A N 1
ATOM 2985 C CA . LEU A 1 372 ? 7.067 6.884 10.144 1.00 90.62 372 LEU A CA 1
ATOM 2986 C C . LEU A 1 372 ? 8.106 7.728 9.396 1.00 90.62 372 LEU A C 1
ATOM 2988 O O . LEU A 1 372 ? 9.292 7.444 9.526 1.00 90.62 372 LEU A O 1
ATOM 2992 N N . ASP A 1 373 ? 7.712 8.795 8.700 1.00 86.56 373 ASP A N 1
ATOM 2993 C CA . ASP A 1 373 ? 8.645 9.738 8.070 1.00 86.56 373 ASP A CA 1
ATOM 2994 C C . ASP A 1 373 ? 9.568 10.394 9.100 1.00 86.56 373 ASP A C 1
ATOM 2996 O O . ASP A 1 373 ? 10.787 10.391 8.922 1.00 86.56 373 ASP A O 1
ATOM 3000 N N . ALA A 1 374 ? 9.024 10.841 10.238 1.00 85.56 374 ALA A N 1
ATOM 3001 C CA . ALA A 1 374 ? 9.834 11.392 11.323 1.00 85.56 374 ALA A CA 1
ATOM 3002 C C . ALA A 1 374 ? 10.870 10.383 11.850 1.00 85.56 374 ALA A C 1
ATOM 3004 O O . ALA A 1 374 ? 11.985 10.765 12.207 1.00 85.56 374 ALA A O 1
ATOM 3005 N N . LEU A 1 375 ? 10.528 9.090 11.876 1.00 89.00 375 LEU A N 1
ATOM 3006 C CA . LEU A 1 375 ? 11.449 8.018 12.245 1.00 89.00 375 LEU A CA 1
ATOM 3007 C C . LEU A 1 375 ? 12.490 7.766 11.150 1.00 89.00 375 LEU A C 1
ATOM 3009 O O . LEU A 1 375 ? 13.682 7.655 11.452 1.00 89.00 375 LEU A O 1
ATOM 3013 N N . ARG A 1 376 ? 12.080 7.718 9.881 1.00 87.88 376 ARG A N 1
ATOM 3014 C CA . ARG A 1 376 ? 12.980 7.518 8.738 1.00 87.88 376 ARG A CA 1
ATOM 3015 C C . ARG A 1 376 ? 14.023 8.641 8.658 1.00 87.88 376 ARG A C 1
ATOM 3017 O O . ARG A 1 376 ? 15.214 8.372 8.490 1.00 87.88 376 ARG A O 1
ATOM 3024 N N . ASP A 1 377 ? 13.620 9.875 8.933 1.00 83.94 377 ASP A N 1
ATOM 3025 C CA . ASP A 1 377 ? 14.505 11.042 8.937 1.00 83.94 377 ASP A CA 1
ATOM 3026 C C . ASP A 1 377 ? 15.638 10.973 9.972 1.00 83.94 377 ASP A C 1
ATOM 3028 O O . ASP A 1 377 ? 16.689 11.603 9.793 1.00 83.94 377 ASP A O 1
ATOM 3032 N N . THR A 1 378 ? 15.479 10.170 11.030 1.00 84.00 378 THR A N 1
ATOM 3033 C CA . THR A 1 378 ? 16.535 9.950 12.032 1.00 84.00 378 THR A CA 1
ATOM 3034 C C . THR A 1 378 ? 17.679 9.063 11.550 1.00 84.00 378 THR A C 1
ATOM 3036 O O . THR A 1 378 ? 18.695 8.977 12.229 1.00 84.00 378 THR A O 1
ATOM 3039 N N . THR A 1 379 ? 17.513 8.363 10.423 1.00 86.94 379 THR A N 1
ATOM 3040 C CA . THR A 1 379 ? 18.423 7.320 9.905 1.00 86.94 379 THR A CA 1
ATOM 3041 C C . THR A 1 379 ? 18.639 6.117 10.832 1.00 86.94 379 THR A C 1
ATOM 3043 O O . THR A 1 379 ? 19.475 5.264 10.528 1.00 86.94 379 THR A O 1
ATOM 3046 N N . LEU A 1 380 ? 17.897 6.010 11.940 1.00 88.94 380 LEU A N 1
ATOM 3047 C CA . LEU A 1 380 ? 18.064 4.955 12.946 1.00 88.94 380 LEU A CA 1
ATOM 3048 C C . LEU A 1 380 ? 17.954 3.548 12.342 1.00 88.94 380 LEU A C 1
ATOM 3050 O O . LEU A 1 380 ? 18.756 2.668 12.640 1.00 88.94 380 LEU A O 1
ATOM 3054 N N . HIS A 1 381 ? 16.990 3.354 11.448 1.00 91.50 381 HIS A N 1
ATOM 3055 C CA . HIS A 1 381 ? 16.746 2.095 10.755 1.00 91.50 381 HIS A CA 1
ATOM 3056 C C . HIS A 1 381 ? 17.921 1.667 9.853 1.00 91.50 381 HIS A C 1
ATOM 3058 O O . HIS A 1 381 ? 18.303 0.501 9.875 1.00 91.50 381 HIS A O 1
ATOM 3064 N N . TRP A 1 382 ? 18.572 2.596 9.139 1.00 93.38 382 TRP A N 1
ATOM 3065 C CA . TRP A 1 382 ? 19.790 2.294 8.370 1.00 93.38 382 TRP A CA 1
ATOM 3066 C C . TRP A 1 382 ? 21.019 2.087 9.256 1.00 93.38 382 TRP A C 1
ATOM 3068 O O . TRP A 1 382 ? 21.860 1.257 8.931 1.00 93.38 382 TRP A O 1
ATOM 3078 N N . TRP A 1 383 ? 21.114 2.775 10.394 1.00 91.88 383 TRP A N 1
ATOM 3079 C CA . TRP A 1 383 ? 22.183 2.526 11.366 1.00 91.88 383 TRP A CA 1
ATOM 3080 C C . TRP A 1 383 ? 22.106 1.106 11.960 1.00 91.88 383 TRP A C 1
ATOM 3082 O O . TRP A 1 383 ? 23.130 0.439 12.121 1.00 91.88 383 TRP A O 1
ATOM 3092 N N . ILE A 1 384 ? 20.894 0.597 12.224 1.00 93.88 384 ILE A N 1
ATOM 3093 C CA . ILE A 1 384 ? 20.694 -0.808 12.620 1.00 93.88 384 ILE A CA 1
ATOM 3094 C C . ILE A 1 384 ? 21.192 -1.745 11.513 1.00 93.88 384 ILE A C 1
ATOM 3096 O O . ILE A 1 384 ? 21.904 -2.704 11.808 1.00 93.88 384 ILE A O 1
ATOM 3100 N N . MET A 1 385 ? 20.849 -1.460 10.252 1.00 95.19 385 MET A N 1
ATOM 3101 C CA . MET A 1 385 ? 21.313 -2.243 9.101 1.00 95.19 385 MET A CA 1
ATOM 3102 C C . MET A 1 385 ? 22.842 -2.268 9.025 1.00 95.19 385 MET A C 1
ATOM 3104 O O . MET A 1 385 ? 23.424 -3.336 8.866 1.00 95.19 385 MET A O 1
ATOM 3108 N N . ASP A 1 386 ? 23.496 -1.122 9.197 1.00 94.62 386 ASP A N 1
ATOM 3109 C CA . ASP A 1 386 ? 24.956 -1.010 9.165 1.00 94.62 386 ASP A CA 1
ATOM 3110 C C . ASP A 1 386 ? 25.640 -1.813 10.274 1.00 94.62 386 ASP A C 1
ATOM 3112 O O . ASP A 1 386 ? 26.571 -2.589 10.031 1.00 94.62 386 ASP A O 1
ATOM 3116 N N . THR A 1 387 ? 25.097 -1.704 11.488 1.00 93.62 387 THR A N 1
ATOM 3117 C CA . THR A 1 387 ? 25.563 -2.467 12.647 1.00 93.62 387 THR A CA 1
ATOM 3118 C C . THR A 1 387 ? 25.463 -3.967 12.378 1.00 93.62 387 THR A C 1
ATOM 3120 O O . THR A 1 387 ? 26.432 -4.697 12.574 1.00 93.62 387 THR A O 1
ATOM 3123 N N . VAL A 1 388 ? 24.312 -4.431 11.883 1.00 94.62 388 VAL A N 1
ATOM 3124 C CA . VAL A 1 388 ? 24.054 -5.854 11.631 1.00 94.62 388 VAL A CA 1
ATOM 3125 C C . VAL A 1 388 ? 24.890 -6.398 10.473 1.00 94.62 388 VAL A C 1
ATOM 3127 O O . VAL A 1 388 ? 25.431 -7.497 10.580 1.00 94.62 388 VAL A O 1
ATOM 3130 N N . TRP A 1 389 ? 25.022 -5.664 9.366 1.00 94.44 389 TRP A N 1
ATOM 3131 C CA . TRP A 1 389 ? 25.797 -6.127 8.208 1.00 94.44 389 TRP A CA 1
ATOM 3132 C C . TRP A 1 389 ? 27.309 -6.031 8.412 1.00 94.44 389 TRP A C 1
ATOM 3134 O O . TRP A 1 389 ? 28.069 -6.647 7.661 1.00 94.44 389 TRP A O 1
ATOM 3144 N N . SER A 1 390 ? 27.758 -5.318 9.443 1.00 91.88 390 SER A N 1
ATOM 3145 C CA . SER A 1 390 ? 29.147 -5.338 9.901 1.00 91.88 390 SER A CA 1
ATOM 3146 C C . SER A 1 390 ? 29.517 -6.615 10.667 1.00 91.88 390 SER A C 1
ATOM 3148 O O . SER A 1 390 ? 30.707 -6.906 10.806 1.00 91.88 390 SER A O 1
ATOM 3150 N N . GLU A 1 391 ? 28.537 -7.401 11.123 1.00 91.25 391 GLU A N 1
ATOM 3151 C CA . GLU A 1 391 ? 28.765 -8.666 11.826 1.00 91.25 391 GLU A CA 1
ATOM 3152 C C . GLU A 1 391 ? 29.207 -9.803 10.887 1.00 91.25 391 GLU A C 1
ATOM 3154 O O . GLU A 1 391 ? 28.912 -9.831 9.689 1.00 91.25 391 GLU A O 1
ATOM 3159 N N . GLU A 1 392 ? 29.906 -10.790 11.450 1.00 87.50 392 GLU A N 1
ATOM 3160 C CA . GLU A 1 392 ? 30.310 -11.989 10.718 1.00 87.50 392 GLU A CA 1
ATOM 3161 C C . GLU A 1 392 ? 29.098 -12.874 10.374 1.00 87.50 392 GLU A C 1
ATOM 3163 O O . GLU A 1 392 ? 28.197 -13.096 11.191 1.00 87.50 392 GLU A O 1
ATOM 3168 N N . GLY A 1 393 ? 29.087 -13.409 9.150 1.00 83.69 393 GLY A N 1
ATOM 3169 C CA . GLY A 1 393 ? 28.036 -14.306 8.668 1.00 83.69 393 GLY A CA 1
ATOM 3170 C C . GLY A 1 393 ? 26.786 -13.611 8.120 1.00 83.69 393 GLY A C 1
ATOM 3171 O O . GLY A 1 393 ? 25.813 -14.303 7.828 1.00 83.69 393 GLY A O 1
ATOM 3172 N N . ALA A 1 394 ? 26.797 -12.283 7.964 1.00 89.12 394 ALA A N 1
ATOM 3173 C CA . ALA A 1 394 ? 25.760 -11.578 7.216 1.00 89.12 394 ALA A CA 1
ATOM 3174 C C . ALA A 1 394 ? 25.810 -11.965 5.726 1.00 89.12 394 ALA A C 1
ATOM 3176 O O . ALA A 1 394 ? 26.876 -11.949 5.102 1.00 89.12 394 ALA A O 1
ATOM 3177 N N . LEU A 1 395 ? 24.650 -12.304 5.167 1.00 90.12 395 LEU A N 1
ATOM 3178 C CA . LEU A 1 395 ? 24.465 -12.611 3.754 1.00 90.12 395 LEU A CA 1
ATOM 3179 C C . LEU A 1 395 ? 24.445 -11.322 2.918 1.00 90.12 395 LEU A C 1
ATOM 3181 O O . LEU A 1 395 ? 23.955 -10.292 3.394 1.00 90.12 395 LEU A O 1
ATOM 3185 N N . PRO A 1 396 ? 24.921 -11.352 1.661 1.00 90.94 396 PRO A N 1
ATOM 3186 C CA . PRO A 1 396 ? 24.716 -10.258 0.731 1.00 90.94 396 PRO A CA 1
ATOM 3187 C C . PRO A 1 396 ? 23.227 -9.931 0.610 1.00 90.94 396 PRO A C 1
ATOM 3189 O O . PRO A 1 396 ? 22.397 -10.824 0.438 1.00 90.94 396 PRO A O 1
ATOM 3192 N N . LEU A 1 397 ? 22.906 -8.645 0.703 1.00 93.12 397 LEU A N 1
ATOM 3193 C CA . LEU A 1 397 ? 21.549 -8.120 0.611 1.00 93.12 397 LEU A CA 1
ATOM 3194 C C . LEU A 1 397 ? 21.487 -7.211 -0.605 1.00 93.12 397 LEU A C 1
ATOM 3196 O O . LEU A 1 397 ? 22.243 -6.240 -0.694 1.00 93.12 397 LEU A O 1
ATOM 3200 N N . GLU A 1 398 ? 20.608 -7.530 -1.550 1.00 90.62 398 GLU A N 1
ATOM 3201 C CA . GLU A 1 398 ? 20.482 -6.691 -2.735 1.00 90.62 398 GLU A CA 1
ATOM 3202 C C . GLU A 1 398 ? 19.926 -5.293 -2.368 1.00 90.62 398 GLU A C 1
ATOM 3204 O O . GLU A 1 398 ? 19.201 -5.142 -1.380 1.00 90.62 398 GLU A O 1
ATOM 3209 N N . PRO A 1 399 ? 20.197 -4.253 -3.172 1.00 93.44 399 PRO A N 1
ATOM 3210 C CA . PRO A 1 399 ? 19.837 -2.874 -2.840 1.00 93.44 399 PRO A CA 1
ATOM 3211 C C . PRO A 1 399 ? 18.341 -2.621 -2.613 1.00 93.44 399 PRO A C 1
ATOM 3213 O O . PRO A 1 399 ? 17.988 -1.860 -1.718 1.00 93.44 399 PRO A O 1
ATOM 3216 N N . LEU A 1 400 ? 17.453 -3.236 -3.403 1.00 92.69 400 LEU A N 1
ATOM 3217 C CA . LEU A 1 400 ? 16.000 -3.049 -3.255 1.00 92.69 400 LEU A CA 1
ATOM 3218 C C . LEU A 1 400 ? 15.442 -3.816 -2.052 1.00 92.69 400 LEU A C 1
ATOM 3220 O O . LEU A 1 400 ? 14.546 -3.326 -1.367 1.00 92.69 400 LEU A O 1
ATOM 3224 N N . ALA A 1 401 ? 16.017 -4.976 -1.739 1.00 92.06 401 ALA A N 1
ATOM 3225 C CA . ALA A 1 401 ? 15.749 -5.695 -0.502 1.00 92.06 401 ALA A CA 1
ATOM 3226 C C . ALA A 1 401 ? 16.249 -4.917 0.722 1.00 92.06 401 ALA A C 1
ATOM 3228 O O . ALA A 1 401 ? 15.597 -4.942 1.761 1.00 92.06 401 ALA A O 1
ATOM 3229 N N . ALA A 1 402 ? 17.362 -4.187 0.594 1.00 95.50 402 ALA A N 1
ATOM 3230 C CA . ALA A 1 402 ? 17.855 -3.290 1.632 1.00 95.50 402 ALA A CA 1
ATOM 3231 C C . ALA A 1 402 ? 16.898 -2.124 1.892 1.00 95.50 402 ALA A C 1
ATOM 3233 O O . ALA A 1 402 ? 16.585 -1.873 3.050 1.00 95.50 402 ALA A O 1
ATOM 3234 N N . GLU A 1 403 ? 16.388 -1.456 0.850 1.00 93.88 403 GLU A N 1
ATOM 3235 C CA . GLU A 1 403 ? 15.376 -0.397 1.009 1.00 93.88 403 GLU A CA 1
ATOM 3236 C C . GLU A 1 403 ? 14.105 -0.933 1.679 1.00 93.88 403 GLU A C 1
ATOM 3238 O O . GLU A 1 403 ? 13.615 -0.329 2.634 1.00 93.88 403 GLU A O 1
ATOM 3243 N N . LEU A 1 404 ? 13.615 -2.098 1.237 1.00 92.88 404 LEU A N 1
ATOM 3244 C CA . LEU A 1 404 ? 12.464 -2.742 1.859 1.00 92.88 404 LEU A CA 1
ATOM 3245 C C . LEU A 1 404 ? 12.759 -3.087 3.321 1.00 92.88 404 LEU A C 1
ATOM 3247 O O . LEU A 1 404 ? 12.006 -2.688 4.193 1.00 92.88 404 LEU A O 1
ATOM 3251 N N . LEU A 1 405 ? 13.854 -3.779 3.640 1.00 95.00 405 LEU A N 1
ATOM 3252 C CA . LEU A 1 405 ? 14.151 -4.178 5.020 1.00 95.00 405 LEU A CA 1
ATOM 3253 C C . LEU A 1 405 ? 14.345 -2.969 5.942 1.00 95.00 405 LEU A C 1
ATOM 3255 O O . LEU A 1 405 ? 13.898 -2.999 7.089 1.00 95.00 405 LEU A O 1
ATOM 3259 N N . ALA A 1 406 ? 14.963 -1.900 5.447 1.00 95.44 406 ALA A N 1
ATOM 3260 C CA . ALA A 1 406 ? 15.121 -0.648 6.173 1.00 95.44 406 ALA A CA 1
ATOM 3261 C C . ALA A 1 406 ? 13.750 -0.004 6.478 1.00 95.44 406 ALA A C 1
ATOM 3263 O O . ALA A 1 406 ? 13.515 0.469 7.595 1.00 95.44 406 ALA A O 1
ATOM 3264 N N . GLU A 1 407 ? 12.809 -0.074 5.536 1.00 93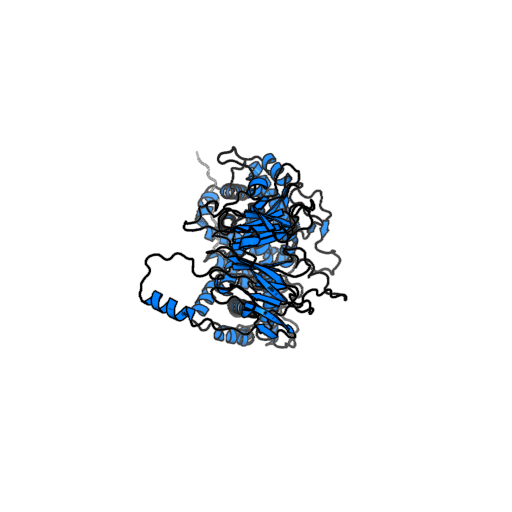.62 407 GLU A N 1
ATOM 3265 C CA . GLU A 1 407 ? 11.413 0.310 5.750 1.00 93.62 407 GLU A CA 1
ATOM 3266 C C . GLU A 1 407 ? 10.751 -0.556 6.830 1.00 93.62 407 GLU A C 1
ATOM 3268 O O . GLU A 1 407 ? 10.279 -0.033 7.839 1.00 93.62 407 GLU A O 1
ATOM 3273 N N . ARG A 1 408 ? 10.821 -1.891 6.708 1.00 92.81 408 ARG A N 1
ATOM 3274 C CA . ARG A 1 408 ? 10.226 -2.799 7.708 1.00 92.81 408 ARG A CA 1
ATOM 3275 C C . ARG A 1 408 ? 10.846 -2.586 9.099 1.00 92.81 408 ARG A C 1
ATOM 3277 O O . ARG A 1 408 ? 10.152 -2.711 10.101 1.00 92.81 408 ARG A O 1
ATOM 3284 N N . THR A 1 409 ? 12.131 -2.236 9.163 1.00 95.00 409 THR A N 1
ATOM 3285 C CA . THR A 1 409 ? 12.846 -1.908 10.408 1.00 95.00 409 THR A CA 1
ATOM 3286 C C . THR A 1 409 ? 12.274 -0.650 11.062 1.00 95.00 409 THR A C 1
ATOM 3288 O O . THR A 1 409 ? 12.053 -0.643 12.272 1.00 95.00 409 THR A O 1
ATOM 3291 N N . SER A 1 410 ? 11.986 0.393 10.277 1.00 94.62 410 SER A N 1
ATOM 3292 C CA . SER A 1 410 ? 11.343 1.623 10.767 1.00 94.62 410 SER A CA 1
ATOM 3293 C C . SER A 1 410 ? 9.981 1.338 11.396 1.00 94.62 410 SER A C 1
ATOM 3295 O O . SER A 1 410 ? 9.678 1.811 12.491 1.00 94.62 410 SER A O 1
ATOM 3297 N N . GLU A 1 411 ? 9.187 0.501 10.737 1.00 93.75 411 GLU A N 1
ATOM 3298 C CA . GLU A 1 411 ? 7.854 0.131 11.200 1.00 93.75 411 GLU A CA 1
ATOM 3299 C C . GLU A 1 411 ? 7.886 -0.726 12.473 1.00 93.75 411 GLU A C 1
ATOM 3301 O O . GLU A 1 411 ? 7.100 -0.489 13.389 1.00 93.75 411 GLU A O 1
ATOM 3306 N N . MET A 1 412 ? 8.837 -1.663 12.587 1.00 92.56 412 MET A N 1
ATOM 3307 C CA . MET A 1 412 ? 9.044 -2.431 13.821 1.00 92.56 412 MET A CA 1
ATOM 3308 C C . MET A 1 412 ? 9.403 -1.514 14.997 1.00 92.56 412 MET A C 1
ATOM 3310 O O . MET A 1 412 ? 8.852 -1.682 16.084 1.00 92.56 412 MET A O 1
ATOM 3314 N N . ILE A 1 413 ? 10.280 -0.520 14.799 1.00 93.25 413 ILE A N 1
ATOM 3315 C CA . ILE A 1 413 ? 10.604 0.457 15.853 1.00 93.25 413 ILE A CA 1
ATOM 3316 C C . ILE A 1 413 ? 9.340 1.222 16.260 1.00 93.25 413 ILE A C 1
ATOM 3318 O O . ILE A 1 413 ? 9.024 1.284 17.448 1.00 93.25 413 ILE A O 1
ATOM 3322 N N . GLY A 1 414 ? 8.596 1.757 15.287 1.00 92.75 414 GLY A N 1
ATOM 3323 C CA . GLY A 1 414 ? 7.355 2.491 15.538 1.00 92.75 414 GLY A CA 1
ATOM 3324 C C . GLY A 1 414 ? 6.325 1.664 16.310 1.00 92.75 414 GLY A C 1
ATOM 3325 O O . GLY A 1 414 ? 5.750 2.144 17.284 1.00 92.75 414 GLY A O 1
ATOM 3326 N N . ALA A 1 415 ? 6.157 0.392 15.951 1.00 90.81 415 ALA A N 1
ATOM 3327 C CA . ALA A 1 415 ? 5.267 -0.522 16.654 1.00 90.81 415 ALA A CA 1
ATOM 3328 C C . ALA A 1 415 ? 5.683 -0.750 18.109 1.00 90.81 415 ALA A C 1
ATOM 3330 O O . ALA A 1 415 ? 4.844 -0.640 18.999 1.00 90.81 415 ALA A O 1
ATOM 3331 N N . TYR A 1 416 ? 6.967 -1.016 18.376 1.00 89.44 416 TYR A N 1
ATOM 3332 C CA . TYR A 1 416 ? 7.461 -1.177 19.749 1.00 89.44 416 TYR A CA 1
ATOM 3333 C C . TYR A 1 416 ? 7.211 0.076 20.597 1.00 89.44 416 TYR A C 1
ATOM 3335 O O . TYR A 1 416 ? 6.825 -0.037 21.761 1.00 89.44 416 TYR A O 1
ATOM 3343 N N . LEU A 1 417 ? 7.405 1.263 20.016 1.00 90.88 417 LEU A N 1
ATOM 3344 C CA . LEU A 1 417 ? 7.176 2.538 20.693 1.00 90.88 417 LEU A CA 1
ATOM 3345 C C . LEU A 1 417 ? 5.688 2.785 20.981 1.00 90.88 417 LEU A C 1
ATOM 3347 O O . LEU A 1 417 ? 5.347 3.204 22.086 1.00 90.88 417 LEU A O 1
ATOM 3351 N N . GLN A 1 418 ? 4.797 2.478 20.035 1.00 90.19 418 GLN A N 1
ATOM 3352 C CA . GLN A 1 418 ? 3.351 2.606 20.242 1.00 90.19 418 GLN A CA 1
ATOM 3353 C C . GLN A 1 418 ? 2.814 1.571 21.238 1.00 90.19 418 GLN A C 1
ATOM 3355 O O . GLN A 1 418 ? 2.020 1.916 22.108 1.00 90.19 418 GLN A O 1
ATOM 3360 N N . ILE A 1 419 ? 3.305 0.328 21.192 1.00 86.88 419 ILE A N 1
ATOM 3361 C CA . ILE A 1 419 ? 2.980 -0.703 22.191 1.00 86.88 419 ILE A CA 1
ATOM 3362 C C . ILE A 1 419 ? 3.414 -0.246 23.585 1.00 86.88 419 ILE A C 1
ATOM 3364 O O . ILE A 1 419 ? 2.657 -0.395 24.543 1.00 86.88 419 ILE A O 1
ATOM 3368 N N . ALA A 1 420 ? 4.612 0.333 23.715 1.00 85.62 420 ALA A N 1
ATOM 3369 C CA . ALA A 1 420 ? 5.098 0.860 24.987 1.00 85.62 420 ALA A CA 1
ATOM 3370 C C . ALA A 1 420 ? 4.202 1.983 25.542 1.00 85.62 420 ALA A C 1
ATOM 3372 O O . ALA A 1 420 ? 4.080 2.113 26.758 1.00 85.62 420 ALA A O 1
ATOM 3373 N N . ALA A 1 421 ? 3.551 2.756 24.670 1.00 87.62 421 ALA A N 1
ATOM 3374 C CA . ALA A 1 421 ? 2.663 3.852 25.043 1.00 87.62 421 ALA A CA 1
ATOM 3375 C C . ALA A 1 421 ? 1.227 3.427 25.391 1.00 87.62 421 ALA A C 1
ATOM 3377 O O . ALA A 1 421 ? 0.460 4.245 25.901 1.00 87.62 421 ALA A O 1
ATOM 3378 N N . LEU A 1 422 ? 0.842 2.166 25.155 1.00 86.12 422 LEU A N 1
ATOM 3379 C CA . LEU A 1 422 ? -0.513 1.698 25.450 1.00 86.12 422 LEU A CA 1
ATOM 3380 C C . LEU A 1 422 ? -0.854 1.872 26.938 1.00 86.12 422 LEU A C 1
ATOM 3382 O O . LEU A 1 422 ? -0.134 1.401 27.828 1.00 86.12 422 LEU A O 1
ATOM 3386 N N . GLY A 1 423 ? -1.975 2.554 27.194 1.00 76.50 423 GLY A N 1
ATOM 3387 C CA . GLY A 1 423 ? -2.497 2.807 28.539 1.00 76.50 423 GLY A CA 1
ATOM 3388 C C . GLY A 1 423 ? -1.637 3.747 29.392 1.00 76.50 423 GLY A C 1
ATOM 3389 O O . GLY A 1 423 ? -1.722 3.690 30.615 1.00 76.50 423 GLY A O 1
ATOM 3390 N N . VAL A 1 424 ? -0.778 4.565 28.775 1.00 82.56 424 VAL A N 1
ATOM 3391 C CA . VAL A 1 424 ? 0.063 5.552 29.467 1.00 82.56 424 VAL A CA 1
ATOM 3392 C C . VAL A 1 424 ? -0.604 6.928 29.398 1.00 82.56 424 VAL A C 1
ATOM 3394 O O . VAL A 1 424 ? -0.919 7.415 28.313 1.00 82.56 424 VAL A O 1
ATOM 3397 N N . GLU A 1 425 ? -0.834 7.558 30.551 1.00 76.44 425 GLU A N 1
ATOM 3398 C CA . GLU A 1 425 ? -1.362 8.926 30.619 1.00 76.44 425 GLU A CA 1
ATOM 3399 C C . GLU A 1 425 ? -0.299 9.958 30.200 1.00 76.44 425 GLU A C 1
ATOM 3401 O O . GLU A 1 425 ? 0.907 9.719 30.299 1.00 76.44 425 GLU A O 1
ATOM 3406 N N . LYS A 1 426 ? -0.730 11.136 29.731 1.00 55.72 426 LYS A N 1
ATOM 3407 C CA . LYS A 1 426 ? 0.203 12.252 29.506 1.00 55.72 426 LYS A CA 1
ATOM 3408 C C . LYS A 1 426 ? 0.814 12.663 30.854 1.00 55.72 426 LYS A C 1
ATOM 3410 O O . LYS A 1 426 ? 0.081 12.823 31.821 1.00 55.72 426 LYS A O 1
ATOM 3415 N N . ASP A 1 427 ? 2.137 12.841 30.881 1.00 62.50 427 ASP A N 1
ATOM 3416 C CA . ASP A 1 427 ? 2.964 13.246 32.038 1.00 62.50 427 ASP A CA 1
ATOM 3417 C C . ASP A 1 427 ? 3.373 12.143 33.040 1.00 62.50 427 ASP A C 1
ATOM 3419 O O . ASP A 1 427 ? 3.702 12.426 34.193 1.00 62.50 427 ASP A O 1
ATOM 3423 N N . THR A 1 428 ? 3.439 10.879 32.612 1.00 69.00 428 THR A N 1
ATOM 3424 C CA . THR A 1 428 ? 4.016 9.796 33.430 1.00 69.00 428 THR A CA 1
ATOM 3425 C C . THR A 1 428 ? 5.547 9.834 33.500 1.00 69.00 428 THR A C 1
ATOM 3427 O O . THR A 1 428 ? 6.223 10.214 32.540 1.00 69.00 428 THR A O 1
ATOM 3430 N N . GLU A 1 429 ? 6.096 9.331 34.611 1.00 84.38 429 GLU A N 1
ATOM 3431 C CA . GLU A 1 429 ? 7.527 9.027 34.755 1.00 84.38 429 GLU A CA 1
ATOM 3432 C C . GLU A 1 429 ? 8.052 8.160 33.590 1.00 84.38 429 GLU A C 1
ATOM 3434 O O . GLU A 1 429 ? 7.299 7.346 33.040 1.00 84.38 429 GLU A O 1
ATOM 3439 N N . PRO A 1 430 ? 9.339 8.288 33.208 1.00 90.81 430 PRO A N 1
ATOM 3440 C CA . PRO A 1 430 ? 9.894 7.528 32.098 1.00 90.81 430 PRO A CA 1
ATOM 3441 C C . PRO A 1 430 ? 9.758 6.017 32.284 1.00 90.81 430 PRO A C 1
ATOM 3443 O O . PRO A 1 430 ? 10.203 5.461 33.291 1.00 90.81 430 PRO A O 1
ATOM 3446 N N . LEU A 1 431 ? 9.232 5.340 31.263 1.00 90.38 431 LEU A N 1
ATOM 3447 C CA . LEU A 1 431 ? 9.045 3.893 31.292 1.00 90.38 431 LEU A CA 1
ATOM 3448 C C . LEU A 1 431 ? 10.393 3.168 31.351 1.00 90.38 431 LEU A C 1
ATOM 3450 O O . LEU A 1 431 ? 11.361 3.504 30.648 1.00 90.38 431 LEU A O 1
ATOM 3454 N N . ASN A 1 432 ? 10.463 2.147 32.196 1.00 90.81 432 ASN A N 1
ATOM 3455 C CA . ASN A 1 432 ? 11.626 1.283 32.321 1.00 90.81 432 ASN A CA 1
ATOM 3456 C C . ASN A 1 432 ? 11.501 0.039 31.416 1.00 90.81 432 ASN A C 1
ATOM 3458 O O . ASN A 1 432 ? 10.505 -0.176 30.730 1.00 90.81 432 ASN A O 1
ATOM 3462 N N . THR A 1 433 ? 12.547 -0.789 31.375 1.00 88.00 433 THR A N 1
ATOM 3463 C CA . THR A 1 433 ? 12.572 -1.994 30.530 1.00 88.00 433 THR A CA 1
ATOM 3464 C C . THR A 1 433 ? 11.451 -2.983 30.869 1.00 88.00 433 THR A C 1
ATOM 3466 O O . THR A 1 433 ? 10.880 -3.578 29.958 1.00 88.00 433 THR A O 1
ATOM 3469 N N . PHE A 1 434 ? 11.118 -3.141 32.152 1.00 84.88 434 PHE A N 1
ATOM 3470 C CA . PHE A 1 434 ? 10.060 -4.044 32.604 1.00 84.88 434 PHE A CA 1
ATOM 3471 C C . PHE A 1 434 ? 8.682 -3.574 32.123 1.00 84.88 434 PHE A C 1
ATOM 3473 O O . PHE A 1 434 ? 7.889 -4.387 31.658 1.00 84.88 434 PHE A O 1
ATOM 3480 N N . ASP A 1 435 ? 8.427 -2.263 32.140 1.00 85.56 435 ASP A N 1
ATOM 3481 C CA . ASP A 1 435 ? 7.168 -1.676 31.664 1.00 85.56 435 ASP A CA 1
ATOM 3482 C C . ASP A 1 435 ? 6.906 -1.974 30.182 1.00 85.56 435 ASP A C 1
ATOM 3484 O O . ASP A 1 435 ? 5.773 -2.271 29.791 1.00 85.56 435 ASP A O 1
ATOM 3488 N N . ILE A 1 436 ? 7.954 -1.903 29.354 1.00 85.62 436 ILE A N 1
ATOM 3489 C CA . ILE A 1 436 ? 7.874 -2.239 27.928 1.00 85.62 436 ILE A CA 1
ATOM 3490 C C . ILE A 1 436 ? 7.680 -3.743 27.758 1.00 85.62 436 ILE A C 1
ATOM 3492 O O . ILE A 1 436 ? 6.777 -4.161 27.039 1.00 85.62 436 ILE A O 1
ATOM 3496 N N . GLN A 1 437 ? 8.498 -4.558 28.430 1.00 83.12 437 GLN A N 1
ATOM 3497 C CA . GLN A 1 437 ? 8.412 -6.019 28.361 1.00 83.12 437 GLN A CA 1
ATOM 3498 C C . GLN A 1 437 ? 7.023 -6.526 28.733 1.00 83.12 437 GLN A C 1
ATOM 3500 O O . GLN A 1 437 ? 6.493 -7.388 28.043 1.00 83.12 437 GLN A O 1
ATOM 3505 N N . LEU A 1 438 ? 6.420 -5.971 29.784 1.00 81.88 438 LEU A N 1
ATOM 3506 C CA . LEU A 1 438 ? 5.087 -6.344 30.234 1.00 81.88 438 LEU A CA 1
ATOM 3507 C C . LEU A 1 438 ? 4.025 -6.053 29.165 1.00 81.88 438 LEU A C 1
ATOM 3509 O O . LEU A 1 438 ? 3.203 -6.919 28.880 1.00 81.88 438 LEU A O 1
ATOM 3513 N N . ARG A 1 439 ? 4.058 -4.866 28.545 1.00 82.31 439 ARG A N 1
ATOM 3514 C CA . ARG A 1 439 ? 3.112 -4.480 27.479 1.00 82.31 439 ARG A CA 1
ATOM 3515 C C . ARG A 1 439 ? 3.302 -5.312 26.223 1.00 82.31 439 ARG A C 1
ATOM 3517 O O . ARG A 1 439 ? 2.346 -5.877 25.713 1.00 82.31 439 ARG A O 1
ATOM 3524 N N . VAL A 1 440 ? 4.546 -5.462 25.777 1.00 77.25 440 VAL A N 1
ATOM 3525 C CA . VAL A 1 440 ? 4.914 -6.360 24.677 1.00 77.25 440 VAL A CA 1
ATOM 3526 C C . VAL A 1 440 ? 4.406 -7.774 24.976 1.00 77.25 440 VAL A C 1
ATOM 3528 O O . VAL A 1 440 ? 3.759 -8.392 24.146 1.00 77.25 440 VAL A O 1
ATOM 3531 N N . HIS A 1 441 ? 4.581 -8.279 26.196 1.00 75.12 441 HIS A N 1
ATOM 3532 C CA . HIS A 1 441 ? 4.129 -9.619 26.554 1.00 75.12 441 HIS A CA 1
ATOM 3533 C C . HIS A 1 441 ? 2.607 -9.796 26.538 1.00 75.12 441 HIS A C 1
ATOM 3535 O O . HIS A 1 441 ? 2.149 -10.922 26.372 1.00 75.12 441 HIS A O 1
ATOM 3541 N N . ARG A 1 442 ? 1.818 -8.734 26.694 1.00 75.62 442 ARG A N 1
ATOM 3542 C CA . ARG A 1 442 ? 0.353 -8.813 26.782 1.00 75.62 442 ARG A CA 1
ATOM 3543 C C . ARG A 1 442 ? -0.360 -8.977 25.447 1.00 75.62 442 ARG A C 1
ATOM 3545 O O . ARG A 1 442 ? -1.521 -9.379 25.446 1.00 75.62 442 ARG A O 1
ATOM 3552 N N . PHE A 1 443 ? 0.330 -8.756 24.330 1.00 73.31 443 PHE A N 1
ATOM 3553 C CA . PHE A 1 443 ? -0.279 -8.824 23.005 1.00 73.31 443 PHE A CA 1
ATOM 3554 C C . PHE A 1 443 ? 0.387 -9.856 22.088 1.00 73.31 443 PHE A C 1
ATOM 3556 O O . PHE A 1 443 ? 1.584 -10.127 22.175 1.00 73.31 443 PHE A O 1
ATOM 3563 N N . HIS A 1 444 ? -0.396 -10.432 21.182 1.00 70.44 444 HIS A N 1
ATOM 3564 C CA . HIS A 1 444 ? 0.067 -11.117 19.979 1.00 70.44 444 HIS A CA 1
ATOM 3565 C C . HIS A 1 444 ? -0.220 -10.235 18.770 1.00 70.44 444 HIS A C 1
ATOM 3567 O O . HIS A 1 444 ? -1.326 -9.717 18.647 1.00 70.44 444 HIS A O 1
ATOM 3573 N N . LEU A 1 445 ? 0.739 -10.105 17.855 1.00 66.44 445 LEU A N 1
ATOM 3574 C CA . LEU A 1 445 ? 0.431 -9.571 16.531 1.00 66.44 445 LEU A CA 1
ATOM 3575 C C . LEU A 1 445 ? -0.449 -10.585 15.806 1.00 66.44 445 LEU A C 1
ATOM 3577 O O . LEU A 1 445 ? -0.068 -11.746 15.651 1.00 66.44 445 LEU A O 1
ATOM 3581 N N . LEU A 1 446 ? -1.631 -10.153 15.390 1.00 62.19 446 LEU A N 1
ATOM 3582 C CA . LEU A 1 446 ? -2.460 -10.916 14.480 1.00 62.19 446 LEU A CA 1
ATOM 3583 C C . LEU A 1 446 ? -2.124 -10.519 13.056 1.00 62.19 446 LEU A C 1
ATOM 3585 O O . LEU A 1 446 ? -1.988 -9.336 12.740 1.00 62.19 446 LEU A O 1
ATOM 3589 N N . SER A 1 447 ? -2.092 -11.520 12.179 1.00 52.94 447 SER A N 1
ATOM 3590 C CA . SER A 1 447 ? -2.327 -11.235 10.772 1.00 52.94 447 SER A CA 1
ATOM 3591 C C . SER A 1 447 ? -3.696 -10.554 10.678 1.00 52.94 447 SER A C 1
ATOM 3593 O O . SER A 1 447 ? -4.640 -11.068 11.289 1.00 52.94 447 SER A O 1
ATOM 3595 N N . PRO A 1 448 ? -3.822 -9.397 10.005 1.00 51.00 448 PRO A N 1
ATOM 3596 C CA . PRO A 1 448 ? -5.136 -8.821 9.761 1.00 51.00 448 PRO A CA 1
ATOM 3597 C C . PRO A 1 448 ? -6.043 -9.912 9.176 1.00 51.00 448 PRO A C 1
ATOM 3599 O O . PRO A 1 448 ? -5.598 -10.692 8.330 1.00 51.00 448 PRO A O 1
ATOM 3602 N N . GLU A 1 449 ? -7.283 -10.008 9.669 1.00 39.25 449 GLU A N 1
ATOM 3603 C CA . GLU A 1 449 ? -8.319 -10.808 9.012 1.00 39.25 449 GLU A CA 1
ATOM 3604 C C . GLU A 1 449 ? -8.372 -10.326 7.567 1.00 39.25 449 GLU A C 1
ATOM 3606 O O . GLU A 1 449 ? -8.755 -9.192 7.279 1.00 39.25 449 GLU A O 1
ATOM 3611 N N . ARG A 1 450 ? -7.855 -11.156 6.664 1.00 38.22 450 ARG A N 1
ATOM 3612 C CA . ARG A 1 450 ? -7.902 -10.866 5.242 1.00 38.22 450 ARG A CA 1
ATOM 3613 C C . ARG A 1 450 ? -9.378 -10.905 4.843 1.00 38.22 450 ARG A C 1
ATOM 3615 O O . ARG A 1 450 ? -10.067 -11.833 5.274 1.00 38.22 450 ARG A O 1
ATOM 3622 N N . PRO A 1 451 ? -9.861 -10.004 3.971 1.00 32.84 451 PRO A N 1
ATOM 3623 C CA . PRO A 1 451 ? -10.959 -10.394 3.093 1.00 32.84 451 PRO A CA 1
ATOM 3624 C C . PRO A 1 451 ? -10.548 -11.740 2.477 1.00 32.84 451 PRO A C 1
ATOM 3626 O O . PRO A 1 451 ? -9.411 -11.851 2.036 1.00 32.84 451 PRO A O 1
ATOM 3629 N N . GLU A 1 452 ? -11.404 -12.759 2.546 1.00 27.84 452 GLU A N 1
ATOM 3630 C CA . GLU A 1 452 ? -11.142 -14.215 2.467 1.00 27.84 452 GLU A CA 1
ATOM 3631 C C . GLU A 1 452 ? -10.329 -14.790 1.276 1.00 27.84 452 GLU A C 1
ATOM 3633 O O . GLU A 1 452 ? -10.369 -15.989 1.005 1.00 27.84 452 GLU A O 1
ATOM 3638 N N . GLN A 1 453 ? -9.546 -14.018 0.535 1.00 32.62 453 GLN A N 1
ATOM 3639 C CA . GLN A 1 453 ? -8.742 -14.493 -0.583 1.00 32.62 453 GLN A CA 1
ATOM 3640 C C . GLN A 1 453 ? -7.289 -14.015 -0.436 1.00 32.62 453 GLN A C 1
ATOM 3642 O O . GLN A 1 453 ? -7.005 -13.028 0.228 1.00 32.62 453 GLN A O 1
ATOM 3647 N N . TYR A 1 454 ? -6.353 -14.734 -1.056 1.00 42.03 454 TYR A N 1
ATOM 3648 C CA . TYR A 1 454 ? -4.961 -14.327 -1.332 1.00 42.03 454 TYR A CA 1
ATOM 3649 C C . TYR A 1 454 ? -3.788 -14.892 -0.512 1.00 42.03 454 TYR A C 1
ATOM 3651 O O . TYR A 1 454 ? -2.657 -14.603 -0.884 1.00 42.03 454 TYR A O 1
ATOM 3659 N N . VAL A 1 455 ? -3.948 -15.780 0.485 1.00 29.95 455 VAL A N 1
ATOM 3660 C CA . VAL A 1 455 ? -2.780 -16.583 0.974 1.00 29.95 455 VAL A CA 1
ATOM 3661 C C . VAL A 1 455 ? -2.724 -18.011 0.429 1.00 29.95 455 VAL A C 1
ATOM 3663 O O . VAL A 1 455 ? -1.658 -18.617 0.410 1.00 29.95 455 VAL A O 1
ATOM 3666 N N . ALA A 1 456 ? -3.818 -18.520 -0.140 1.00 30.05 456 ALA A N 1
ATOM 3667 C CA . ALA A 1 456 ? -3.842 -19.859 -0.735 1.00 30.05 456 ALA A CA 1
ATOM 3668 C C . ALA A 1 456 ? -3.267 -19.933 -2.169 1.00 30.05 456 ALA A C 1
ATOM 3670 O O . ALA A 1 456 ? -3.055 -21.024 -2.686 1.00 30.05 456 ALA A O 1
ATOM 3671 N N . GLN A 1 457 ? -2.980 -18.805 -2.832 1.00 35.47 457 GLN A N 1
ATOM 3672 C CA . GLN A 1 457 ? -2.681 -18.791 -4.277 1.00 35.47 457 GLN A CA 1
ATOM 3673 C C . GLN A 1 457 ? -1.212 -19.020 -4.676 1.00 35.47 457 GLN A C 1
ATOM 3675 O O . GLN A 1 457 ? -0.923 -19.057 -5.868 1.00 35.47 457 GLN A O 1
ATOM 3680 N N . TRP A 1 458 ? -0.280 -19.209 -3.736 1.00 32.47 458 TRP A N 1
ATOM 3681 C CA . TRP A 1 458 ? 1.149 -19.337 -4.081 1.00 32.47 458 TRP A CA 1
ATOM 3682 C C . TRP A 1 458 ? 1.748 -20.745 -3.962 1.00 32.47 458 TRP A C 1
ATOM 3684 O O . TRP A 1 458 ? 2.882 -20.942 -4.393 1.00 32.47 458 TRP A O 1
ATOM 3694 N N . LYS A 1 459 ? 1.024 -21.744 -3.432 1.00 32.94 459 LYS A N 1
ATOM 3695 C CA . LYS A 1 459 ? 1.574 -23.108 -3.257 1.00 32.94 459 LYS A CA 1
ATOM 3696 C C . LYS A 1 459 ? 0.884 -24.227 -4.041 1.00 32.94 459 LYS A C 1
ATOM 3698 O O . LYS A 1 459 ? 1.453 -25.308 -4.127 1.00 32.94 459 LYS A O 1
ATOM 3703 N N . GLU A 1 460 ? -0.241 -23.977 -4.705 1.00 31.03 460 GLU A N 1
ATOM 3704 C CA . GLU A 1 460 ? -0.943 -25.005 -5.494 1.00 31.03 460 GLU A CA 1
ATOM 3705 C C . GLU A 1 460 ? -1.113 -24.582 -6.958 1.00 31.03 460 GLU A C 1
ATOM 3707 O O . GLU A 1 460 ? -2.205 -24.446 -7.495 1.00 31.03 460 GLU A O 1
ATOM 3712 N N . GLY A 1 461 ? 0.025 -24.368 -7.619 1.00 30.69 461 GLY A N 1
ATOM 3713 C CA . GLY A 1 461 ? 0.132 -24.274 -9.079 1.00 30.69 461 GLY A CA 1
ATOM 3714 C C . GLY A 1 461 ? 0.570 -25.584 -9.746 1.00 30.69 461 GLY A C 1
ATOM 3715 O O . GLY A 1 461 ? 0.990 -25.561 -10.898 1.00 30.69 461 GLY A O 1
ATOM 3716 N N . LEU A 1 462 ? 0.517 -26.714 -9.030 1.00 34.56 462 LEU A N 1
ATOM 3717 C CA . LEU A 1 462 ? 0.757 -28.062 -9.553 1.00 34.56 462 LEU A CA 1
ATOM 3718 C C . LEU A 1 462 ? -0.172 -29.066 -8.858 1.00 34.56 462 LEU A C 1
ATOM 3720 O O . LEU A 1 462 ? 0.241 -29.795 -7.964 1.00 34.56 462 LEU A O 1
ATOM 3724 N N . SER A 1 463 ? -1.440 -29.088 -9.256 1.00 31.61 463 SER A N 1
ATOM 3725 C CA . SER A 1 463 ? -2.214 -30.293 -9.604 1.00 31.61 463 SER A CA 1
ATOM 3726 C C . SER A 1 463 ? -3.718 -30.049 -9.458 1.00 31.61 463 SER A C 1
ATOM 3728 O O . SER A 1 463 ? -4.180 -29.115 -8.818 1.00 31.61 463 SER A O 1
ATOM 3730 N N . SER A 1 464 ? -4.448 -30.837 -10.225 1.00 41.84 464 SER A N 1
ATOM 3731 C CA . SER A 1 464 ? -5.839 -30.738 -10.649 1.00 41.84 464 SER A CA 1
ATOM 3732 C C . SER A 1 464 ? -6.901 -31.035 -9.575 1.00 41.84 464 SER A C 1
ATOM 3734 O O . SER A 1 464 ? -6.638 -31.799 -8.657 1.00 41.84 464 SER A O 1
ATOM 3736 N N . GLU A 1 465 ? -8.127 -30.543 -9.854 1.00 41.00 465 GLU A N 1
ATOM 3737 C CA . GLU A 1 465 ? -9.459 -30.942 -9.316 1.00 41.00 465 GLU A CA 1
ATOM 3738 C C . GLU A 1 465 ? -9.833 -30.396 -7.916 1.00 41.00 465 GLU A C 1
ATOM 3740 O O . GLU A 1 465 ? -9.080 -30.538 -6.972 1.00 41.00 465 GLU A O 1
ATOM 3745 N N . HIS A 1 466 ? -10.970 -29.735 -7.643 1.00 36.31 466 HIS A N 1
ATOM 3746 C CA . HIS A 1 466 ? -12.279 -29.591 -8.294 1.00 36.31 466 HIS A CA 1
ATOM 3747 C C . HIS A 1 466 ? -12.819 -28.150 -8.147 1.00 36.31 466 HIS A C 1
ATOM 3749 O O . HIS A 1 466 ? -12.648 -27.501 -7.117 1.00 36.31 466 HIS A O 1
ATOM 3755 N N . LYS A 1 467 ? -13.556 -27.666 -9.157 1.00 39.50 467 LYS A N 1
ATOM 3756 C CA . LYS A 1 467 ? -14.307 -26.402 -9.100 1.00 39.50 467 LYS A CA 1
ATOM 3757 C C . LYS A 1 467 ? -15.556 -26.545 -8.225 1.00 39.50 467 LYS A C 1
ATOM 3759 O O . LYS A 1 467 ? -16.498 -27.221 -8.628 1.00 39.50 467 LYS A O 1
ATOM 3764 N N . LEU A 1 468 ? -15.625 -25.803 -7.124 1.00 37.78 468 LEU A N 1
ATOM 3765 C CA . LEU A 1 468 ? -16.894 -25.317 -6.573 1.00 37.78 468 LEU A CA 1
ATOM 3766 C C . LEU A 1 468 ? -16.995 -23.826 -6.896 1.00 37.78 468 LEU A C 1
ATOM 3768 O O . LEU A 1 468 ? -16.611 -22.957 -6.121 1.00 37.78 468 LEU A O 1
ATOM 3772 N N . GLN A 1 469 ? -17.435 -23.542 -8.120 1.00 36.84 469 GLN A N 1
ATOM 3773 C CA . GLN A 1 469 ? -17.702 -22.188 -8.590 1.00 36.84 469 GLN A CA 1
ATOM 3774 C C . GLN A 1 469 ? -19.171 -21.876 -8.266 1.00 36.84 469 GLN A C 1
ATOM 3776 O O . GLN A 1 469 ? -20.055 -22.201 -9.052 1.00 36.84 469 GLN A O 1
ATOM 3781 N N . TYR A 1 470 ? -19.435 -21.328 -7.073 1.00 38.28 470 TYR A N 1
ATOM 3782 C CA . TYR A 1 470 ? -20.802 -21.069 -6.589 1.00 38.28 470 TYR A CA 1
ATOM 3783 C C . TYR A 1 470 ? -21.501 -19.915 -7.318 1.00 38.28 470 TYR A C 1
ATOM 3785 O O . TYR A 1 470 ? -22.717 -19.936 -7.482 1.00 38.28 470 TYR A O 1
ATOM 3793 N N . PHE A 1 471 ? -20.736 -18.935 -7.803 1.00 35.72 471 PHE A N 1
ATOM 3794 C CA . PHE A 1 471 ? -21.264 -17.765 -8.498 1.00 35.72 471 PHE A CA 1
ATOM 3795 C C . PHE A 1 471 ? -20.547 -17.568 -9.835 1.00 35.72 471 PHE A C 1
ATOM 3797 O O . PHE A 1 471 ? -19.326 -17.707 -9.940 1.00 35.72 471 PHE A O 1
ATOM 3804 N N . LYS A 1 472 ? -21.324 -17.250 -10.873 1.00 44.78 472 LYS A N 1
ATOM 3805 C CA . LYS A 1 472 ? -20.830 -16.839 -12.188 1.00 44.78 472 LYS A CA 1
ATOM 3806 C C . LYS A 1 472 ? -20.977 -15.326 -12.279 1.00 44.78 472 LYS A C 1
ATOM 3808 O O . LYS A 1 472 ? -22.101 -14.834 -12.321 1.00 44.78 472 LYS A O 1
ATOM 3813 N N . ASP A 1 473 ? -19.857 -14.618 -12.326 1.00 43.88 473 ASP A N 1
ATOM 3814 C CA . ASP A 1 473 ? -19.850 -13.175 -12.545 1.00 43.88 473 ASP A CA 1
ATOM 3815 C C . ASP A 1 473 ? -20.434 -12.849 -13.932 1.00 43.88 473 ASP A C 1
ATOM 3817 O O . ASP A 1 473 ? -19.972 -13.360 -14.956 1.00 43.88 473 ASP A O 1
ATOM 3821 N N . ARG A 1 474 ? -21.500 -12.045 -13.943 1.00 44.59 474 ARG A N 1
ATOM 3822 C CA . ARG A 1 474 ? -22.179 -11.524 -15.140 1.00 44.59 474 ARG A CA 1
ATOM 3823 C C . ARG A 1 474 ? -22.284 -10.000 -15.113 1.00 44.59 474 ARG A C 1
ATOM 3825 O O . ARG A 1 474 ? -23.078 -9.435 -15.852 1.00 44.59 474 ARG A O 1
ATOM 3832 N N . THR A 1 475 ? -21.502 -9.315 -14.281 1.00 42.16 475 THR A N 1
ATOM 3833 C CA . THR A 1 475 ? -21.559 -7.848 -14.143 1.00 42.16 475 THR A CA 1
ATOM 3834 C C . THR A 1 475 ? -21.247 -7.093 -15.443 1.00 42.16 475 THR A C 1
ATOM 3836 O O . THR A 1 475 ? -21.672 -5.951 -15.603 1.00 42.16 475 THR A O 1
ATOM 3839 N N . SER A 1 476 ? -20.577 -7.737 -16.406 1.00 42.59 476 SER A N 1
ATOM 3840 C CA . SER A 1 476 ? -20.335 -7.221 -17.763 1.00 42.59 476 SER A CA 1
ATOM 3841 C C . SER A 1 476 ? -21.461 -7.507 -18.771 1.00 42.59 476 SER A C 1
ATOM 3843 O O . SER A 1 476 ? -21.472 -6.922 -19.855 1.00 42.59 476 SER A O 1
ATOM 3845 N N . GLU A 1 477 ? -22.422 -8.376 -18.443 1.00 48.34 477 GLU A N 1
ATOM 3846 C CA . GLU A 1 477 ? -23.590 -8.663 -19.278 1.00 48.34 477 GLU A CA 1
ATOM 3847 C C . GLU A 1 477 ? -24.696 -7.639 -18.962 1.00 48.34 477 GLU A C 1
ATOM 3849 O O . GLU A 1 477 ? -25.301 -7.647 -17.890 1.00 48.34 477 GLU A O 1
ATOM 3854 N N . THR A 1 478 ? -24.981 -6.724 -19.892 1.00 44.81 478 THR A N 1
ATOM 3855 C CA . THR A 1 478 ? -26.065 -5.743 -19.729 1.00 44.81 478 THR A CA 1
ATOM 3856 C C . THR A 1 478 ? -27.429 -6.432 -19.865 1.00 44.81 478 THR A C 1
ATOM 3858 O O . THR A 1 478 ? -27.945 -6.585 -20.967 1.00 44.81 478 THR A O 1
ATOM 3861 N N . ILE A 1 479 ? -28.011 -6.865 -18.744 1.00 47.09 479 ILE A N 1
ATOM 3862 C CA . ILE A 1 479 ? -29.354 -7.483 -18.689 1.00 47.09 479 ILE A CA 1
ATOM 3863 C C . ILE A 1 479 ? -30.494 -6.468 -18.487 1.00 47.09 479 ILE A C 1
ATOM 3865 O O . ILE A 1 479 ? -31.658 -6.817 -18.655 1.00 47.09 479 ILE A O 1
ATOM 3869 N N . PHE A 1 480 ? -30.172 -5.208 -18.176 1.00 43.03 480 PHE A N 1
ATOM 3870 C CA . PHE A 1 480 ? -31.132 -4.110 -18.029 1.00 43.03 480 PHE A CA 1
ATOM 3871 C C . PHE A 1 480 ? -30.836 -2.998 -19.041 1.00 43.03 480 PHE A C 1
ATOM 3873 O O . PHE A 1 480 ? -29.708 -2.519 -19.135 1.00 43.03 480 PHE A O 1
ATOM 3880 N N . SER A 1 481 ? -31.847 -2.552 -19.786 1.00 47.03 481 SER A N 1
ATOM 3881 C CA . SER A 1 481 ? -31.751 -1.371 -20.651 1.00 47.03 481 SER A CA 1
ATOM 3882 C C . SER A 1 481 ? -32.033 -0.090 -19.861 1.00 47.03 481 SER A C 1
ATOM 3884 O O . SER A 1 481 ? -33.031 -0.015 -19.144 1.00 47.03 481 SER A O 1
ATOM 3886 N N . GLN A 1 482 ? -31.188 0.930 -20.028 1.00 38.78 482 GLN A N 1
ATOM 3887 C CA . GLN A 1 482 ? -31.350 2.256 -19.425 1.00 38.78 482 GLN A CA 1
ATOM 3888 C C . GLN A 1 482 ? -32.701 2.884 -19.817 1.00 38.78 482 GLN A C 1
ATOM 3890 O O . GLN A 1 482 ? -32.993 3.039 -21.003 1.00 38.78 482 GLN A O 1
ATOM 3895 N N . PHE A 1 483 ? -33.507 3.274 -18.825 1.00 41.59 483 PHE A N 1
ATOM 3896 C CA . PHE A 1 483 ? -34.713 4.081 -19.025 1.00 41.59 483 PHE A CA 1
ATOM 3897 C C . PHE A 1 483 ? -34.399 5.543 -18.687 1.00 41.59 483 PHE A C 1
ATOM 3899 O O . PHE A 1 483 ? -33.797 5.835 -17.654 1.00 41.59 483 PHE A O 1
ATOM 3906 N N . ASP A 1 484 ? -34.750 6.465 -19.579 1.00 38.50 484 ASP A N 1
ATOM 3907 C CA . ASP A 1 484 ? -34.257 7.841 -19.536 1.00 38.50 484 ASP A CA 1
ATOM 3908 C C . ASP A 1 484 ? -35.184 8.775 -18.723 1.00 38.50 484 ASP A C 1
ATOM 3910 O O . ASP A 1 484 ? -36.257 9.170 -19.180 1.00 38.50 484 ASP A O 1
ATOM 3914 N N . CYS A 1 485 ? -34.758 9.159 -17.512 1.00 37.69 485 CYS A N 1
ATOM 3915 C CA . CYS A 1 485 ? -35.446 10.100 -16.608 1.00 37.69 485 CYS A CA 1
ATOM 3916 C C . CYS A 1 485 ? -35.273 11.592 -16.988 1.00 37.69 485 CYS A C 1
ATOM 3918 O O . CYS A 1 485 ? -35.486 12.486 -16.161 1.00 37.69 485 CYS A O 1
ATOM 3920 N N . ASN A 1 486 ? -34.916 11.904 -18.237 1.00 40.84 486 ASN A N 1
ATOM 3921 C CA . ASN A 1 486 ? -34.588 13.253 -18.720 1.00 40.84 486 ASN A CA 1
ATOM 3922 C C . ASN A 1 486 ? -35.702 14.328 -18.633 1.00 40.84 486 ASN A C 1
ATOM 3924 O O . ASN A 1 486 ? -35.463 15.487 -18.987 1.00 40.84 486 ASN A O 1
ATOM 3928 N N . GLN A 1 487 ? -36.902 14.015 -18.133 1.00 43.16 487 GLN A N 1
ATOM 3929 C CA . GLN A 1 487 ? -37.922 15.030 -17.822 1.00 43.16 487 GLN A CA 1
ATOM 3930 C C . GLN A 1 487 ? -37.692 15.725 -16.466 1.00 43.16 487 GLN A C 1
ATOM 3932 O O . GLN A 1 487 ? -37.923 16.929 -16.371 1.00 43.16 487 GLN A O 1
ATOM 3937 N N . LEU A 1 488 ? -37.142 15.033 -15.460 1.00 43.28 488 LEU A N 1
ATOM 3938 C CA . LEU A 1 488 ? -36.872 15.606 -14.127 1.00 43.28 488 LEU A CA 1
ATOM 3939 C C . LEU A 1 488 ? -35.665 16.563 -14.122 1.00 43.28 488 LEU A C 1
ATOM 3941 O O . LEU A 1 488 ? -35.661 17.574 -13.422 1.00 43.28 488 LEU A O 1
ATOM 3945 N N . SER A 1 489 ? -34.660 16.293 -14.961 1.00 48.78 489 SER A N 1
ATOM 3946 C CA . SER A 1 489 ? -33.445 17.116 -15.063 1.00 48.78 489 SER A CA 1
ATOM 3947 C C . SER A 1 489 ? -33.721 18.525 -15.607 1.00 48.78 489 SER A C 1
ATOM 3949 O O . SER A 1 489 ? -33.117 19.492 -15.147 1.00 48.78 489 SER A O 1
ATOM 3951 N N . ARG A 1 490 ? -34.661 18.688 -16.549 1.00 46.84 490 ARG A N 1
ATOM 3952 C CA . ARG A 1 490 ? -34.860 19.975 -17.241 1.00 46.84 490 ARG A CA 1
ATOM 3953 C C . ARG A 1 490 ? -35.562 21.034 -16.392 1.00 46.84 490 ARG A C 1
ATOM 3955 O O . ARG A 1 490 ? -35.230 22.212 -16.520 1.00 46.84 490 ARG A O 1
ATOM 3962 N N . GLU A 1 491 ? -36.498 20.648 -15.527 1.00 47.12 491 GLU A N 1
ATOM 3963 C CA . GLU A 1 491 ? -37.114 21.584 -14.574 1.00 47.12 491 GLU A CA 1
ATOM 3964 C C . GLU A 1 491 ? -36.158 21.944 -13.434 1.00 47.12 491 GLU A C 1
ATOM 3966 O O . GLU A 1 491 ? -36.058 23.119 -13.076 1.00 47.12 491 GLU A O 1
ATOM 3971 N N . ALA A 1 492 ? -35.394 20.969 -12.931 1.00 47.97 492 ALA A N 1
ATOM 3972 C CA . ALA A 1 492 ? -34.372 21.203 -11.915 1.00 47.97 492 ALA A CA 1
ATOM 3973 C C . ALA A 1 492 ? -33.262 22.139 -12.431 1.00 47.97 492 ALA A C 1
ATOM 3975 O O . ALA A 1 492 ? -32.921 23.115 -11.765 1.00 47.97 492 ALA A O 1
ATOM 3976 N N . SER A 1 493 ? -32.762 21.923 -13.655 1.00 49.75 493 SER A N 1
ATOM 3977 C CA . SER A 1 493 ? -31.752 22.793 -14.274 1.00 49.75 493 SER A CA 1
ATOM 3978 C C . SER A 1 493 ? -32.265 24.206 -14.565 1.00 49.75 493 SER A C 1
ATOM 3980 O O . SER A 1 493 ? -31.506 25.161 -14.408 1.00 49.75 493 SER A O 1
ATOM 3982 N N . LYS A 1 494 ? -33.541 24.374 -14.948 1.00 52.69 494 LYS A N 1
ATOM 3983 C CA . LYS A 1 494 ? -34.134 25.709 -15.149 1.00 52.69 494 LYS A CA 1
ATOM 3984 C C . LYS A 1 494 ? -34.215 26.512 -13.850 1.00 52.69 494 LYS A C 1
ATOM 3986 O O . LYS A 1 494 ? -33.922 27.703 -13.869 1.00 52.69 494 LYS A O 1
ATOM 3991 N N . LYS A 1 495 ? -34.568 25.869 -12.734 1.00 50.94 495 LYS A N 1
ATOM 3992 C CA . LYS A 1 495 ? -34.637 26.523 -11.415 1.00 50.94 495 LYS A CA 1
ATOM 3993 C C . LYS A 1 495 ? -33.247 26.848 -10.848 1.00 50.94 495 LYS A C 1
ATOM 3995 O O . LYS A 1 495 ? -33.063 27.912 -10.268 1.00 50.94 495 LYS A O 1
ATOM 4000 N N . LEU A 1 496 ? -32.250 25.997 -11.115 1.00 52.19 496 LEU A N 1
ATOM 4001 C CA . LEU A 1 496 ? -30.832 26.234 -10.792 1.00 52.19 496 LEU A CA 1
ATOM 4002 C C . LEU A 1 496 ? -30.251 27.456 -11.520 1.00 52.19 496 LEU A C 1
ATOM 4004 O O . LEU A 1 496 ? -29.525 28.244 -10.924 1.00 52.19 496 LEU A O 1
ATOM 4008 N N . GLN A 1 497 ? -30.586 27.637 -12.800 1.00 54.91 497 GLN A N 1
ATOM 4009 C CA . GLN A 1 497 ? -30.116 28.785 -13.587 1.00 54.91 497 GLN A CA 1
ATOM 4010 C C . GLN A 1 497 ? -30.815 30.102 -13.222 1.00 54.91 497 GLN A C 1
ATOM 4012 O O . GLN A 1 497 ? -30.255 31.168 -13.464 1.00 54.91 497 GLN A O 1
ATOM 4017 N N . ALA A 1 498 ? -32.012 30.040 -12.633 1.00 55.50 498 ALA A N 1
ATOM 4018 C CA . ALA A 1 498 ? -32.763 31.215 -12.194 1.00 55.50 498 ALA A CA 1
ATOM 4019 C C . ALA A 1 498 ? -32.289 31.779 -10.838 1.00 55.50 498 ALA A C 1
ATOM 4021 O O . ALA A 1 498 ? -32.739 32.850 -10.442 1.00 55.50 498 ALA A O 1
ATOM 4022 N N . GLY A 1 499 ? -31.375 31.094 -10.136 1.00 47.38 499 GLY A N 1
ATOM 4023 C CA . GLY A 1 499 ? -30.825 31.567 -8.859 1.00 47.38 499 GLY A CA 1
ATOM 4024 C C . GLY A 1 499 ? -31.836 31.585 -7.706 1.00 47.38 499 GLY A C 1
ATOM 4025 O O . GLY A 1 499 ? -31.634 32.299 -6.729 1.00 47.38 499 GLY A O 1
ATOM 4026 N N . GLU A 1 500 ? -32.917 30.807 -7.800 1.00 50.28 500 GLU A N 1
ATOM 4027 C CA . GLU A 1 500 ? -34.041 30.826 -6.851 1.00 50.28 500 GLU A CA 1
ATOM 4028 C C . GLU A 1 500 ? -33.823 29.980 -5.576 1.00 50.28 500 GLU A C 1
ATOM 4030 O O . GLU A 1 500 ? -34.794 29.550 -4.963 1.00 50.28 500 GLU A O 1
ATOM 4035 N N . PHE A 1 501 ? -32.578 29.750 -5.135 1.00 47.94 501 PHE A N 1
ATOM 4036 C CA . PHE A 1 501 ? -32.295 29.161 -3.814 1.00 47.94 501 PHE A CA 1
ATOM 4037 C C . PHE A 1 501 ? -31.017 29.747 -3.184 1.00 47.94 501 PHE A C 1
ATOM 4039 O O . PHE A 1 501 ? -29.913 29.393 -3.604 1.00 47.94 501 PHE A O 1
ATOM 4046 N N . PRO A 1 502 ? -31.131 30.610 -2.159 1.00 41.34 502 PRO A N 1
ATOM 4047 C CA . PRO A 1 502 ? -30.077 30.808 -1.178 1.00 41.34 502 PRO A CA 1
ATOM 4048 C C . PRO A 1 502 ? -30.230 29.716 -0.106 1.00 41.34 502 PRO A C 1
ATOM 4050 O O . PRO A 1 502 ? -31.235 29.695 0.591 1.00 41.34 502 PRO A O 1
ATOM 4053 N N . ASP A 1 503 ? -29.252 28.811 -0.044 1.00 39.41 503 ASP A N 1
ATOM 4054 C CA . ASP A 1 503 ? -29.019 27.739 0.947 1.00 39.41 503 ASP A CA 1
ATOM 4055 C C . ASP A 1 503 ? -29.049 26.338 0.328 1.00 39.41 503 ASP A C 1
ATOM 4057 O O . ASP A 1 503 ? -30.080 25.709 0.100 1.00 39.41 503 ASP A O 1
ATOM 4061 N N . LEU A 1 504 ? -27.841 25.851 0.045 1.00 32.56 504 LEU A N 1
ATOM 4062 C CA . LEU A 1 504 ? -27.572 24.511 -0.446 1.00 32.56 504 LEU A CA 1
ATOM 4063 C C . LEU A 1 504 ? -27.591 23.541 0.750 1.00 32.56 504 LEU A C 1
ATOM 4065 O O . LEU A 1 504 ? -26.581 23.383 1.433 1.00 32.56 504 LEU A O 1
ATOM 4069 N N . SER A 1 505 ? -28.720 22.880 1.014 1.00 31.02 505 SER A N 1
ATOM 4070 C CA . SER A 1 505 ? -28.716 21.624 1.772 1.00 31.02 505 SER A CA 1
ATOM 4071 C C . SER A 1 505 ? -28.519 20.458 0.797 1.00 31.02 505 SER A C 1
ATOM 4073 O O . SER A 1 505 ? -29.192 20.345 -0.229 1.00 31.02 505 SER A O 1
ATOM 4075 N N . ILE A 1 506 ? -27.548 19.588 1.085 1.00 35.50 506 ILE A N 1
ATOM 4076 C CA . ILE A 1 506 ? -27.313 18.341 0.346 1.00 35.50 506 ILE A CA 1
ATOM 4077 C C . ILE A 1 506 ? -28.421 17.351 0.736 1.00 35.50 506 ILE A C 1
ATOM 4079 O O . ILE A 1 506 ? -28.213 16.456 1.542 1.00 35.50 506 ILE A O 1
ATOM 4083 N N . GLN A 1 507 ? -29.625 17.522 0.196 1.00 38.50 507 GLN A N 1
ATOM 4084 C CA . GLN A 1 507 ? -30.646 16.472 0.137 1.00 38.50 507 GLN A CA 1
ATOM 4085 C C . GLN A 1 507 ? -31.414 16.593 -1.182 1.00 38.50 507 GLN A C 1
ATOM 4087 O O . GLN A 1 507 ? -32.554 17.044 -1.240 1.00 38.50 507 GLN A O 1
ATOM 4092 N N . LEU A 1 508 ? -30.780 16.177 -2.278 1.00 37.25 508 LEU A N 1
ATOM 4093 C CA . LEU A 1 508 ? -31.475 15.915 -3.536 1.00 37.25 508 LEU A CA 1
ATOM 4094 C C . LEU A 1 508 ? -31.459 14.402 -3.781 1.00 37.25 508 LEU A C 1
ATOM 4096 O O . LEU A 1 508 ? -30.524 13.881 -4.372 1.00 37.25 508 LEU A O 1
ATOM 4100 N N . HIS A 1 509 ? -32.544 13.746 -3.354 1.00 49.34 509 HIS A N 1
ATOM 4101 C CA . HIS A 1 509 ? -32.938 12.360 -3.656 1.00 49.34 509 HIS A CA 1
ATOM 4102 C C . HIS A 1 509 ? -32.055 11.269 -3.033 1.00 49.34 509 HIS A C 1
ATOM 4104 O O . HIS A 1 509 ? -31.075 10.802 -3.604 1.00 49.34 509 HIS A O 1
ATOM 4110 N N . SER A 1 510 ? -32.446 10.823 -1.846 1.00 52.69 510 SER A N 1
ATOM 4111 C CA . SER A 1 510 ? -31.865 9.662 -1.181 1.00 52.69 510 SER A CA 1
ATOM 4112 C C . SER A 1 510 ? -32.217 8.356 -1.923 1.00 52.69 510 SER A C 1
ATOM 4114 O O . SER A 1 510 ? -33.320 8.236 -2.453 1.00 52.69 510 SER A O 1
ATOM 4116 N N . GLY A 1 511 ? -31.297 7.384 -1.955 1.00 56.69 511 GLY A N 1
ATOM 4117 C CA . GLY A 1 511 ? -31.430 6.145 -2.737 1.00 56.69 511 GLY A CA 1
ATOM 4118 C C . GLY A 1 511 ? -32.700 5.323 -2.458 1.00 56.69 511 GLY A C 1
ATOM 4119 O O . GLY A 1 511 ? -33.243 5.340 -1.347 1.00 56.69 511 GLY A O 1
ATOM 4120 N N . SER A 1 512 ? -33.141 4.595 -3.486 1.00 73.50 512 SER A N 1
ATOM 4121 C CA . SER A 1 512 ? -34.295 3.686 -3.478 1.00 73.50 512 SER A CA 1
ATOM 4122 C C . SER A 1 512 ? -33.843 2.235 -3.698 1.00 73.50 512 SER A C 1
ATOM 4124 O O . SER A 1 512 ? -32.806 1.993 -4.315 1.00 73.50 512 SER A O 1
ATOM 4126 N N . GLY A 1 513 ? -34.588 1.281 -3.143 1.00 83.50 513 GLY A N 1
ATOM 4127 C CA . GLY A 1 513 ? -34.274 -0.147 -3.111 1.00 83.50 513 GLY A CA 1
ATOM 4128 C C . GLY A 1 513 ? -35.096 -1.003 -4.079 1.00 83.50 513 GLY A C 1
ATOM 4129 O O . GLY A 1 513 ? -35.933 -0.519 -4.843 1.00 83.50 513 GLY A O 1
ATOM 4130 N N . ILE A 1 514 ? -34.856 -2.312 -4.016 1.00 91.44 514 ILE A N 1
ATOM 4131 C CA . ILE A 1 514 ? -35.538 -3.337 -4.810 1.00 91.44 514 ILE A CA 1
ATOM 4132 C C . ILE A 1 514 ? -35.957 -4.497 -3.905 1.00 91.44 514 ILE A C 1
ATOM 4134 O O . ILE A 1 514 ? -35.195 -4.891 -3.026 1.00 91.44 514 ILE A O 1
ATOM 4138 N N . ALA A 1 515 ? -37.150 -5.039 -4.134 1.00 94.06 515 ALA A N 1
ATOM 4139 C CA . ALA A 1 515 ? -37.610 -6.286 -3.536 1.00 94.06 515 ALA A CA 1
ATOM 4140 C C . ALA A 1 515 ? -37.669 -7.356 -4.623 1.00 94.06 515 ALA A C 1
ATOM 4142 O O . ALA A 1 515 ? -38.040 -7.059 -5.761 1.00 94.06 515 ALA A O 1
ATOM 4143 N N . VAL A 1 516 ? -37.286 -8.581 -4.272 1.00 95.50 516 VAL A N 1
ATOM 4144 C CA . VAL A 1 516 ? -37.197 -9.717 -5.193 1.00 95.50 516 VAL A CA 1
ATOM 4145 C C . VAL A 1 516 ? -37.893 -10.916 -4.563 1.00 95.50 516 VAL A C 1
ATOM 4147 O O . VAL A 1 516 ? -37.610 -11.237 -3.411 1.00 95.50 516 VAL A O 1
ATOM 4150 N N . GLY A 1 517 ? -38.802 -11.556 -5.291 1.00 93.50 517 GLY A N 1
ATOM 4151 C CA . GLY A 1 517 ? -39.560 -12.708 -4.802 1.00 93.50 517 GLY A CA 1
ATOM 4152 C C . GLY A 1 517 ? -40.457 -13.293 -5.887 1.00 93.50 517 GLY A C 1
ATOM 4153 O O . GLY A 1 517 ? -40.823 -12.585 -6.816 1.00 93.50 517 GLY A O 1
ATOM 4154 N N . ASP A 1 518 ? -40.778 -14.579 -5.795 1.00 93.31 518 ASP A N 1
ATOM 4155 C CA . ASP A 1 518 ? -41.706 -15.260 -6.709 1.00 93.31 518 ASP A CA 1
ATOM 4156 C C . ASP A 1 518 ? -43.146 -15.029 -6.221 1.00 93.31 518 ASP A C 1
ATOM 4158 O O . ASP A 1 518 ? -43.608 -15.699 -5.295 1.00 93.31 518 ASP A O 1
ATOM 4162 N N . LEU A 1 519 ? -43.831 -14.020 -6.770 1.00 92.44 519 LEU A N 1
ATOM 4163 C CA . LEU A 1 519 ? -45.149 -13.597 -6.281 1.00 92.44 519 LEU A CA 1
ATOM 4164 C C . LEU A 1 519 ? -46.267 -14.499 -6.797 1.00 92.44 519 LEU A C 1
ATOM 4166 O O . LEU A 1 519 ? -47.304 -14.641 -6.157 1.00 92.44 519 LEU A O 1
ATOM 4170 N N . ASN A 1 520 ? -46.103 -15.089 -7.977 1.00 89.88 520 ASN A N 1
ATOM 4171 C CA . ASN A 1 520 ? -47.134 -15.901 -8.622 1.00 89.88 520 ASN A CA 1
ATOM 4172 C C . ASN A 1 520 ? -46.847 -17.412 -8.558 1.00 89.88 520 ASN A C 1
ATOM 4174 O O . ASN A 1 520 ? -47.613 -18.191 -9.132 1.00 89.88 520 ASN A O 1
ATOM 4178 N N . SER A 1 521 ? -45.800 -17.819 -7.834 1.00 89.50 521 SER A N 1
ATOM 4179 C CA . SER A 1 521 ? -45.370 -19.211 -7.660 1.00 89.50 521 SER A CA 1
ATOM 4180 C C . SER A 1 521 ? -45.075 -19.924 -8.984 1.00 89.50 521 SER A C 1
ATOM 4182 O O . SER A 1 521 ? -45.320 -21.128 -9.113 1.00 89.50 521 SER A O 1
ATOM 4184 N N . ASP A 1 522 ? -44.587 -19.192 -9.990 1.00 91.19 522 ASP A N 1
ATOM 4185 C CA . ASP A 1 522 ? -44.236 -19.758 -11.297 1.00 91.19 522 ASP A CA 1
ATOM 4186 C C . ASP A 1 522 ? -42.765 -20.209 -11.393 1.00 91.19 522 ASP A C 1
ATOM 4188 O O . ASP A 1 522 ? -42.346 -20.789 -12.403 1.00 91.19 522 ASP A O 1
ATOM 4192 N N . GLY A 1 523 ? -42.000 -20.027 -10.312 1.00 89.88 523 GLY A N 1
ATOM 4193 C CA . GLY A 1 523 ? -40.588 -20.373 -10.201 1.00 89.88 523 GLY A CA 1
ATOM 4194 C C . GLY A 1 523 ? -39.643 -19.290 -10.723 1.00 89.88 523 GLY A C 1
ATOM 4195 O O . GLY A 1 523 ? -38.427 -19.515 -10.748 1.00 89.88 523 GLY A O 1
ATOM 4196 N N . LEU A 1 524 ? -40.157 -18.136 -11.158 1.00 92.62 524 LEU A N 1
ATOM 4197 C CA . LEU A 1 524 ? -39.377 -16.990 -11.606 1.00 92.62 524 LEU A CA 1
ATOM 4198 C C . LEU A 1 524 ? -39.430 -15.868 -10.564 1.00 92.62 524 LEU A C 1
ATOM 4200 O O . LEU A 1 524 ? -40.448 -15.593 -9.950 1.00 92.62 524 LEU A O 1
ATOM 4204 N N . MET A 1 525 ? -38.298 -15.192 -10.363 1.00 95.38 525 MET A N 1
ATOM 4205 C CA . MET A 1 525 ? -38.232 -14.074 -9.420 1.00 95.38 525 MET A CA 1
ATOM 4206 C C . MET A 1 525 ? -38.805 -12.805 -10.054 1.00 95.38 525 MET A C 1
ATOM 4208 O O . MET A 1 525 ? -38.270 -12.334 -11.067 1.00 95.38 525 MET A O 1
ATOM 4212 N N . ASP A 1 526 ? -39.833 -12.246 -9.423 1.00 94.44 526 ASP A N 1
ATOM 4213 C CA . ASP A 1 526 ? -40.441 -10.955 -9.731 1.00 94.44 526 ASP A CA 1
ATOM 4214 C C . ASP A 1 526 ? -39.757 -9.827 -8.956 1.00 94.44 526 ASP A C 1
ATOM 4216 O O . ASP A 1 526 ? -39.041 -10.056 -7.976 1.00 94.44 526 ASP A O 1
ATOM 4220 N N . LEU A 1 527 ? -39.968 -8.587 -9.403 1.00 94.75 527 LEU A N 1
ATOM 4221 C CA . LEU A 1 527 ? -39.312 -7.410 -8.839 1.00 94.75 527 LEU A CA 1
ATOM 4222 C C . LEU A 1 527 ? -40.331 -6.348 -8.437 1.00 94.75 527 LEU A C 1
ATOM 4224 O O . LEU A 1 527 ? -41.236 -6.020 -9.204 1.00 94.75 527 LEU A O 1
ATOM 4228 N N . PHE A 1 528 ? -40.110 -5.710 -7.292 1.00 93.31 528 PHE A N 1
ATOM 4229 C CA . PHE A 1 528 ? -40.631 -4.372 -7.043 1.00 93.31 528 PHE A CA 1
ATOM 4230 C C . PHE A 1 528 ? -39.478 -3.381 -6.939 1.00 93.31 528 PHE A C 1
ATOM 4232 O O . PHE A 1 528 ? -38.618 -3.504 -6.070 1.00 93.31 528 PHE A O 1
ATOM 4239 N N . ILE A 1 529 ? -39.466 -2.381 -7.814 1.00 89.31 529 ILE A N 1
ATOM 4240 C CA . ILE A 1 529 ? -38.467 -1.312 -7.835 1.00 89.31 529 ILE A CA 1
ATOM 4241 C C . ILE A 1 529 ? -39.122 -0.068 -7.251 1.00 89.31 529 ILE A C 1
ATOM 4243 O O . ILE A 1 529 ? -40.111 0.418 -7.804 1.00 89.31 529 ILE A O 1
ATOM 4247 N N . SER A 1 530 ? -38.590 0.452 -6.145 1.00 86.06 530 SER A N 1
ATOM 4248 C CA . SER A 1 530 ? -39.043 1.729 -5.599 1.00 86.06 530 SER A CA 1
ATOM 4249 C C . SER A 1 530 ? -38.286 2.890 -6.243 1.00 86.06 530 SER A C 1
ATOM 4251 O O . SER A 1 530 ? -37.136 2.762 -6.663 1.00 86.06 530 SER A O 1
ATOM 4253 N N . GLY A 1 531 ? -38.928 4.052 -6.321 1.00 73.31 531 GLY A N 1
ATOM 4254 C CA . GLY A 1 531 ? -38.241 5.273 -6.718 1.00 73.31 531 GLY A CA 1
ATOM 4255 C C . GLY A 1 531 ? -39.152 6.482 -6.832 1.00 73.31 531 GLY A C 1
ATOM 4256 O O . GLY A 1 531 ? -40.371 6.361 -6.992 1.00 73.31 531 GLY A O 1
ATOM 4257 N N . THR A 1 532 ? -38.554 7.669 -6.745 1.00 62.41 532 THR A N 1
ATOM 4258 C CA . THR A 1 532 ? -39.265 8.950 -6.801 1.00 62.41 532 THR A CA 1
ATOM 4259 C C . THR A 1 532 ? -39.950 9.101 -8.160 1.00 62.41 532 THR A C 1
ATOM 4261 O O . THR A 1 532 ? -39.312 9.418 -9.161 1.00 62.41 532 THR A O 1
ATOM 4264 N N . ASN A 1 533 ? -41.265 8.859 -8.194 1.00 63.69 533 ASN A N 1
ATOM 4265 C CA . ASN A 1 533 ? -42.115 8.815 -9.394 1.00 63.69 533 ASN A CA 1
ATOM 4266 C C . ASN A 1 533 ? -41.890 7.615 -10.341 1.00 63.69 533 ASN A C 1
ATOM 4268 O O . ASN A 1 533 ? -42.397 7.618 -11.466 1.00 63.69 533 ASN A O 1
ATOM 4272 N N . CYS A 1 534 ? -41.191 6.562 -9.905 1.00 70.56 534 CYS A N 1
ATOM 4273 C CA . CYS A 1 534 ? -40.899 5.385 -10.735 1.00 70.56 534 CYS A CA 1
ATOM 4274 C C . CYS A 1 534 ? -41.120 4.032 -10.038 1.00 70.56 534 CYS A C 1
ATOM 4276 O O . CYS A 1 534 ? -40.526 3.041 -10.444 1.00 70.56 534 CYS A O 1
ATOM 4278 N N . ASN A 1 535 ? -42.031 3.956 -9.060 1.00 84.62 535 ASN A N 1
ATOM 4279 C CA . ASN A 1 535 ? -42.399 2.681 -8.430 1.00 84.62 535 ASN A CA 1
ATOM 4280 C C . ASN A 1 535 ? -42.965 1.692 -9.459 1.00 84.62 535 ASN A C 1
ATOM 4282 O O . ASN A 1 535 ? -43.925 2.042 -10.162 1.00 84.62 535 ASN A O 1
ATOM 4286 N N . ARG A 1 536 ? -42.380 0.493 -9.553 1.00 88.31 536 ARG A N 1
ATOM 4287 C CA . ARG A 1 536 ? -42.779 -0.539 -10.517 1.00 88.31 536 ARG A CA 1
ATOM 4288 C C . ARG A 1 536 ? -42.861 -1.928 -9.907 1.00 88.31 536 ARG A C 1
ATOM 4290 O O . ARG A 1 536 ? -41.919 -2.348 -9.252 1.00 88.31 536 ARG A O 1
ATOM 4297 N N . LEU A 1 537 ? -43.949 -2.636 -10.202 1.00 91.94 537 LEU A N 1
ATOM 4298 C CA . LEU A 1 537 ? -44.101 -4.070 -9.963 1.00 91.94 537 LEU A CA 1
ATOM 4299 C C . LEU A 1 537 ? -43.927 -4.802 -11.294 1.00 91.94 537 LEU A C 1
ATOM 4301 O O . LEU A 1 537 ? -44.672 -4.541 -12.237 1.00 91.94 537 LEU A O 1
ATOM 4305 N N . LEU A 1 538 ? -42.941 -5.683 -11.381 1.00 93.19 538 LEU A N 1
ATOM 4306 C CA . LEU A 1 538 ? -42.487 -6.300 -12.620 1.00 93.19 538 LEU A CA 1
ATOM 4307 C C . LEU A 1 538 ? -42.530 -7.820 -12.491 1.00 93.19 538 LEU A C 1
ATOM 4309 O O . LEU A 1 538 ? -41.752 -8.393 -11.732 1.00 93.19 538 LEU A O 1
ATOM 4313 N N . TYR A 1 539 ? -43.416 -8.455 -13.256 1.00 94.00 539 TYR A N 1
ATOM 4314 C CA . TYR A 1 539 ? -43.560 -9.908 -13.272 1.00 94.00 539 TYR A CA 1
ATOM 4315 C C . TYR A 1 539 ? -42.627 -10.509 -14.314 1.00 94.00 539 TYR A C 1
ATOM 4317 O O . TYR A 1 539 ? -42.665 -10.118 -15.484 1.00 94.00 539 TYR A O 1
ATOM 4325 N N . ASN A 1 540 ? -41.799 -11.463 -13.919 1.00 95.00 540 ASN A N 1
ATOM 4326 C CA . ASN A 1 540 ? -40.827 -12.084 -14.801 1.00 95.00 540 ASN A CA 1
ATOM 4327 C C . ASN A 1 540 ? -41.509 -13.118 -15.704 1.00 95.00 540 ASN A C 1
ATOM 4329 O O . ASN A 1 540 ? -42.185 -14.028 -15.250 1.00 95.00 540 ASN A O 1
ATOM 4333 N N . LYS A 1 541 ? -41.338 -12.985 -17.021 1.00 95.19 541 LYS A N 1
ATOM 4334 C CA . LYS A 1 541 ? -41.861 -13.926 -18.030 1.00 95.19 541 LYS A CA 1
ATOM 4335 C C . LYS A 1 541 ? -40.803 -14.902 -18.537 1.00 95.19 541 LYS A C 1
ATOM 4337 O O . LYS A 1 541 ? -41.039 -15.627 -19.503 1.00 95.19 541 LYS A O 1
ATOM 4342 N N . GLY A 1 542 ? -39.637 -14.909 -17.898 1.00 88.94 542 GLY A N 1
ATOM 4343 C CA . GLY A 1 542 ? -38.469 -15.683 -18.281 1.00 88.94 542 GLY A CA 1
ATOM 4344 C C . GLY A 1 542 ? -37.529 -14.886 -19.182 1.00 88.94 542 GLY A C 1
ATOM 4345 O O . GLY A 1 542 ? -37.896 -13.877 -19.783 1.00 88.94 542 GLY A O 1
ATOM 4346 N N . ASN A 1 543 ? -36.277 -15.343 -19.273 1.00 84.94 543 ASN A N 1
ATOM 4347 C CA . ASN A 1 543 ? -35.225 -14.712 -20.082 1.00 84.94 543 ASN A CA 1
ATOM 4348 C C . ASN A 1 543 ? -35.016 -13.209 -19.794 1.00 84.94 543 ASN A C 1
ATOM 4350 O O . ASN A 1 543 ? -34.660 -12.462 -20.702 1.00 84.94 543 ASN A O 1
ATOM 4354 N N . PHE A 1 544 ? -35.240 -12.770 -18.547 1.00 79.81 544 PHE A N 1
ATOM 4355 C CA . PHE A 1 544 ? -35.168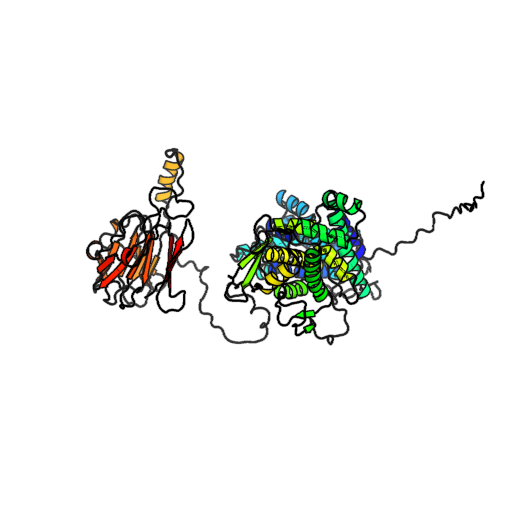 -11.359 -18.132 1.00 79.81 544 PHE A CA 1
ATOM 4356 C C . PHE A 1 544 ? -36.139 -10.430 -18.886 1.00 79.81 544 PHE A C 1
ATOM 4358 O O . PHE A 1 544 ? -35.897 -9.230 -19.008 1.00 79.81 544 PHE A O 1
ATOM 4365 N N . VAL A 1 545 ? -37.252 -10.973 -19.388 1.00 85.75 545 VAL A N 1
ATOM 4366 C CA . VAL A 1 545 ? -38.367 -10.196 -19.937 1.00 85.75 545 VAL A CA 1
ATOM 4367 C C . VAL A 1 545 ? -39.391 -9.977 -18.832 1.00 85.75 545 VAL A C 1
ATOM 4369 O O . VAL A 1 545 ? -39.871 -10.939 -18.240 1.00 85.75 545 VAL A O 1
ATOM 4372 N N . PHE A 1 546 ? -39.750 -8.721 -18.576 1.00 89.25 546 PHE A N 1
ATOM 4373 C CA . PHE A 1 546 ? -40.649 -8.353 -17.485 1.00 89.25 546 PHE A CA 1
ATOM 4374 C C . PHE A 1 546 ? -41.948 -7.728 -18.004 1.00 89.25 546 PHE A C 1
ATOM 4376 O O . PHE A 1 546 ? -41.932 -6.876 -18.893 1.00 89.25 546 PHE A O 1
ATOM 4383 N N . GLU A 1 547 ? -43.075 -8.141 -17.430 1.00 92.31 547 GLU A N 1
ATOM 4384 C CA . GLU A 1 547 ? -44.385 -7.516 -17.606 1.00 92.31 547 GLU A CA 1
ATOM 4385 C C . GLU A 1 547 ? -44.621 -6.498 -16.484 1.00 92.31 547 GLU A C 1
ATOM 4387 O O . GLU A 1 547 ? -44.544 -6.839 -15.306 1.00 92.31 547 GLU A O 1
ATOM 4392 N N . ASP A 1 548 ? -44.951 -5.256 -16.838 1.00 89.12 548 ASP A N 1
ATOM 4393 C CA . ASP A 1 548 ? -45.307 -4.225 -15.862 1.00 89.12 548 ASP A CA 1
ATOM 4394 C C . ASP A 1 548 ? -46.726 -4.463 -15.315 1.00 89.12 548 ASP A C 1
ATOM 4396 O O . ASP A 1 548 ? -47.724 -4.332 -16.028 1.00 89.12 548 ASP A O 1
ATOM 4400 N N . LYS A 1 549 ? -46.805 -4.820 -14.031 1.00 91.56 549 LYS A N 1
ATOM 4401 C CA . LYS A 1 549 ? -48.039 -5.023 -13.262 1.00 91.56 549 LYS A CA 1
ATOM 4402 C C . LYS A 1 549 ? -48.299 -3.901 -12.261 1.00 91.56 549 LYS A C 1
ATOM 4404 O O . LYS A 1 549 ? -49.153 -4.038 -11.399 1.00 91.56 549 LYS A O 1
ATOM 4409 N N . SER A 1 550 ? -47.627 -2.760 -12.370 1.00 89.19 550 SER A N 1
ATOM 4410 C CA . SER A 1 550 ? -47.716 -1.684 -11.370 1.00 89.19 550 SER A CA 1
ATOM 4411 C C . SER A 1 550 ? -49.132 -1.163 -11.129 1.00 89.19 550 SER A C 1
ATOM 4413 O O . SER A 1 550 ? -49.426 -0.677 -10.039 1.00 89.19 550 SER A O 1
ATOM 4415 N N . GLU A 1 551 ? -50.008 -1.213 -12.134 1.00 87.38 551 GLU A N 1
ATOM 4416 C CA . GLU A 1 551 ? -51.407 -0.775 -12.021 1.00 87.38 551 GLU A CA 1
ATOM 4417 C C . GLU A 1 551 ? -52.280 -1.720 -11.174 1.00 87.38 551 GLU A C 1
ATOM 4419 O O . GLU A 1 551 ? -53.380 -1.332 -10.793 1.00 87.38 551 GLU A O 1
ATOM 4424 N N . SER A 1 552 ? -51.810 -2.930 -10.835 1.00 86.94 552 SER A N 1
ATOM 4425 C CA . SER A 1 552 ? -52.535 -3.832 -9.927 1.00 86.94 552 SER A CA 1
ATOM 4426 C C . SER A 1 552 ? -52.394 -3.449 -8.452 1.00 86.94 552 SER A C 1
ATOM 4428 O O . SER A 1 552 ? -53.168 -3.926 -7.626 1.00 86.94 552 SER A O 1
ATOM 4430 N N . LEU A 1 553 ? -51.430 -2.586 -8.108 1.00 90.44 553 LEU A N 1
ATOM 4431 C CA . LEU A 1 553 ? -51.215 -2.141 -6.734 1.00 90.44 553 LEU A CA 1
ATOM 4432 C C . LEU A 1 553 ? -52.217 -1.039 -6.357 1.00 90.44 553 LEU A C 1
ATOM 4434 O O . LEU A 1 553 ? -52.135 0.077 -6.892 1.00 90.44 553 LEU A O 1
ATOM 4438 N N . PRO A 1 554 ? -53.144 -1.292 -5.414 1.00 90.88 554 PRO A N 1
ATOM 4439 C CA . PRO A 1 554 ? -54.110 -0.283 -5.011 1.00 90.88 554 PRO A CA 1
ATOM 4440 C C . PRO A 1 554 ? -53.402 0.870 -4.296 1.00 90.88 554 PRO A C 1
ATOM 4442 O O . PRO A 1 554 ? -52.444 0.673 -3.556 1.00 90.88 554 PRO A O 1
ATOM 4445 N N . ASN A 1 555 ? -53.881 2.097 -4.501 1.00 88.06 555 ASN A N 1
ATOM 4446 C CA . ASN A 1 555 ? -53.333 3.301 -3.866 1.00 88.06 555 ASN A CA 1
ATOM 4447 C C . ASN A 1 555 ? -51.828 3.549 -4.113 1.00 88.06 555 ASN A C 1
ATOM 4449 O O . ASN A 1 555 ? -51.209 4.305 -3.363 1.00 88.06 555 ASN A O 1
ATOM 4453 N N . ARG A 1 556 ? -51.236 3.010 -5.195 1.00 86.06 556 ARG A N 1
ATOM 4454 C CA . ARG A 1 556 ? -49.821 3.245 -5.569 1.00 86.06 556 ARG A CA 1
ATOM 4455 C C . ARG A 1 556 ? -49.441 4.730 -5.608 1.00 86.06 556 ARG A C 1
ATOM 4457 O O . ARG A 1 556 ? -48.299 5.083 -5.331 1.00 86.06 556 ARG A O 1
ATOM 4464 N N . SER A 1 557 ? -50.387 5.621 -5.912 1.00 85.06 557 SER A N 1
ATOM 4465 C CA . SER A 1 557 ? -50.188 7.078 -5.908 1.00 85.06 557 SER A CA 1
ATOM 4466 C C . SER A 1 557 ? -49.777 7.662 -4.547 1.00 85.06 557 SER A C 1
ATOM 4468 O O . SER A 1 557 ? -49.286 8.789 -4.500 1.00 85.06 557 SER A O 1
ATOM 4470 N N . LYS A 1 558 ? -49.961 6.921 -3.444 1.00 87.50 558 LYS A N 1
ATOM 4471 C CA . LYS A 1 558 ? -49.469 7.291 -2.107 1.00 87.50 558 LYS A CA 1
ATOM 4472 C C . LYS A 1 558 ? -47.953 7.095 -1.951 1.00 87.50 558 LYS A C 1
ATOM 4474 O O . LYS A 1 558 ? -47.380 7.637 -1.010 1.00 87.50 558 LYS A O 1
ATOM 4479 N N . LEU A 1 559 ? -47.298 6.357 -2.856 1.00 87.69 559 LEU A N 1
ATOM 4480 C CA . LEU A 1 559 ? -45.851 6.118 -2.850 1.00 87.69 559 LEU A CA 1
ATOM 4481 C C . LEU A 1 559 ? -45.074 7.284 -3.473 1.00 87.69 559 LEU A C 1
ATOM 4483 O O . LEU A 1 559 ? -44.554 7.187 -4.585 1.00 87.69 559 LEU A O 1
ATOM 4487 N N . GLN A 1 560 ? -44.998 8.404 -2.765 1.00 85.06 560 GLN A N 1
ATOM 4488 C CA . GLN A 1 560 ? -44.330 9.614 -3.263 1.00 85.06 560 GLN A CA 1
ATOM 4489 C C . GLN A 1 560 ? -42.852 9.680 -2.864 1.00 85.06 560 GLN A C 1
ATOM 4491 O O . GLN A 1 560 ? -42.052 10.314 -3.546 1.00 85.06 560 GLN A O 1
ATOM 4496 N N . SER A 1 561 ? -42.483 8.999 -1.778 1.00 85.75 561 SER A N 1
ATOM 4497 C CA . SER A 1 561 ? -41.133 9.017 -1.204 1.00 85.75 561 SER A CA 1
ATOM 4498 C C . SER A 1 561 ? -40.678 7.604 -0.842 1.00 85.75 561 SER A C 1
ATOM 4500 O O . SER A 1 561 ? -40.227 7.365 0.276 1.00 85.75 561 SER A O 1
ATOM 4502 N N . ALA A 1 562 ? -40.882 6.654 -1.756 1.00 88.06 562 ALA A N 1
ATOM 4503 C CA . ALA A 1 562 ? -40.573 5.246 -1.540 1.00 88.06 562 ALA A CA 1
ATOM 4504 C C . ALA A 1 562 ? -39.058 4.998 -1.475 1.00 88.06 562 ALA A C 1
ATOM 4506 O O . ALA A 1 562 ? -38.299 5.417 -2.354 1.00 88.06 562 ALA A O 1
ATOM 4507 N N . ARG A 1 563 ? -38.629 4.298 -0.424 1.00 87.38 563 ARG A N 1
ATOM 4508 C CA . ARG A 1 563 ? -37.223 4.024 -0.111 1.00 87.38 563 ARG A CA 1
ATOM 4509 C C . ARG A 1 563 ? -36.944 2.542 -0.200 1.00 87.38 563 ARG A C 1
ATOM 4511 O O . ARG A 1 563 ? -36.343 2.114 -1.175 1.00 87.38 563 ARG A O 1
ATOM 4518 N N . HIS A 1 564 ? -37.456 1.754 0.733 1.00 92.56 564 HIS A N 1
ATOM 4519 C CA . HIS A 1 564 ? -37.131 0.338 0.833 1.00 92.56 564 HIS A CA 1
ATOM 4520 C C . HIS A 1 564 ? -38.391 -0.516 0.643 1.00 92.56 564 HIS A C 1
ATOM 4522 O O . HIS A 1 564 ? -39.275 -0.472 1.498 1.00 92.56 564 HIS A O 1
ATOM 4528 N N . PRO A 1 565 ? -38.514 -1.263 -0.463 1.00 94.31 565 PRO A N 1
ATOM 4529 C CA . PRO A 1 565 ? -39.540 -2.282 -0.610 1.00 94.31 565 PRO A CA 1
ATOM 4530 C C . PRO A 1 565 ? -39.073 -3.619 -0.020 1.00 94.31 565 PRO A C 1
ATOM 4532 O O . PRO A 1 565 ? -37.891 -3.944 -0.096 1.00 94.31 565 PRO A O 1
ATOM 4535 N N . LEU A 1 566 ? -39.994 -4.403 0.532 1.00 95.38 566 LEU A N 1
ATOM 4536 C CA . LEU A 1 566 ? -39.729 -5.711 1.123 1.00 95.38 566 LEU A CA 1
ATOM 4537 C C . LEU A 1 566 ? -40.866 -6.677 0.775 1.00 95.38 566 LEU A C 1
ATOM 4539 O O . LEU A 1 566 ? -42.032 -6.357 1.018 1.00 95.38 566 LEU A O 1
ATOM 4543 N N . PHE A 1 567 ? -40.510 -7.841 0.226 1.00 96.62 567 PHE A N 1
ATOM 4544 C CA . PHE A 1 567 ? -41.429 -8.966 0.065 1.00 96.62 567 PHE A CA 1
ATOM 4545 C C . PHE A 1 567 ? -41.258 -9.950 1.220 1.00 96.62 567 PHE A C 1
ATOM 4547 O O . PHE A 1 567 ? -40.138 -10.385 1.489 1.00 96.62 567 PHE A O 1
ATOM 4554 N N . ALA A 1 568 ? -42.354 -10.293 1.890 1.00 95.00 568 ALA A N 1
ATOM 4555 C CA . ALA A 1 568 ? -42.387 -11.291 2.957 1.00 95.00 568 ALA A CA 1
ATOM 4556 C C . ALA A 1 568 ? -43.827 -11.757 3.195 1.00 95.00 568 ALA A C 1
ATOM 4558 O O . ALA A 1 568 ? -44.755 -11.007 2.929 1.00 95.00 568 ALA A O 1
ATOM 4559 N N . ASP A 1 569 ? -44.018 -12.961 3.725 1.00 94.00 569 ASP A N 1
ATOM 4560 C CA . ASP A 1 569 ? -45.336 -13.439 4.163 1.00 94.00 569 ASP A CA 1
ATOM 4561 C C . ASP A 1 569 ? -45.651 -12.869 5.559 1.00 94.00 569 ASP A C 1
ATOM 4563 O O . ASP A 1 569 ? -45.289 -13.443 6.590 1.00 94.00 569 ASP A O 1
ATOM 4567 N N . PHE A 1 570 ? -46.248 -11.674 5.609 1.00 95.94 570 PHE A N 1
ATOM 4568 C CA . PHE A 1 570 ? -46.526 -10.979 6.869 1.00 95.94 570 PHE A CA 1
ATOM 4569 C C . PHE A 1 570 ? -47.791 -11.504 7.550 1.00 95.94 570 PHE A C 1
ATOM 4571 O O . PHE A 1 570 ? -47.961 -11.338 8.765 1.00 95.94 570 PHE A O 1
ATOM 4578 N N . ASN A 1 571 ? -48.703 -12.106 6.788 1.00 93.88 571 ASN A N 1
ATOM 4579 C CA . ASN A 1 571 ? -49.979 -12.591 7.295 1.00 93.88 571 ASN A CA 1
ATOM 4580 C C . ASN A 1 571 ? -49.981 -14.107 7.613 1.00 93.88 571 ASN A C 1
ATOM 4582 O O . ASN A 1 571 ? -50.862 -14.557 8.357 1.00 93.88 571 ASN A O 1
ATOM 4586 N N . GLY A 1 572 ? -48.967 -14.846 7.155 1.00 92.00 572 GLY A N 1
ATOM 4587 C CA . GLY A 1 572 ? -48.768 -16.279 7.365 1.00 92.00 572 GLY A CA 1
ATOM 4588 C C . GLY A 1 572 ? -49.605 -17.172 6.443 1.00 92.00 572 GLY A C 1
ATOM 4589 O O . GLY A 1 572 ? -49.903 -18.306 6.827 1.00 92.00 572 GLY A O 1
ATOM 4590 N N . ASP A 1 573 ? -50.065 -16.667 5.295 1.00 90.88 573 ASP A N 1
ATOM 4591 C CA . ASP A 1 573 ? -50.919 -17.400 4.350 1.00 90.88 573 ASP A CA 1
ATOM 4592 C C . ASP A 1 573 ? -50.143 -18.150 3.254 1.00 90.88 573 ASP A C 1
ATOM 4594 O O . ASP A 1 573 ? -50.740 -18.912 2.486 1.00 90.88 573 ASP A O 1
ATOM 4598 N N . GLY A 1 574 ? -48.816 -18.006 3.236 1.00 88.25 574 GLY A N 1
ATOM 4599 C CA . GLY A 1 574 ? -47.911 -18.622 2.273 1.00 88.25 574 GLY A CA 1
ATOM 4600 C C . GLY A 1 574 ? -47.678 -17.800 1.004 1.00 88.25 574 GLY A C 1
ATOM 4601 O O . GLY A 1 574 ? -46.885 -18.231 0.165 1.00 88.25 574 GLY A O 1
ATOM 4602 N N . SER A 1 575 ? -48.328 -16.643 0.853 1.00 91.81 575 SER A N 1
ATOM 4603 C CA . SER A 1 575 ? -48.120 -15.699 -0.252 1.00 91.81 575 SER A CA 1
ATOM 4604 C C . SER A 1 575 ? -47.180 -14.570 0.173 1.00 91.81 575 SER A C 1
ATOM 4606 O O . SER A 1 575 ? -47.116 -14.194 1.340 1.00 91.81 575 SER A O 1
ATOM 4608 N N . LEU A 1 576 ? -46.430 -14.004 -0.775 1.00 95.12 576 LEU A N 1
ATOM 4609 C CA . LEU A 1 576 ? -45.544 -12.877 -0.487 1.00 95.12 576 LEU A CA 1
ATOM 4610 C C . LEU A 1 576 ? -46.319 -11.556 -0.520 1.00 95.12 576 LEU A C 1
ATOM 4612 O O . LEU A 1 576 ? -46.791 -11.101 -1.560 1.00 95.12 576 LEU A O 1
ATOM 4616 N N . ASP A 1 577 ? -46.378 -10.893 0.625 1.00 95.69 577 ASP A N 1
ATOM 4617 C CA . ASP A 1 577 ? -46.927 -9.553 0.772 1.00 95.69 577 ASP A CA 1
ATOM 4618 C C . ASP A 1 577 ? -45.876 -8.484 0.435 1.00 95.69 577 ASP A C 1
ATOM 4620 O O . ASP A 1 577 ? -44.675 -8.752 0.409 1.00 95.69 577 ASP A O 1
ATOM 4624 N N . LEU A 1 578 ? -46.312 -7.241 0.208 1.00 96.44 578 LEU A N 1
ATOM 4625 C CA . LEU A 1 578 ? -45.431 -6.117 -0.124 1.00 96.44 578 LEU A CA 1
ATOM 4626 C C . LEU A 1 578 ? -45.523 -5.008 0.927 1.00 96.44 578 LEU A C 1
ATOM 4628 O O . LEU A 1 578 ? -46.551 -4.346 1.052 1.00 96.44 578 LEU A O 1
ATOM 4632 N N . LEU A 1 579 ? -44.410 -4.731 1.605 1.00 96.44 579 LEU A N 1
ATOM 4633 C CA . LEU A 1 579 ? -44.201 -3.519 2.400 1.00 96.44 579 LEU A CA 1
ATOM 4634 C C . LEU A 1 579 ? -43.326 -2.538 1.613 1.00 96.44 579 LEU A C 1
ATOM 4636 O O . LEU A 1 579 ? -42.286 -2.917 1.084 1.00 96.44 579 LEU A O 1
ATOM 4640 N N . VAL A 1 580 ? -43.696 -1.259 1.576 1.00 94.62 580 VAL A N 1
ATOM 4641 C CA . VAL A 1 580 ? -42.867 -0.191 1.005 1.00 94.62 580 VAL A CA 1
ATOM 4642 C C . VAL A 1 580 ? -42.674 0.922 2.026 1.00 94.62 580 VAL A C 1
ATOM 4644 O O . VAL A 1 580 ? -43.600 1.675 2.343 1.00 94.62 580 VAL A O 1
ATOM 4647 N N . VAL A 1 581 ? -41.436 1.046 2.502 1.00 93.81 581 VAL A N 1
ATOM 4648 C CA . VAL A 1 581 ? -41.003 2.085 3.436 1.00 93.81 581 VAL A CA 1
ATOM 4649 C C . VAL A 1 581 ? -40.939 3.433 2.733 1.00 93.81 581 VAL A C 1
ATOM 4651 O O . VAL A 1 581 ? -40.399 3.545 1.627 1.00 93.81 581 VAL A O 1
ATOM 4654 N N . GLN A 1 582 ? -41.468 4.464 3.386 1.00 90.38 582 GLN A N 1
ATOM 4655 C CA . GLN A 1 582 ? -41.482 5.830 2.877 1.00 90.38 582 GLN A CA 1
ATOM 4656 C C . GLN A 1 582 ? -40.825 6.802 3.858 1.00 90.38 582 GLN A C 1
ATOM 4658 O O . GLN A 1 582 ? -41.084 6.738 5.054 1.00 90.38 582 GLN A O 1
ATOM 4663 N N . SER A 1 583 ? -40.020 7.737 3.341 1.00 86.50 583 SER A N 1
ATOM 4664 C CA . SER A 1 583 ? -39.337 8.714 4.200 1.00 86.50 583 SER A CA 1
ATOM 4665 C C . SER A 1 583 ? -40.216 9.893 4.593 1.00 86.50 583 SER A C 1
ATOM 4667 O O . SER A 1 583 ? -40.195 10.307 5.740 1.00 86.50 583 SER A O 1
ATOM 4669 N N . ASN A 1 584 ? -41.005 10.441 3.671 1.00 85.62 584 ASN A N 1
ATOM 4670 C CA . ASN A 1 584 ? -41.742 11.689 3.911 1.00 85.62 584 ASN A CA 1
ATOM 4671 C C . ASN A 1 584 ? -43.243 11.451 4.120 1.00 85.62 584 ASN A C 1
ATOM 4673 O O . ASN A 1 584 ? -44.006 12.395 4.291 1.00 85.62 584 ASN A O 1
ATOM 4677 N N . ASN A 1 585 ? -43.675 10.195 4.050 1.00 87.69 585 ASN A N 1
ATOM 4678 C CA . ASN A 1 585 ? -45.060 9.769 4.185 1.00 87.69 585 ASN A CA 1
ATOM 4679 C C . ASN A 1 585 ? -45.096 8.463 4.982 1.00 87.69 585 ASN A C 1
ATOM 4681 O O . ASN A 1 585 ? -44.095 7.749 4.996 1.00 87.69 585 ASN A O 1
ATOM 4685 N N . PRO A 1 586 ? -46.251 8.085 5.551 1.00 91.31 586 PRO A N 1
ATOM 4686 C CA . PRO A 1 586 ? -46.423 6.760 6.126 1.00 91.31 586 PRO A CA 1
ATOM 4687 C C . PRO A 1 586 ? -46.127 5.647 5.112 1.00 91.31 586 PRO A C 1
ATOM 4689 O O . PRO A 1 586 ? -46.574 5.681 3.957 1.00 91.31 586 PRO A O 1
ATOM 4692 N N . SER A 1 587 ? -45.386 4.639 5.558 1.00 93.94 587 SER A N 1
ATOM 4693 C CA . SER A 1 587 ? -45.091 3.422 4.799 1.00 93.94 587 SER A CA 1
ATOM 4694 C C . SER A 1 587 ? -46.391 2.708 4.425 1.00 93.94 587 SER A C 1
ATOM 4696 O O . SER A 1 587 ? -47.387 2.823 5.135 1.00 93.94 587 SER A O 1
ATOM 4698 N N . GLN A 1 588 ? -46.403 2.021 3.285 1.00 94.62 588 GLN A N 1
ATOM 4699 C CA . GLN A 1 588 ? -47.588 1.321 2.778 1.00 94.62 588 GLN A CA 1
ATOM 4700 C C . GLN A 1 588 ? -47.358 -0.187 2.826 1.00 94.62 588 GLN A C 1
ATOM 4702 O O . GLN A 1 588 ? -46.251 -0.636 2.536 1.00 94.62 588 GLN A O 1
ATOM 4707 N N . ILE A 1 589 ? -48.391 -0.957 3.159 1.00 96.38 589 ILE A N 1
ATOM 4708 C CA . ILE A 1 589 ? -48.343 -2.422 3.155 1.00 96.38 589 ILE A CA 1
ATOM 4709 C C . ILE A 1 589 ? -49.562 -2.987 2.429 1.00 96.38 589 ILE A C 1
ATOM 4711 O O . ILE A 1 589 ? -50.694 -2.527 2.610 1.00 96.38 589 ILE A O 1
ATOM 4715 N N . TRP A 1 590 ? -49.313 -3.992 1.598 1.00 96.75 590 TRP A N 1
ATOM 4716 C CA . TRP A 1 590 ? -50.316 -4.679 0.807 1.00 96.75 590 TRP A CA 1
ATOM 4717 C C . TRP A 1 590 ? -50.211 -6.177 0.997 1.00 96.75 590 TRP A C 1
ATOM 4719 O O . TRP A 1 590 ? -49.126 -6.732 0.837 1.00 96.75 590 TRP A O 1
ATOM 4729 N N . PHE A 1 591 ? -51.347 -6.820 1.252 1.00 96.19 591 PHE A N 1
ATOM 4730 C CA . PHE A 1 591 ? -51.409 -8.275 1.267 1.00 96.19 591 PHE A CA 1
ATOM 4731 C C . PHE A 1 591 ? -51.796 -8.819 -0.086 1.00 96.19 591 PHE A C 1
ATOM 4733 O O . PHE A 1 591 ? -52.712 -8.293 -0.733 1.00 96.19 591 PHE A O 1
ATOM 4740 N N . GLN A 1 592 ? -51.090 -9.861 -0.504 1.00 93.81 592 GLN A N 1
ATOM 4741 C CA . GLN A 1 592 ? -51.462 -10.576 -1.704 1.00 93.81 592 GLN A CA 1
ATOM 4742 C C . GLN A 1 592 ? -52.744 -11.368 -1.429 1.00 93.81 592 GLN A C 1
ATOM 4744 O O . GLN A 1 592 ? -52.996 -11.876 -0.343 1.00 93.81 592 GLN A O 1
ATOM 4749 N N . THR A 1 593 ? -53.615 -11.412 -2.422 1.00 88.12 593 THR A N 1
ATOM 4750 C CA . THR A 1 593 ? -54.859 -12.174 -2.392 1.00 88.12 593 THR A CA 1
ATOM 4751 C C . THR A 1 593 ? -54.700 -13.408 -3.269 1.00 88.12 593 THR A C 1
ATOM 4753 O O . THR A 1 593 ? -53.892 -13.418 -4.197 1.00 88.12 593 THR A O 1
ATOM 4756 N N . GLY A 1 594 ? -55.469 -14.464 -2.996 1.00 75.94 594 GLY A N 1
ATOM 4757 C CA . GLY A 1 594 ? -55.307 -15.764 -3.665 1.00 75.94 594 GLY A CA 1
ATOM 4758 C C . GLY A 1 594 ? -55.538 -15.776 -5.185 1.00 75.94 594 GLY A C 1
ATOM 4759 O O . GLY A 1 594 ? -55.339 -16.809 -5.815 1.00 75.94 594 GLY A O 1
ATOM 4760 N N . ASP A 1 595 ? -55.964 -14.663 -5.788 1.00 78.38 595 ASP A N 1
ATOM 4761 C CA . ASP A 1 595 ? -56.070 -14.474 -7.240 1.00 78.38 595 ASP A CA 1
ATOM 4762 C C . ASP A 1 595 ? -54.867 -13.713 -7.848 1.00 78.38 595 ASP A C 1
ATOM 4764 O O . ASP A 1 595 ? -54.865 -13.417 -9.044 1.00 78.38 595 ASP A O 1
ATOM 4768 N N . GLY A 1 596 ? -53.842 -13.411 -7.042 1.00 77.31 596 GLY A N 1
ATOM 4769 C CA . GLY A 1 596 ? -52.634 -12.691 -7.445 1.00 77.31 596 GLY A CA 1
ATOM 4770 C C . GLY A 1 596 ? -52.730 -11.165 -7.346 1.00 77.31 596 GLY A C 1
ATOM 4771 O O . GLY A 1 596 ? -51.760 -10.478 -7.663 1.00 77.31 596 GLY A O 1
ATOM 4772 N N . ASN A 1 597 ? -53.870 -10.611 -6.919 1.00 87.25 597 ASN A N 1
ATOM 4773 C CA . ASN A 1 597 ? -54.016 -9.171 -6.706 1.00 87.25 597 ASN A CA 1
ATOM 4774 C C . ASN A 1 597 ? -53.525 -8.746 -5.320 1.00 87.25 597 ASN A C 1
ATOM 4776 O O . ASN A 1 597 ? -53.361 -9.571 -4.426 1.00 87.25 597 ASN A O 1
ATOM 4780 N N . PHE A 1 598 ? -53.352 -7.440 -5.118 1.00 94.25 598 PHE A N 1
ATOM 4781 C CA . PHE A 1 598 ? -52.973 -6.866 -3.830 1.00 94.25 598 PHE A CA 1
ATOM 4782 C C . PHE A 1 598 ? -54.134 -6.101 -3.195 1.00 94.25 598 PHE A C 1
ATOM 4784 O O . PHE A 1 598 ? -54.878 -5.390 -3.873 1.00 94.25 598 PHE A O 1
ATOM 4791 N N . ARG A 1 599 ? -54.251 -6.195 -1.871 1.00 95.12 599 ARG A N 1
ATOM 4792 C CA . ARG A 1 599 ? -55.183 -5.421 -1.047 1.00 95.12 599 ARG A CA 1
ATOM 4793 C C . ARG A 1 599 ? -54.395 -4.482 -0.142 1.00 95.12 599 ARG A C 1
ATOM 4795 O O . ARG A 1 599 ? -53.501 -4.934 0.559 1.00 95.12 599 ARG A O 1
ATOM 4802 N N . ASP A 1 600 ? -54.722 -3.189 -0.147 1.00 95.44 600 ASP A N 1
ATOM 4803 C CA . ASP A 1 600 ? -54.118 -2.216 0.782 1.00 95.44 600 ASP A CA 1
ATOM 4804 C C . ASP A 1 600 ? -54.598 -2.522 2.203 1.00 95.44 600 ASP A C 1
ATOM 4806 O O . ASP A 1 600 ? -55.803 -2.524 2.464 1.00 95.44 600 ASP A O 1
ATOM 4810 N N . VAL A 1 601 ? -53.651 -2.814 3.092 1.00 96.19 601 VAL A N 1
ATOM 4811 C CA . VAL A 1 601 ? -53.902 -3.136 4.504 1.00 96.19 601 VAL A CA 1
ATOM 4812 C C . VAL A 1 601 ? -53.211 -2.155 5.438 1.00 96.19 601 VAL A C 1
ATOM 4814 O O . VAL A 1 601 ? -53.112 -2.411 6.633 1.00 96.19 601 VAL A O 1
ATOM 4817 N N . THR A 1 602 ? -52.743 -1.018 4.919 1.00 94.75 602 THR A N 1
ATOM 4818 C CA . THR A 1 602 ? -51.899 -0.078 5.662 1.00 94.75 602 THR A CA 1
ATOM 4819 C C . THR A 1 602 ? -52.524 0.326 6.997 1.00 94.75 602 THR A C 1
ATOM 4821 O O . THR A 1 602 ? -51.888 0.184 8.038 1.00 94.75 602 THR A O 1
ATOM 4824 N N . GLU A 1 603 ? -53.794 0.734 6.999 1.00 92.88 603 GLU A N 1
ATOM 4825 C CA . GLU A 1 603 ? -54.501 1.123 8.228 1.00 92.88 603 GLU A CA 1
ATOM 4826 C C . GLU A 1 603 ? -54.820 -0.076 9.140 1.00 92.88 603 GLU A C 1
ATOM 4828 O O . GLU A 1 603 ? -54.709 0.024 10.361 1.00 92.88 603 GLU A O 1
ATOM 4833 N N . GLU A 1 604 ? -55.186 -1.221 8.559 1.00 94.88 604 GLU A N 1
ATOM 4834 C CA . GLU A 1 604 ? -55.561 -2.440 9.294 1.00 94.88 604 GLU A CA 1
ATOM 4835 C C . GLU A 1 604 ? -54.363 -3.129 9.959 1.00 94.88 604 GLU A C 1
ATOM 4837 O O . GLU A 1 604 ? -54.532 -3.810 10.974 1.00 94.88 604 GLU A O 1
ATOM 4842 N N . SER A 1 605 ? -53.168 -2.944 9.393 1.00 95.81 605 SER A N 1
ATOM 4843 C CA . SER A 1 605 ? -51.927 -3.568 9.850 1.00 95.81 605 SER A CA 1
ATOM 4844 C C . SER A 1 605 ? -51.485 -3.054 11.216 1.00 95.81 605 SER A C 1
ATOM 4846 O O . SER A 1 605 ? -50.794 -3.761 11.935 1.00 95.81 605 SER A O 1
ATOM 4848 N N . GLY A 1 606 ? -51.869 -1.831 11.598 1.00 94.88 606 GLY A N 1
ATOM 4849 C CA . GLY A 1 606 ? -51.407 -1.192 12.834 1.00 94.88 606 GLY A CA 1
ATOM 4850 C C . GLY A 1 606 ? -49.987 -0.612 12.769 1.00 94.88 606 GLY A C 1
ATOM 4851 O O . GLY A 1 606 ? -49.520 -0.058 13.765 1.00 94.88 606 GLY A O 1
ATOM 4852 N N . ILE A 1 607 ? -49.307 -0.680 11.617 1.00 95.38 607 ILE A N 1
ATOM 4853 C CA . ILE A 1 607 ? -47.995 -0.052 11.415 1.00 95.38 607 ILE A CA 1
ATOM 4854 C C . ILE A 1 607 ? -48.167 1.468 11.305 1.00 95.38 607 ILE A C 1
ATOM 4856 O O . ILE A 1 607 ? -48.878 1.974 10.438 1.00 95.38 607 ILE A O 1
ATOM 4860 N N . GLN A 1 608 ? -47.476 2.215 12.165 1.00 92.50 608 GLN A N 1
ATOM 4861 C CA . GLN A 1 608 ? -47.509 3.678 12.203 1.00 92.50 608 GLN A CA 1
ATOM 4862 C C . GLN A 1 608 ? -46.096 4.240 12.035 1.00 92.50 608 GLN A C 1
ATOM 4864 O O . GLN A 1 608 ? -45.529 4.825 12.956 1.00 92.50 608 GLN A O 1
ATOM 4869 N N . SER A 1 609 ? -45.519 4.068 10.842 1.00 90.50 609 SER A N 1
ATOM 4870 C CA . SER A 1 609 ? -44.133 4.487 10.581 1.00 90.50 609 SER A CA 1
ATOM 4871 C C . SER A 1 609 ? -43.917 6.000 10.657 1.00 90.50 609 SER A C 1
ATOM 4873 O O . SER A 1 609 ? -42.782 6.439 10.654 1.00 90.50 609 SER A O 1
ATOM 4875 N N . GLY A 1 610 ? -44.981 6.811 10.635 1.00 89.31 610 GLY A N 1
ATOM 4876 C CA . GLY A 1 610 ? -44.854 8.265 10.584 1.00 89.31 610 GLY A CA 1
ATOM 4877 C C . GLY A 1 610 ? -43.978 8.717 9.414 1.00 89.31 610 GLY A C 1
ATOM 4878 O O . GLY A 1 610 ? -44.143 8.241 8.288 1.00 89.31 610 GLY A O 1
ATOM 4879 N N . THR A 1 611 ? -43.059 9.626 9.704 1.00 87.88 611 THR A N 1
ATOM 4880 C CA . THR A 1 611 ? -42.074 10.180 8.778 1.00 87.88 611 THR A CA 1
ATOM 4881 C C . THR A 1 611 ? -40.651 9.890 9.278 1.00 87.88 611 THR A C 1
ATOM 4883 O O . THR A 1 611 ? -40.443 9.525 10.432 1.00 87.88 611 THR A O 1
ATOM 4886 N N . GLY A 1 612 ? -39.658 9.989 8.398 1.00 87.00 612 GLY A N 1
ATOM 4887 C CA . GLY A 1 612 ? -38.257 9.659 8.666 1.00 87.00 612 GLY A CA 1
ATOM 4888 C C . GLY A 1 612 ? -37.872 8.193 8.434 1.00 87.00 612 GLY A C 1
ATOM 4889 O O . GLY A 1 612 ? -36.687 7.884 8.471 1.00 87.00 612 GLY A O 1
ATOM 4890 N N . ALA A 1 613 ? -38.805 7.281 8.148 1.00 91.38 613 ALA A N 1
ATOM 4891 C CA . ALA A 1 613 ? -38.472 5.871 7.920 1.00 91.38 613 ALA A CA 1
ATOM 4892 C C . ALA A 1 613 ? -37.638 5.666 6.635 1.00 91.38 613 ALA A C 1
ATOM 4894 O O . ALA A 1 613 ? -37.954 6.192 5.564 1.00 91.38 613 ALA A O 1
ATOM 4895 N N . HIS A 1 614 ? -36.560 4.887 6.720 1.00 90.44 614 HIS A N 1
ATOM 4896 C CA . HIS A 1 614 ? -35.603 4.701 5.622 1.00 90.44 614 HIS A CA 1
ATOM 4897 C C . HIS A 1 614 ? -35.493 3.252 5.146 1.00 90.44 614 HIS A C 1
ATOM 4899 O O . HIS A 1 614 ? -35.405 3.023 3.938 1.00 90.44 614 HIS A O 1
ATOM 4905 N N . PHE A 1 615 ? -35.540 2.280 6.057 1.00 93.19 615 PHE A N 1
ATOM 4906 C CA . PHE A 1 615 ? -35.496 0.859 5.718 1.00 93.19 615 PHE A CA 1
ATOM 4907 C C . PHE A 1 615 ? -36.309 0.016 6.699 1.00 93.19 615 PHE A C 1
ATOM 4909 O O . PHE A 1 615 ? -36.711 0.485 7.766 1.00 93.19 615 PHE A O 1
ATOM 4916 N N . ALA A 1 616 ? -36.539 -1.236 6.316 1.00 95.06 616 ALA A N 1
ATOM 4917 C CA . ALA A 1 616 ? -37.203 -2.237 7.130 1.00 95.06 616 ALA A CA 1
ATOM 4918 C C . ALA A 1 616 ? -36.373 -3.521 7.182 1.00 95.06 616 ALA A C 1
ATOM 4920 O O . ALA A 1 616 ? -35.703 -3.859 6.209 1.00 95.06 616 ALA A O 1
ATOM 4921 N N . VAL A 1 617 ? -36.462 -4.249 8.293 1.00 95.75 617 VAL A N 1
ATOM 4922 C CA . VAL A 1 617 ? -35.938 -5.611 8.437 1.00 95.75 617 VAL A CA 1
ATOM 4923 C C . VAL A 1 617 ? -37.052 -6.480 9.006 1.00 95.75 617 VAL A C 1
ATOM 4925 O O . VAL A 1 617 ? -37.601 -6.147 10.056 1.00 95.75 617 VAL A O 1
ATOM 4928 N N . ALA A 1 618 ? -37.389 -7.568 8.311 1.00 95.75 618 ALA A N 1
ATOM 4929 C CA . ALA A 1 618 ? -38.338 -8.564 8.797 1.00 95.75 618 ALA A CA 1
ATOM 4930 C C . ALA A 1 618 ? -37.592 -9.768 9.376 1.00 95.75 618 ALA A C 1
ATOM 4932 O O . ALA A 1 618 ? -36.713 -10.325 8.719 1.00 95.75 618 ALA A O 1
ATOM 4933 N N . PHE A 1 619 ? -37.929 -10.148 10.603 1.00 95.69 619 PHE A N 1
ATOM 4934 C CA . PHE A 1 619 ? -37.329 -11.273 11.320 1.00 95.69 619 PHE A CA 1
ATOM 4935 C C . PHE A 1 619 ? -38.218 -11.653 12.505 1.00 95.69 619 PHE A C 1
ATOM 4937 O O . PHE A 1 619 ? -39.004 -10.838 12.966 1.00 95.69 619 PHE A O 1
ATOM 4944 N N . ASP A 1 620 ? -38.104 -12.883 12.990 1.00 94.75 620 ASP A N 1
ATOM 4945 C CA . ASP A 1 620 ? -38.823 -13.358 14.177 1.00 94.75 620 ASP A CA 1
ATOM 4946 C C . ASP A 1 620 ? -37.983 -13.041 15.429 1.00 94.75 620 ASP A C 1
ATOM 4948 O O . ASP A 1 620 ? -37.015 -13.750 15.727 1.00 94.75 620 ASP A O 1
ATOM 4952 N N . TYR A 1 621 ? -38.265 -11.920 16.108 1.00 94.19 621 TYR A N 1
ATOM 4953 C CA . TYR A 1 621 ? -37.411 -11.448 17.213 1.00 94.19 621 TYR A CA 1
ATOM 4954 C C . TYR A 1 621 ? -37.671 -12.213 18.513 1.00 94.19 621 TYR A C 1
ATOM 4956 O O . TYR A 1 621 ? -36.791 -12.266 19.374 1.00 94.19 621 TYR A O 1
ATOM 4964 N N . ASN A 1 622 ? -38.866 -12.787 18.665 1.00 94.00 622 ASN A N 1
ATOM 4965 C CA . ASN A 1 622 ? -39.320 -13.461 19.883 1.00 94.00 622 ASN A CA 1
ATOM 4966 C C . ASN A 1 622 ? -39.467 -14.992 19.718 1.00 94.00 622 ASN A C 1
ATOM 4968 O O . ASN A 1 622 ? -39.825 -15.680 20.677 1.00 94.00 622 ASN A O 1
ATOM 4972 N N . ARG A 1 623 ? -39.149 -15.523 18.530 1.00 93.56 623 ARG A N 1
ATOM 4973 C CA . ARG A 1 623 ? -39.258 -16.936 18.140 1.00 93.56 623 ARG A CA 1
ATOM 4974 C C . ARG A 1 623 ? -40.679 -17.498 18.232 1.00 93.56 623 ARG A C 1
ATOM 4976 O O . ARG A 1 623 ? -40.856 -18.678 18.552 1.00 93.56 623 ARG A O 1
ATOM 4983 N N . ASP A 1 624 ? -41.697 -16.679 17.977 1.00 93.62 624 ASP A N 1
ATOM 4984 C CA . ASP A 1 624 ? -43.097 -17.116 17.966 1.00 93.62 624 ASP A CA 1
ATOM 4985 C C . ASP A 1 624 ? -43.558 -17.676 16.606 1.00 93.62 624 ASP A C 1
ATOM 4987 O O . ASP A 1 624 ? -44.691 -18.157 16.476 1.00 93.62 624 ASP A O 1
ATOM 4991 N N . GLY A 1 625 ? -42.651 -17.703 15.625 1.00 89.94 625 GLY A N 1
ATOM 4992 C CA . GLY A 1 625 ? -42.866 -18.229 14.285 1.00 89.94 625 GLY A CA 1
ATOM 4993 C C . GLY A 1 625 ? -43.500 -17.225 13.326 1.00 89.94 625 GLY A C 1
ATOM 4994 O O . GLY A 1 625 ? -43.866 -17.619 12.217 1.00 89.94 625 GLY A O 1
ATOM 4995 N N . LYS A 1 626 ? -43.660 -15.959 13.724 1.00 94.44 626 LYS A N 1
ATOM 4996 C CA . LYS A 1 626 ? -44.186 -14.886 12.874 1.00 94.44 626 LYS A CA 1
ATOM 4997 C C . LYS A 1 626 ? -43.090 -13.872 12.575 1.00 94.44 626 LYS A C 1
ATOM 4999 O O . LYS A 1 626 ? -42.243 -13.579 13.406 1.00 94.44 626 LYS A O 1
ATOM 5004 N N . LEU A 1 627 ? -43.118 -13.311 11.368 1.00 96.00 627 LEU A N 1
ATOM 5005 C CA . LEU A 1 627 ? -42.183 -12.254 10.995 1.00 96.00 627 LEU A CA 1
ATOM 5006 C C . LEU A 1 627 ? -42.613 -10.929 11.619 1.00 96.00 627 LEU A C 1
ATOM 5008 O O . LEU A 1 627 ? -43.644 -10.364 11.242 1.00 96.00 627 LEU A O 1
ATOM 5012 N N . ASP A 1 628 ? -41.801 -10.443 12.548 1.00 96.94 628 ASP A N 1
ATOM 5013 C CA . ASP A 1 628 ? -41.864 -9.103 13.114 1.00 96.94 628 ASP A CA 1
ATOM 5014 C C . ASP A 1 628 ? -41.153 -8.097 12.203 1.00 96.94 628 ASP A C 1
ATOM 5016 O O . ASP A 1 628 ? -40.545 -8.458 11.192 1.00 96.94 628 ASP A O 1
ATOM 5020 N N . LEU A 1 629 ? -41.237 -6.811 12.547 1.00 97.25 629 LEU A N 1
ATOM 5021 C CA . LEU A 1 629 ? -40.740 -5.736 11.698 1.00 97.25 629 LEU A CA 1
ATOM 5022 C C . LEU A 1 629 ? -39.978 -4.680 12.494 1.00 97.25 629 LEU A C 1
ATOM 5024 O O . LEU A 1 629 ? -40.547 -3.989 13.338 1.00 97.25 629 LEU A O 1
ATOM 5028 N N . PHE A 1 630 ? -38.708 -4.476 12.158 1.00 97.38 630 PHE A N 1
ATOM 5029 C CA . PHE A 1 630 ? -37.950 -3.308 12.593 1.00 97.38 630 PHE A CA 1
ATOM 5030 C C . PHE A 1 630 ? -37.917 -2.253 11.485 1.00 97.38 630 PHE A C 1
ATOM 5032 O O . PHE A 1 630 ? -37.532 -2.547 10.355 1.00 97.38 630 PHE A O 1
ATOM 5039 N N . LEU A 1 631 ? -38.301 -1.019 11.810 1.00 96.62 631 LEU A N 1
ATOM 5040 C CA . LEU A 1 631 ? -38.259 0.147 10.932 1.00 96.62 631 LEU A CA 1
ATOM 5041 C C . LEU A 1 631 ? -37.154 1.105 11.379 1.00 96.62 631 LEU A C 1
ATOM 5043 O O . LEU A 1 631 ? -37.295 1.819 12.380 1.00 96.62 631 LEU A O 1
ATOM 5047 N N . GLY A 1 632 ? -36.081 1.157 10.593 1.00 94.88 632 GLY A N 1
ATOM 5048 C CA . GLY A 1 632 ? -34.986 2.097 10.787 1.00 94.88 632 GLY A CA 1
ATOM 5049 C C . GLY A 1 632 ? -35.382 3.493 10.332 1.00 94.88 632 GLY A C 1
ATOM 5050 O O . GLY A 1 632 ? -35.842 3.682 9.200 1.00 94.88 632 GLY A O 1
ATOM 5051 N N . HIS A 1 633 ? -35.215 4.462 11.221 1.00 93.31 633 HIS A N 1
ATOM 5052 C CA . HIS A 1 633 ? -35.531 5.857 10.963 1.00 93.31 633 HIS A CA 1
ATOM 5053 C C . HIS A 1 633 ? -34.269 6.702 10.801 1.00 93.31 633 HIS A C 1
ATOM 5055 O O . HIS A 1 633 ? -33.191 6.383 11.291 1.00 93.31 633 HIS A O 1
ATOM 5061 N N . TYR A 1 634 ? -34.441 7.797 10.076 1.00 88.31 634 TYR A N 1
ATOM 5062 C CA . TYR A 1 634 ? -33.453 8.825 9.819 1.00 88.31 634 TYR A CA 1
ATOM 5063 C C . TYR A 1 634 ? -33.867 10.132 10.508 1.00 88.31 634 TYR A C 1
ATOM 5065 O O . TYR A 1 634 ? -34.901 10.199 11.174 1.00 88.31 634 TYR A O 1
ATOM 5073 N N . GLY A 1 635 ? -33.076 11.194 10.377 1.00 78.06 635 GLY A N 1
ATOM 5074 C CA . GLY A 1 635 ? -33.455 12.497 10.921 1.00 78.06 635 GLY A CA 1
ATOM 5075 C C . GLY A 1 635 ? -34.425 13.293 10.045 1.00 78.06 635 GLY A C 1
ATOM 5076 O O . GLY A 1 635 ? -34.439 13.156 8.821 1.00 78.06 635 GLY A O 1
ATOM 5077 N N . GLU A 1 636 ? -35.198 14.178 10.683 1.00 69.12 636 GLU A N 1
ATOM 5078 C CA . GLU A 1 636 ? -36.098 15.129 10.023 1.00 69.12 636 GLU A CA 1
ATOM 5079 C C . GLU A 1 636 ? -35.807 16.579 10.424 1.00 69.12 636 GLU A C 1
ATOM 5081 O O . GLU A 1 636 ? -35.716 16.906 11.607 1.00 69.12 636 GLU A O 1
ATOM 5086 N N . GLY A 1 637 ? -35.709 17.465 9.425 1.00 62.28 637 GLY A N 1
ATOM 5087 C CA . GLY A 1 637 ? -35.781 18.927 9.579 1.00 62.28 637 GLY A CA 1
ATOM 5088 C C . GLY A 1 637 ? -34.627 19.623 10.317 1.00 62.28 637 GLY A C 1
ATOM 5089 O O . GLY A 1 637 ? -34.498 20.839 10.201 1.00 62.28 637 GLY A O 1
ATOM 5090 N N . ASN A 1 638 ? -33.776 18.885 11.030 1.00 66.88 638 ASN A N 1
ATOM 5091 C CA . ASN A 1 638 ? -32.630 19.390 11.788 1.00 66.88 638 ASN A CA 1
ATOM 5092 C C . ASN A 1 638 ? -31.323 18.826 11.231 1.00 66.88 638 ASN A C 1
ATOM 5094 O O . ASN A 1 638 ? -31.319 17.743 10.669 1.00 66.88 638 ASN A O 1
ATOM 5098 N N . ASN A 1 639 ? -30.196 19.509 11.432 1.00 77.12 639 ASN A N 1
ATOM 5099 C CA . ASN A 1 639 ? -28.895 18.907 11.134 1.00 77.12 639 ASN A CA 1
ATOM 5100 C C . ASN A 1 639 ? -28.569 17.792 12.147 1.00 77.12 639 ASN A C 1
ATOM 5102 O O . ASN A 1 639 ? -28.938 17.921 13.324 1.00 77.12 639 ASN A O 1
ATOM 5106 N N . PRO A 1 640 ? -27.861 16.727 11.731 1.00 79.06 640 PRO A N 1
ATOM 5107 C CA . PRO A 1 640 ? -27.408 15.690 12.648 1.00 79.06 640 PRO A CA 1
ATOM 5108 C C . PRO A 1 640 ? -26.514 16.296 13.735 1.00 79.06 640 PRO A C 1
ATOM 5110 O O . PRO A 1 640 ? -25.658 17.145 13.471 1.00 79.06 640 PRO A O 1
ATOM 5113 N N . ALA A 1 641 ? -26.728 15.870 14.976 1.00 75.88 641 ALA A N 1
ATOM 5114 C CA . ALA A 1 641 ? -25.807 16.141 16.069 1.00 75.88 641 ALA A CA 1
ATOM 5115 C C . ALA A 1 641 ? -24.483 15.397 15.823 1.00 75.88 641 ALA A C 1
ATOM 5117 O O . ALA A 1 641 ? -24.448 14.407 15.096 1.00 75.88 641 ALA A O 1
ATOM 5118 N N . LEU A 1 642 ? -23.390 15.846 16.449 1.00 71.69 642 LEU A N 1
ATOM 5119 C CA . LEU A 1 642 ? -22.074 15.203 16.297 1.00 71.69 642 LEU A CA 1
ATOM 5120 C C . LEU A 1 642 ? -22.072 13.726 16.722 1.00 71.69 642 LEU A C 1
ATOM 5122 O O . LEU A 1 642 ? -21.308 12.939 16.175 1.00 71.69 642 LEU A O 1
ATOM 5126 N N . ASP A 1 643 ? -22.913 13.354 17.687 1.00 75.62 643 ASP A N 1
ATOM 5127 C CA . ASP A 1 643 ? -23.093 11.967 18.125 1.00 75.62 643 ASP A CA 1
ATOM 5128 C C . ASP A 1 643 ? -24.132 11.197 17.295 1.00 75.62 643 ASP A C 1
ATOM 5130 O O . ASP A 1 643 ? -24.310 9.998 17.503 1.00 75.62 643 ASP A O 1
ATOM 5134 N N . GLY A 1 644 ? -24.814 11.874 16.367 1.00 81.88 644 GLY A N 1
ATOM 5135 C CA . GLY A 1 644 ? -25.856 11.311 15.522 1.00 81.88 644 GLY A CA 1
ATOM 5136 C C . GLY A 1 644 ? -27.143 10.936 16.256 1.00 81.88 644 GLY A C 1
ATOM 5137 O O . GLY A 1 644 ? -27.961 10.258 15.658 1.00 81.88 644 GLY A O 1
ATOM 5138 N N . LYS A 1 645 ? -27.372 11.338 17.518 1.00 87.00 645 LYS A N 1
ATOM 5139 C CA . LYS A 1 645 ? -28.495 10.822 18.343 1.00 87.00 645 LYS A CA 1
ATOM 5140 C C . LYS A 1 645 ? -29.726 11.726 18.420 1.00 87.00 645 LYS A C 1
ATOM 5142 O O . LYS A 1 645 ? -30.535 11.613 19.340 1.00 87.00 645 LYS A O 1
ATOM 5147 N N . ASN A 1 646 ? -29.895 12.630 17.465 1.00 89.06 646 ASN A N 1
ATOM 5148 C CA . ASN A 1 646 ? -31.026 13.562 17.397 1.00 89.06 646 ASN A CA 1
ATOM 5149 C C . ASN A 1 646 ? -31.981 13.289 16.217 1.00 89.06 646 ASN A C 1
ATOM 5151 O O . ASN A 1 646 ? -32.692 14.201 15.793 1.00 89.06 646 ASN A O 1
ATOM 5155 N N . GLY A 1 647 ? -31.955 12.079 15.655 1.00 88.62 647 GLY A N 1
ATOM 5156 C CA . GLY A 1 647 ? -32.858 11.632 14.596 1.00 88.62 647 GLY A CA 1
ATOM 5157 C C . GLY A 1 647 ? -34.235 11.203 15.115 1.00 88.62 647 GLY A C 1
ATOM 5158 O O . GLY A 1 647 ? -34.565 11.382 16.291 1.00 88.62 647 GLY A O 1
ATOM 5159 N N . VAL A 1 648 ? -35.057 10.638 14.228 1.00 91.62 648 VAL A N 1
ATOM 5160 C CA . VAL A 1 648 ? -36.356 10.063 14.605 1.00 91.62 648 VAL A CA 1
ATOM 5161 C C . VAL A 1 648 ? -36.139 8.687 15.246 1.00 91.62 648 VAL A C 1
ATOM 5163 O O . VAL A 1 648 ? -35.243 7.942 14.858 1.00 91.62 648 VAL A O 1
ATOM 5166 N N . LEU A 1 649 ? -36.944 8.359 16.259 1.00 93.44 649 LEU A N 1
ATOM 5167 C CA . LEU A 1 649 ? -36.873 7.078 16.964 1.00 93.44 649 LEU A CA 1
ATOM 5168 C C . LEU A 1 649 ? -37.183 5.919 16.004 1.00 93.44 649 LEU A C 1
ATOM 5170 O O . LEU A 1 649 ? -38.289 5.851 15.467 1.00 93.44 649 LEU A O 1
ATOM 5174 N N . SER A 1 650 ? -36.239 4.989 15.845 1.00 95.44 650 SER A N 1
ATOM 5175 C CA . SER A 1 650 ? -36.481 3.736 15.122 1.00 95.44 650 SER A CA 1
ATOM 5176 C C . SER A 1 650 ? -37.441 2.837 15.896 1.00 95.44 650 SER A C 1
ATOM 5178 O O . SER A 1 650 ? -37.478 2.866 17.125 1.00 95.44 650 SER A O 1
ATOM 5180 N N . GLN A 1 651 ? -38.237 2.043 15.182 1.00 96.62 651 GLN A N 1
ATOM 5181 C CA . GLN A 1 651 ? -39.398 1.365 15.756 1.00 96.62 651 GLN A CA 1
ATOM 5182 C C . GLN A 1 651 ? -39.336 -0.148 15.547 1.00 96.62 651 GLN A C 1
ATOM 5184 O O . GLN A 1 651 ? -39.049 -0.602 14.445 1.00 96.62 651 GLN A O 1
ATOM 5189 N N . LEU A 1 652 ? -39.684 -0.925 16.572 1.00 97.44 652 LEU A N 1
ATOM 5190 C CA . LEU A 1 652 ? -39.918 -2.367 16.478 1.00 97.44 652 LEU A CA 1
ATOM 5191 C C . LEU A 1 652 ? -41.414 -2.667 16.602 1.00 97.44 652 LEU A C 1
ATOM 5193 O O . LEU A 1 652 ? -42.091 -2.177 17.511 1.00 97.44 652 LEU A O 1
ATOM 5197 N N . TYR A 1 653 ? -41.916 -3.499 15.699 1.00 97.94 653 TYR A N 1
ATOM 5198 C CA . TYR A 1 653 ? -43.296 -3.951 15.636 1.00 97.94 653 TYR A CA 1
ATOM 5199 C C . TYR A 1 653 ? -43.363 -5.469 15.751 1.00 97.94 653 TYR A C 1
ATOM 5201 O O . TYR A 1 653 ? -42.832 -6.171 14.898 1.00 97.94 653 TYR A O 1
ATOM 5209 N N . GLN A 1 654 ? -44.079 -5.956 16.761 1.00 97.88 654 GLN A N 1
ATOM 5210 C CA . GLN A 1 654 ? -44.388 -7.369 16.919 1.00 97.88 654 GLN A CA 1
ATOM 5211 C C . GLN A 1 654 ? -45.582 -7.752 16.045 1.00 97.88 654 GLN A C 1
ATOM 5213 O O . GLN A 1 654 ? -46.629 -7.100 16.117 1.00 97.88 654 GLN A O 1
ATOM 5218 N N . ASN A 1 655 ? -45.471 -8.835 15.287 1.00 97.50 655 ASN A N 1
ATOM 5219 C CA . ASN A 1 655 ? -46.576 -9.422 14.549 1.00 97.50 655 ASN A CA 1
ATOM 5220 C C . ASN A 1 655 ? -47.468 -10.241 15.489 1.00 97.50 655 ASN A C 1
ATOM 5222 O O . ASN A 1 655 ? -47.156 -11.354 15.906 1.00 97.50 655 ASN A O 1
ATOM 5226 N N . VAL A 1 656 ? -48.644 -9.710 15.814 1.00 96.69 656 VAL A N 1
ATOM 5227 C CA . VAL A 1 656 ? -49.603 -10.396 16.693 1.00 96.69 656 VAL A CA 1
ATOM 5228 C C . VAL A 1 656 ? -50.437 -11.449 15.948 1.00 96.69 656 VAL A C 1
ATOM 5230 O O . VAL A 1 656 ? -51.208 -12.186 16.568 1.00 96.69 656 VAL A O 1
ATOM 5233 N N . GLY A 1 657 ? -50.214 -11.620 14.643 1.00 92.44 657 GLY A N 1
ATOM 5234 C CA . GLY A 1 657 ? -50.875 -12.583 13.764 1.00 92.44 657 GLY A CA 1
ATOM 5235 C C . GLY A 1 657 ? -51.930 -11.947 12.861 1.00 92.44 657 GLY A C 1
ATOM 5236 O O . GLY A 1 657 ? -52.403 -10.837 13.111 1.00 92.44 657 GLY A O 1
ATOM 5237 N N . GLN A 1 658 ? -52.310 -12.678 11.805 1.00 87.50 658 GLN A N 1
ATOM 5238 C CA . GLN A 1 658 ? -53.240 -12.211 10.764 1.00 87.50 658 GLN A CA 1
ATOM 5239 C C . GLN A 1 658 ? -52.800 -10.877 10.132 1.00 87.50 658 GLN A C 1
ATOM 5241 O O . GLN A 1 658 ? -53.639 -10.049 9.774 1.00 87.50 658 GLN A O 1
ATOM 5246 N N . GLY A 1 659 ? -51.485 -10.645 10.062 1.00 88.12 659 GLY A N 1
ATOM 5247 C CA . GLY A 1 659 ? -50.912 -9.437 9.481 1.00 88.12 659 GLY A CA 1
ATOM 5248 C C . GLY A 1 659 ? -51.132 -8.159 10.298 1.00 88.12 659 GLY A C 1
ATOM 5249 O O . GLY A 1 659 ? -51.104 -7.058 9.747 1.00 88.12 659 GLY A O 1
ATOM 5250 N N . LYS A 1 660 ? -51.386 -8.289 11.605 1.00 96.31 660 LYS A N 1
ATOM 5251 C CA . LYS A 1 660 ? -51.500 -7.158 12.531 1.00 96.31 660 LYS A CA 1
ATOM 5252 C C . LYS A 1 660 ? -50.227 -6.995 13.340 1.00 96.31 660 LYS A C 1
ATOM 5254 O O . LYS A 1 660 ? -49.673 -7.966 13.847 1.00 96.31 660 LYS A O 1
ATOM 5259 N N . PHE A 1 661 ? -49.837 -5.749 13.543 1.00 97.81 661 PHE A N 1
ATOM 5260 C CA . PHE A 1 661 ? -48.598 -5.358 14.183 1.00 97.81 661 PHE A CA 1
ATOM 5261 C C . PHE A 1 661 ? -48.864 -4.466 15.391 1.00 97.81 661 PHE A C 1
ATOM 5263 O O . PHE A 1 661 ? -49.678 -3.541 15.352 1.00 97.81 661 PHE A O 1
ATOM 5270 N N . LYS A 1 662 ? -48.147 -4.736 16.480 1.00 97.38 662 LYS A N 1
ATOM 5271 C CA . LYS A 1 662 ? -48.127 -3.912 17.686 1.00 97.38 662 LYS A CA 1
ATOM 5272 C C . LYS A 1 662 ? -46.750 -3.272 17.810 1.00 97.38 662 LYS A C 1
ATOM 5274 O O . LYS A 1 662 ? -45.755 -3.985 17.841 1.00 97.38 662 LYS A O 1
ATOM 5279 N N . ASN A 1 663 ? -46.679 -1.948 17.932 1.00 96.81 663 ASN A N 1
ATOM 5280 C CA . ASN A 1 663 ? -45.420 -1.285 18.270 1.00 96.81 663 ASN A CA 1
ATOM 5281 C C . ASN A 1 663 ? -44.985 -1.718 19.684 1.00 96.81 663 ASN A C 1
ATOM 5283 O O . ASN A 1 663 ? -45.733 -1.515 20.640 1.00 96.81 663 ASN A O 1
ATOM 5287 N N . VAL A 1 664 ? -43.809 -2.338 19.785 1.00 97.06 664 VAL A N 1
ATOM 5288 C CA . VAL A 1 664 ? -43.205 -2.844 21.032 1.00 97.06 664 VAL A CA 1
ATOM 5289 C C . VAL A 1 664 ? -41.859 -2.177 21.326 1.00 97.06 664 VAL A C 1
ATOM 5291 O O . VAL A 1 664 ? -41.075 -2.662 22.136 1.00 97.06 664 VAL A O 1
ATOM 5294 N N . THR A 1 665 ? -41.565 -1.060 20.655 1.00 95.50 665 THR A N 1
ATOM 5295 C CA . THR A 1 665 ? -40.274 -0.354 20.721 1.00 95.50 665 THR A CA 1
ATOM 5296 C C . THR A 1 665 ? -39.861 -0.035 22.159 1.00 95.50 665 THR A C 1
ATOM 5298 O O . THR A 1 665 ? -38.704 -0.218 22.535 1.00 95.50 665 THR A O 1
ATOM 5301 N N . GLN A 1 666 ? -40.813 0.422 22.981 1.00 92.81 666 GLN A N 1
ATOM 5302 C CA . GLN A 1 666 ? -40.553 0.753 24.382 1.00 92.81 666 GLN A CA 1
ATOM 5303 C C . GLN A 1 666 ? -40.373 -0.501 25.236 1.00 92.81 666 GLN A C 1
ATOM 5305 O O . GLN A 1 666 ? -39.442 -0.557 26.036 1.00 92.81 666 GLN A O 1
ATOM 5310 N N . GLU A 1 667 ? -41.230 -1.509 25.062 1.00 92.12 667 GLU A N 1
ATOM 5311 C CA . GLU A 1 667 ? -41.133 -2.777 25.787 1.00 92.12 667 GLU A CA 1
ATOM 5312 C C . GLU A 1 667 ? -39.817 -3.512 25.492 1.00 92.12 667 GLU A C 1
ATOM 5314 O O . GLU A 1 667 ? -39.219 -4.079 26.404 1.00 92.12 667 GLU A O 1
ATOM 5319 N N . ALA A 1 668 ? -39.334 -3.435 24.249 1.00 91.44 668 ALA A N 1
ATOM 5320 C CA . ALA A 1 668 ? -38.061 -3.999 23.804 1.00 91.44 668 ALA A CA 1
ATOM 5321 C C . ALA A 1 668 ? -36.832 -3.147 24.183 1.00 91.44 668 ALA A C 1
ATOM 5323 O O . ALA A 1 668 ? -35.704 -3.545 23.907 1.00 91.44 668 ALA A O 1
ATOM 5324 N N . GLN A 1 669 ? -37.028 -1.979 24.811 1.00 90.94 669 GLN A N 1
ATOM 5325 C CA . GLN A 1 669 ? -35.965 -1.033 25.187 1.00 90.94 669 GLN A CA 1
ATOM 5326 C C . GLN A 1 669 ? -35.090 -0.568 24.005 1.00 90.94 669 GLN A C 1
ATOM 5328 O O . GLN A 1 669 ? -33.919 -0.220 24.174 1.00 90.94 669 GLN A O 1
ATOM 5333 N N . LEU A 1 670 ? -35.663 -0.523 22.800 1.00 90.06 670 LEU A N 1
ATOM 5334 C CA . LEU A 1 670 ? -34.995 -0.027 21.599 1.00 90.06 670 LEU A CA 1
ATOM 5335 C C . LEU A 1 670 ? -35.198 1.488 21.499 1.00 90.06 670 LEU A C 1
ATOM 5337 O O . LEU A 1 670 ? -36.195 1.970 20.974 1.00 90.06 670 LEU A O 1
ATOM 5341 N N . HIS A 1 671 ? -34.254 2.256 22.043 1.00 87.56 671 HIS A N 1
ATOM 5342 C CA . HIS A 1 671 ? -34.347 3.720 22.146 1.00 87.56 671 HIS A CA 1
ATOM 5343 C C . HIS A 1 671 ? -33.422 4.467 21.176 1.00 87.56 671 HIS A C 1
ATOM 5345 O O . HIS A 1 671 ? -32.930 5.548 21.502 1.00 87.56 671 HIS A O 1
ATOM 5351 N N . THR A 1 672 ? -33.151 3.897 20.001 1.00 91.62 672 THR A N 1
ATOM 5352 C CA . THR A 1 672 ? -32.258 4.537 19.029 1.00 91.62 672 THR A CA 1
ATOM 5353 C C . THR A 1 672 ? -32.945 5.635 18.230 1.00 91.62 672 THR A C 1
ATOM 5355 O O . THR A 1 672 ? -33.935 5.419 17.533 1.00 91.62 672 THR A O 1
ATOM 5358 N N . THR A 1 673 ? -32.363 6.821 18.321 1.00 93.00 673 THR A N 1
ATOM 5359 C CA . THR A 1 673 ? -32.638 7.998 17.494 1.00 93.00 673 THR A CA 1
ATOM 5360 C C . THR A 1 673 ? -31.453 8.284 16.571 1.00 93.00 673 THR A C 1
ATOM 5362 O O . THR A 1 673 ? -31.203 9.439 16.217 1.00 93.00 673 THR A O 1
ATOM 5365 N N . ALA A 1 674 ? -30.665 7.256 16.242 1.00 90.44 674 ALA A N 1
ATOM 5366 C CA . ALA A 1 674 ? -29.564 7.390 15.307 1.00 90.44 674 ALA A CA 1
ATOM 5367 C C . ALA A 1 674 ? -30.074 7.713 13.895 1.00 90.44 674 ALA A C 1
ATOM 5369 O O . ALA A 1 674 ? -31.217 7.433 13.538 1.00 90.44 674 ALA A O 1
ATOM 5370 N N . TRP A 1 675 ? -29.218 8.314 13.076 1.00 91.31 675 TRP A N 1
ATOM 5371 C CA . TRP A 1 675 ? -29.528 8.613 11.680 1.00 91.31 675 TRP A CA 1
ATOM 5372 C C . TRP A 1 675 ? -29.269 7.367 10.815 1.00 91.31 675 TRP A C 1
ATOM 5374 O O . TRP A 1 675 ? -28.301 7.311 10.055 1.00 91.31 675 TRP A O 1
ATOM 5384 N N . SER A 1 676 ? -30.112 6.340 10.961 1.00 90.69 676 SER A N 1
ATOM 5385 C CA . SER A 1 676 ? -29.886 5.014 10.374 1.00 90.69 676 SER A CA 1
ATOM 5386 C C . SER A 1 676 ? -30.205 4.960 8.875 1.00 90.69 676 SER A C 1
ATOM 5388 O O . SER A 1 676 ? -31.299 5.323 8.433 1.00 90.69 676 SER A O 1
ATOM 5390 N N . LEU A 1 677 ? -29.255 4.465 8.072 1.00 88.62 677 LEU A N 1
ATOM 5391 C CA . LEU A 1 677 ? -29.419 4.294 6.619 1.00 88.62 677 LEU A CA 1
ATOM 5392 C C . LEU A 1 677 ? -29.721 2.859 6.212 1.00 88.62 677 LEU A C 1
ATOM 5394 O O . LEU A 1 677 ? -30.447 2.640 5.241 1.00 88.62 677 LEU A O 1
ATOM 5398 N N . ALA A 1 678 ? -29.151 1.901 6.932 1.00 89.88 678 ALA A N 1
ATOM 5399 C CA . ALA A 1 678 ? -29.340 0.487 6.679 1.00 89.88 678 ALA A CA 1
ATOM 5400 C C . ALA A 1 678 ? -29.262 -0.290 7.988 1.00 89.88 678 ALA A C 1
ATOM 5402 O O . ALA A 1 678 ? -28.696 0.170 8.979 1.00 89.88 678 ALA A O 1
ATOM 5403 N N . GLY A 1 679 ? -29.812 -1.492 7.976 1.00 92.69 679 GLY A N 1
ATOM 5404 C CA . GLY A 1 679 ? -29.700 -2.406 9.090 1.00 92.69 679 GLY A CA 1
ATOM 5405 C C . GLY A 1 679 ? -29.977 -3.823 8.641 1.00 92.69 679 GLY A C 1
ATOM 5406 O O . GLY A 1 679 ? -30.586 -4.055 7.596 1.00 92.69 679 GLY A O 1
ATOM 5407 N N . VAL A 1 680 ? -29.481 -4.760 9.430 1.00 95.56 680 VAL A N 1
ATOM 5408 C CA . VAL A 1 680 ? -29.629 -6.194 9.204 1.00 95.56 680 VAL A CA 1
ATOM 5409 C C . VAL A 1 680 ? -29.943 -6.874 10.523 1.00 95.56 680 VAL A C 1
ATOM 5411 O O . VAL A 1 680 ? -29.609 -6.362 11.593 1.00 95.56 680 VAL A O 1
ATOM 5414 N N . SER A 1 681 ? -30.573 -8.039 10.433 1.00 95.94 681 SER A N 1
ATOM 5415 C CA . SER A 1 681 ? -30.789 -8.906 11.578 1.00 95.94 681 SER A CA 1
ATOM 5416 C C . SER A 1 681 ? -30.130 -10.256 11.338 1.00 95.94 681 SER A C 1
ATOM 5418 O O . SER A 1 681 ? -30.248 -10.823 10.251 1.00 95.94 681 SER A O 1
ATOM 5420 N N . ALA A 1 682 ? -29.389 -10.717 12.339 1.00 92.50 682 ALA A N 1
ATOM 5421 C CA . ALA A 1 682 ? -28.723 -12.010 12.375 1.00 92.50 682 ALA A CA 1
ATOM 5422 C C . ALA A 1 682 ? -28.357 -12.338 13.825 1.00 92.50 682 ALA A C 1
ATOM 5424 O O . ALA A 1 682 ? -28.265 -11.440 14.657 1.00 92.50 682 ALA A O 1
ATOM 5425 N N . ASP A 1 683 ? -28.113 -13.607 14.117 1.00 90.75 683 ASP A N 1
ATOM 5426 C CA . ASP A 1 683 ? -27.498 -14.041 15.372 1.00 90.75 683 ASP A CA 1
ATOM 5427 C C . ASP A 1 683 ? -25.988 -13.736 15.334 1.00 90.75 683 ASP A C 1
ATOM 5429 O O . ASP A 1 683 ? -25.191 -14.521 14.812 1.00 90.75 683 ASP A O 1
ATOM 5433 N N . PHE A 1 684 ? -25.590 -12.549 15.801 1.00 82.25 684 PHE A N 1
ATOM 5434 C CA . PHE A 1 684 ? -24.196 -12.096 15.722 1.00 82.25 684 PHE A CA 1
ATOM 5435 C C . PHE A 1 684 ? -23.330 -12.681 16.840 1.00 82.25 684 PHE A C 1
ATOM 5437 O O . PHE A 1 684 ? -22.103 -12.712 16.710 1.00 82.25 684 PHE A O 1
ATOM 5444 N N . ASN A 1 685 ? -23.941 -13.118 17.942 1.00 83.62 685 ASN A N 1
ATOM 5445 C CA . ASN A 1 685 ? -23.235 -13.635 19.112 1.00 83.62 685 ASN A CA 1
ATOM 5446 C C . ASN A 1 685 ? -23.295 -15.176 19.243 1.00 83.62 685 ASN A C 1
ATOM 5448 O O . ASN A 1 685 ? -22.575 -15.739 20.072 1.00 83.62 685 ASN A O 1
ATOM 5452 N N . GLY A 1 686 ? -24.086 -15.854 18.408 1.00 87.06 686 GLY A N 1
ATOM 5453 C CA . GLY A 1 686 ? -24.236 -17.306 18.376 1.00 87.06 686 GLY A CA 1
ATOM 5454 C C . GLY A 1 686 ? -25.173 -17.882 19.446 1.00 87.06 686 GLY A C 1
ATOM 5455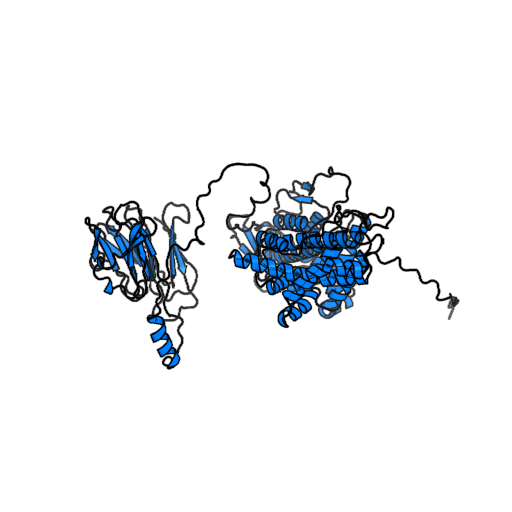 O O . GLY A 1 686 ? -25.048 -19.069 19.761 1.00 87.06 686 GLY A O 1
ATOM 5456 N N . ASP A 1 687 ? -26.056 -17.085 20.057 1.00 83.75 687 ASP A N 1
ATOM 5457 C CA . ASP A 1 687 ? -27.006 -17.537 21.090 1.00 83.75 687 ASP A CA 1
ATOM 5458 C C . ASP A 1 687 ? -28.359 -18.025 20.518 1.00 83.75 687 ASP A C 1
ATOM 5460 O O . ASP A 1 687 ? -29.245 -18.520 21.235 1.00 83.75 687 ASP A O 1
ATOM 5464 N N . GLY A 1 688 ? -28.486 -17.957 19.193 1.00 85.75 688 GLY A N 1
ATOM 5465 C CA . GLY A 1 688 ? -29.629 -18.349 18.387 1.00 85.75 688 GLY A CA 1
ATOM 5466 C C . GLY A 1 688 ? -30.712 -17.278 18.271 1.00 85.75 688 GLY A C 1
ATOM 5467 O O . GLY A 1 688 ? -31.714 -17.528 17.595 1.00 85.75 688 GLY A O 1
ATOM 5468 N N . TRP A 1 689 ? -30.634 -16.165 19.007 1.00 92.06 689 TRP A N 1
ATOM 5469 C CA . TRP A 1 689 ? -31.590 -15.067 18.904 1.00 92.06 689 TRP A CA 1
ATOM 5470 C C . TRP A 1 689 ? -31.098 -14.070 17.866 1.00 92.06 689 TRP A C 1
ATOM 5472 O O . TRP A 1 689 ? -29.939 -13.684 17.836 1.00 92.06 689 TRP A O 1
ATOM 5482 N N . ASN A 1 690 ? -32.001 -13.653 16.987 1.00 91.94 690 ASN A N 1
ATOM 5483 C CA . ASN A 1 690 ? -31.665 -12.658 15.986 1.00 91.94 690 ASN A CA 1
ATOM 5484 C C . ASN A 1 690 ? -31.481 -11.290 16.660 1.00 91.94 690 ASN A C 1
ATOM 5486 O O . ASN A 1 690 ? -32.416 -10.762 17.271 1.00 91.94 690 ASN A O 1
ATOM 5490 N N . ASP A 1 691 ? -30.283 -10.731 16.518 1.00 94.56 691 ASP A N 1
ATOM 5491 C CA . ASP A 1 691 ? -29.900 -9.386 16.939 1.00 94.56 691 ASP A CA 1
ATOM 5492 C C . ASP A 1 691 ? -30.208 -8.366 15.829 1.00 94.56 691 ASP A C 1
ATOM 5494 O O . ASP A 1 691 ? -30.585 -8.731 14.711 1.00 94.56 691 ASP A O 1
ATOM 5498 N N . ILE A 1 692 ? -30.016 -7.074 16.106 1.00 96.31 692 ILE A N 1
ATOM 5499 C CA . ILE A 1 692 ? -30.164 -5.994 15.118 1.00 96.31 692 ILE A CA 1
ATOM 5500 C C . ILE A 1 692 ? -28.862 -5.198 15.029 1.00 96.31 692 ILE A C 1
ATOM 5502 O O . ILE A 1 692 ? -28.410 -4.644 16.028 1.00 96.31 692 ILE A O 1
ATOM 5506 N N . PHE A 1 693 ? -28.296 -5.074 13.830 1.00 95.56 693 PHE A N 1
ATOM 5507 C CA . PHE A 1 693 ? -27.183 -4.168 13.545 1.00 95.56 693 PHE A CA 1
ATOM 5508 C C . PHE A 1 693 ? -27.654 -3.012 12.661 1.00 95.56 693 PHE A C 1
ATOM 5510 O O . PHE A 1 693 ? -28.287 -3.244 11.630 1.00 95.56 693 PHE A O 1
ATOM 5517 N N . LEU A 1 694 ? -27.330 -1.778 13.045 1.00 94.12 694 LEU A N 1
ATOM 5518 C CA . LEU A 1 694 ? -27.672 -0.546 12.338 1.00 94.12 694 LEU A CA 1
ATOM 5519 C C . LEU A 1 694 ? -26.403 0.150 11.849 1.00 94.12 694 LEU A C 1
ATOM 5521 O O . LEU A 1 694 ? -25.529 0.479 12.651 1.00 94.12 694 LEU A O 1
ATOM 5525 N N . ALA A 1 695 ? -26.351 0.416 10.545 1.00 91.44 695 ALA A N 1
ATOM 5526 C CA . ALA A 1 695 ? -25.348 1.264 9.919 1.00 91.44 695 ALA A CA 1
ATOM 5527 C C . ALA A 1 695 ? -25.884 2.702 9.827 1.00 91.44 695 ALA A C 1
ATOM 5529 O O . ALA A 1 695 ? -26.895 2.969 9.156 1.00 91.44 695 ALA A O 1
ATOM 5530 N N . ASN A 1 696 ? -25.217 3.623 10.518 1.00 89.56 696 ASN A N 1
ATOM 5531 C CA . ASN A 1 696 ? -25.685 4.992 10.718 1.00 89.56 696 ASN A CA 1
ATOM 5532 C C . ASN A 1 696 ? -24.891 5.980 9.842 1.00 89.56 696 ASN A C 1
ATOM 5534 O O . ASN A 1 696 ? -23.672 5.897 9.761 1.00 89.56 696 ASN A O 1
ATOM 5538 N N . ASP A 1 697 ? -25.571 6.931 9.186 1.00 84.44 697 ASP A N 1
ATOM 5539 C CA . ASP A 1 697 ? -24.907 7.969 8.358 1.00 84.44 697 ASP A CA 1
ATOM 5540 C C . ASP A 1 697 ? -24.139 8.976 9.225 1.00 84.44 697 ASP A C 1
ATOM 5542 O O . ASP A 1 697 ? -23.119 9.538 8.831 1.00 84.44 697 ASP A O 1
ATOM 5546 N N . PHE A 1 698 ? -24.643 9.197 10.441 1.00 78.81 698 PHE A N 1
ATOM 5547 C CA . PHE A 1 698 ? -24.052 10.070 11.444 1.00 78.81 698 PHE A CA 1
ATOM 5548 C C . PHE A 1 698 ? -24.059 9.381 12.807 1.00 78.81 698 PHE A C 1
ATOM 5550 O O . PHE A 1 698 ? -25.034 8.723 13.175 1.00 78.81 698 PHE A O 1
ATOM 5557 N N . GLY A 1 699 ? -22.992 9.591 13.578 1.00 76.50 699 GLY A N 1
ATOM 5558 C CA . GLY A 1 699 ? -22.771 8.911 14.852 1.00 76.50 699 GLY A CA 1
ATOM 5559 C C . GLY A 1 699 ? -22.018 7.590 14.689 1.00 76.50 699 GLY A C 1
ATOM 5560 O O . GLY A 1 699 ? -21.266 7.407 13.735 1.00 76.50 699 GLY A O 1
ATOM 5561 N N . PHE A 1 700 ? -22.183 6.693 15.658 1.00 81.75 700 PHE A N 1
ATOM 5562 C CA . PHE A 1 700 ? -21.610 5.345 15.624 1.00 81.75 700 PHE A CA 1
ATOM 5563 C C . PHE A 1 700 ? -22.655 4.344 15.145 1.00 81.75 700 PHE A C 1
ATOM 5565 O O . PHE A 1 700 ? -23.832 4.505 15.465 1.00 81.75 700 PHE A O 1
ATOM 5572 N N . ASP A 1 701 ? -22.220 3.294 14.455 1.00 91.00 701 ASP A N 1
ATOM 5573 C CA . ASP A 1 701 ? -23.053 2.119 14.194 1.00 91.00 701 ASP A CA 1
ATOM 5574 C C . ASP A 1 701 ? -23.497 1.468 15.512 1.00 91.00 701 ASP A C 1
ATOM 5576 O O . ASP A 1 701 ? -22.779 1.501 16.519 1.00 91.00 701 ASP A O 1
ATOM 5580 N N . GLU A 1 702 ? -24.692 0.881 15.519 1.00 92.31 702 GLU A N 1
ATOM 5581 C CA . GLU A 1 702 ? -25.307 0.337 16.730 1.00 92.31 702 GLU A CA 1
ATOM 5582 C C . GLU A 1 702 ? -25.630 -1.149 16.569 1.00 92.31 702 GLU A C 1
ATOM 5584 O O . GLU A 1 702 ? -26.256 -1.561 15.598 1.00 92.31 702 GLU A O 1
ATOM 5589 N N . LEU A 1 703 ? -25.227 -1.955 17.554 1.00 93.81 703 LEU A N 1
ATOM 5590 C CA . LEU A 1 703 ? -25.583 -3.369 17.663 1.00 93.81 703 LEU A CA 1
ATOM 5591 C C . LEU A 1 703 ? -26.482 -3.568 18.887 1.00 93.81 703 LEU A C 1
ATOM 5593 O O . LEU A 1 703 ? -26.069 -3.302 20.018 1.00 93.81 703 LEU A O 1
ATOM 5597 N N . PHE A 1 704 ? -27.689 -4.074 18.660 1.00 94.31 704 PHE A N 1
ATOM 5598 C CA . PHE A 1 704 ? -28.643 -4.462 19.690 1.00 94.31 704 PHE A CA 1
ATOM 5599 C C . PHE A 1 704 ? -28.663 -5.977 19.804 1.00 94.31 704 PHE A C 1
ATOM 5601 O O . PHE A 1 704 ? -29.258 -6.652 18.967 1.00 94.31 704 PHE A O 1
ATOM 5608 N N . LEU A 1 705 ? -28.018 -6.488 20.855 1.00 94.31 705 LEU A N 1
ATOM 5609 C CA . LEU A 1 705 ? -28.079 -7.905 21.189 1.00 94.31 705 LEU A CA 1
ATOM 5610 C C . LEU A 1 705 ? -29.448 -8.247 21.779 1.00 94.31 705 LEU A C 1
ATOM 5612 O O . LEU A 1 705 ? -29.866 -7.640 22.775 1.00 94.31 705 LEU A O 1
ATOM 5616 N N . ASN A 1 706 ? -30.120 -9.218 21.176 1.00 93.00 706 ASN A N 1
ATOM 5617 C CA . ASN A 1 706 ? -31.350 -9.795 21.680 1.00 93.00 706 ASN A CA 1
ATOM 5618 C C . ASN A 1 706 ? -31.034 -10.660 22.909 1.00 93.00 706 ASN A C 1
ATOM 5620 O O . ASN A 1 706 ? -30.012 -11.333 22.971 1.00 93.00 706 ASN A O 1
ATOM 5624 N N . LYS A 1 707 ? -31.870 -10.583 23.946 1.00 89.44 707 LYS A N 1
ATOM 5625 C CA . LYS A 1 707 ? -31.622 -11.244 25.241 1.00 89.44 707 LYS A CA 1
ATOM 5626 C C . LYS A 1 707 ? -32.615 -12.363 25.559 1.00 89.44 707 LYS A C 1
ATOM 5628 O O . LYS A 1 707 ? -32.534 -12.913 26.660 1.00 89.44 707 LYS A O 1
ATOM 5633 N N . GLY A 1 708 ? -33.497 -12.698 24.615 1.00 83.69 708 GLY A N 1
ATOM 5634 C CA . GLY A 1 708 ? -34.593 -13.654 24.793 1.00 83.69 708 GLY A CA 1
ATOM 5635 C C . GLY A 1 708 ? -35.877 -13.000 25.268 1.00 83.69 708 GLY A C 1
ATOM 5636 O O . GLY A 1 708 ? -35.878 -12.443 26.392 1.00 83.69 708 GLY A O 1
#

Radius of gyration: 34.33 Å; chains: 1; bounding box: 122×62×66 Å